Protein AF-A0A6L7RZ86-F1 (afdb_monomer_lite)

Foldseek 3Di:
DLVPCVVVPPDDPPPDDDDLVVQLVVCPVNSCVSVVVVVVVVPDDDDLLPDDFAFAQQDDPNDGLLRVLLVLLVQLQCVVQPPPNDPPVLVVQQVVLSVLCVVVVCSSVLVVLLVLVVVCVVVVKDKAKFDLLLLHSSCCSSVNHVRDCVLAQRDNCSQGNPVDLFAGAIAMAIAQVCLVVSVLVVCVVQNQQFKAFEKDFDAQALLNLLVVLCVSLPHDPLLSVLSSVLDDPPDQLPDPDCVSCVVSVHHCPPPSVVVSSVSSNVRGGPGDDIDTDQFKMFGGNDGPCVSFDWDDDPDPPHIHGHHHPVRCRVSSTHIYGSHYDLLSQLLSLLQVQCCVPVVDHADLNRADDDDQLLLVCQLCLVQCVQPQQVDPLSSVCSVLQSDRDLLSQLLSNQCPWPLNVVLVQSVVQSCLSVVVDPQDDPDPQLCVLCVSSSSGDRALSSLLSCQCVQQVDDSVLSVVLLQCLLCVVPDDPNVVVLVSQLVSNVVVPHDSVVSVSSVSSSSSCSHRGDHSSNSSSSSSSSSRLSVCCSPPVVSSLQSSQQSPPDDDDDNVVSVVSSVVVVHDDDDDDPVPDDPGRHDDD

Sequence (585 aa):
QVKDLGRAALANSEQRLRNEAEMRRLLGPHGEAVDRAARLAASLTFSLDELRYEYPSEVAEGQSAAARLRELAYEGLNERYPDDSAPGRVRSLLEHELALIAKLEYEPYFLTVYDVMGFARSQGIFCQGRGSAANSVVCYCLRITSVSPEIGSMVFERFVSEAREEAPDIDVDFEHERREEVIQHIYDRYGRDRAGLCATVVHYRGKRAIREVGRAMGLTTDAVSAISSQLWGFFDTSGMAEQRLREVGLDPDDRHLSQTLELVSQIQGFPRHLSQHVGGFVITEGRLDELVPIENATMEGRTVICWDKDDIDALGILKVDVLALGMLSCIRKAFDLLRLHHRIDHSLDKRPPNEPKVYDMLCKADSLGVFQVESRAQMSFLPRMKPRDFHDLVIQVAIIRPGPIQGDMVHPYLRRRNGEEKIEYPSGELKEILGKTNGVPLFQEQAMQIAITGAGFSPDEADRLRRSLATFKRHGNISDFRNRFLKGMRENGYEDDFAERCFSQLEGFASYGFPESHAASFAILVYISAWIKCFHPGIFACALLNSQPMGFYAPAQIIRDAREHGVEVRPLDINESAWNNIMQP

Radius of gyration: 28.07 Å; chains: 1; bounding box: 72×72×80 Å

Secondary structure (DSSP, 8-state):
-GGG-GGGSPSGGGSS---HHHHHHHHGGGTHHHHHHHHHHHH----GGG---------BTTB-HHHHHHHHHHHHHHHHSGGG---HHHHHHHHHHHHHHHHTT-HHHHHHHHHHHHHHHHTT--EEEEGGGGG-HHHHHTTS----TTSS---GGGTS-TT--SPP-EEEEEETTTHHHHHHHHHHHH-TTTEEEEEEEEE--HHHHHHHHHHHHT--HHHHHHHHHT--SS--STT--HHHHHHTT--TT-HHHHHHHHHHHHHTT-EEEEEEEEEEEEE-SS-GGGTS-EEE-SSTT-EEES--HHHHHHTT--EEEEEEEHHHHHHHHHHHHHHHHH-----SSSPPP--HHHHHHHHTT--TT-TTT-SHHHHHHHHHH---SHHHHHHHHHHSSHHHHHTT-HHHHHHHHTTSS----SSHHHHHHHGGGTT---BHHHHHHIIIIIH---HHHHHHHHHHHHTTTT---HHHHHHHHHHHHHHTT--HHHHHHHHHHHHHHHHH-B-HHHHHHHHHHHHHHHHHHHH-HHHHHHHHHTT-S-SSS-HHHHHHHHHHTT---PPP-TTT--SS-----

pLDDT: mean 87.54, std 10.04, range [37.53, 98.31]

Structure (mmCIF, N/CA/C/O backbone):
data_AF-A0A6L7RZ86-F1
#
_entry.id   AF-A0A6L7RZ86-F1
#
loop_
_atom_site.group_PDB
_atom_site.id
_atom_site.type_symbol
_atom_site.label_atom_id
_atom_site.label_alt_id
_atom_site.label_comp_id
_atom_site.label_asym_id
_atom_site.label_entity_id
_atom_site.label_seq_id
_atom_site.pdbx_PDB_ins_code
_atom_site.Cartn_x
_atom_site.Cartn_y
_atom_site.Cartn_z
_atom_site.occupancy
_atom_site.B_iso_or_equiv
_atom_site.auth_seq_id
_atom_site.auth_comp_id
_atom_site.auth_asym_id
_atom_site.auth_atom_id
_atom_site.pdbx_PDB_model_num
ATOM 1 N N . GLN A 1 1 ? 27.362 -26.978 -14.828 1.00 83.44 1 GLN A N 1
ATOM 2 C CA . GLN A 1 1 ? 28.090 -25.843 -14.212 1.00 83.44 1 GLN A CA 1
ATOM 3 C C . GLN A 1 1 ? 28.961 -25.205 -15.289 1.00 83.44 1 GLN A C 1
ATOM 5 O O . GLN A 1 1 ? 29.117 -25.814 -16.341 1.00 83.44 1 GLN A O 1
ATOM 10 N N . VAL A 1 2 ? 29.505 -24.002 -15.078 1.00 85.00 2 VAL A N 1
ATOM 11 C CA . VAL A 1 2 ? 30.320 -23.295 -16.091 1.00 85.00 2 VAL A CA 1
ATOM 12 C C . VAL A 1 2 ? 31.477 -24.171 -16.586 1.00 85.00 2 VAL A C 1
ATOM 14 O O . VAL A 1 2 ? 31.695 -24.281 -17.788 1.00 85.00 2 VAL A O 1
ATOM 17 N N . LYS A 1 3 ? 32.140 -24.896 -15.676 1.00 84.25 3 LYS A N 1
ATOM 18 C CA . LYS A 1 3 ? 33.215 -25.847 -16.011 1.00 84.25 3 LYS A CA 1
ATOM 19 C C . LYS A 1 3 ? 32.786 -27.022 -16.906 1.00 84.25 3 LYS A C 1
ATOM 21 O O . LYS A 1 3 ? 33.637 -27.623 -17.549 1.00 84.25 3 LYS A O 1
ATOM 26 N N . ASP A 1 4 ? 31.489 -27.327 -16.973 1.00 87.44 4 ASP A N 1
ATOM 27 C CA . ASP A 1 4 ? 30.952 -28.456 -17.746 1.00 87.44 4 ASP A CA 1
ATOM 28 C C . ASP A 1 4 ? 30.484 -28.037 -19.148 1.00 87.44 4 ASP A C 1
ATOM 30 O O . ASP A 1 4 ? 30.111 -28.889 -19.950 1.00 87.44 4 ASP A O 1
ATOM 34 N N . LEU A 1 5 ? 30.475 -26.733 -19.458 1.00 84.88 5 LEU A N 1
ATOM 35 C CA . LEU A 1 5 ? 29.970 -26.229 -20.738 1.00 84.88 5 LEU A CA 1
ATOM 36 C C . LEU A 1 5 ? 30.786 -26.753 -21.926 1.00 84.88 5 LEU A C 1
ATOM 38 O O . LEU A 1 5 ? 30.234 -26.952 -23.006 1.00 84.88 5 LEU A O 1
ATOM 42 N N . GLY A 1 6 ? 32.086 -27.009 -21.747 1.00 84.12 6 GLY A N 1
ATOM 43 C CA . GLY A 1 6 ? 32.950 -27.547 -22.798 1.00 84.12 6 GLY A CA 1
ATOM 44 C C . GLY A 1 6 ? 32.835 -26.742 -24.098 1.00 84.12 6 GLY A C 1
ATOM 45 O O . GLY A 1 6 ? 33.072 -25.539 -24.113 1.00 84.12 6 GLY A O 1
ATOM 46 N N . ARG A 1 7 ? 32.430 -27.402 -25.191 1.00 81.88 7 ARG A N 1
ATOM 47 C CA . ARG A 1 7 ? 32.219 -26.765 -26.508 1.00 81.88 7 ARG A CA 1
ATOM 48 C C . ARG A 1 7 ? 30.898 -25.995 -26.644 1.00 81.88 7 ARG A C 1
ATOM 50 O O . ARG A 1 7 ? 30.721 -25.312 -27.643 1.00 81.88 7 ARG A O 1
ATOM 57 N N . ALA A 1 8 ? 29.981 -26.121 -25.683 1.00 82.00 8 ALA A N 1
ATOM 58 C CA . ALA A 1 8 ? 28.772 -25.301 -25.615 1.00 82.00 8 ALA A CA 1
ATOM 59 C C . ALA A 1 8 ? 29.043 -23.913 -25.009 1.00 82.00 8 ALA A C 1
ATOM 61 O O . ALA A 1 8 ? 28.173 -23.046 -25.063 1.00 82.00 8 ALA A O 1
ATOM 62 N N . ALA A 1 9 ? 30.231 -23.688 -24.431 1.00 80.00 9 ALA A N 1
ATOM 63 C CA . ALA A 1 9 ? 30.658 -22.348 -24.057 1.00 80.00 9 ALA A CA 1
ATOM 64 C C . ALA A 1 9 ? 30.761 -21.474 -25.314 1.00 80.00 9 ALA A C 1
ATOM 66 O O . ALA A 1 9 ? 31.229 -21.934 -26.359 1.00 80.00 9 ALA A O 1
ATOM 67 N N . LEU A 1 10 ? 30.343 -20.211 -25.205 1.00 77.38 10 LEU A N 1
ATOM 68 C CA . LEU A 1 10 ? 30.550 -19.244 -26.276 1.00 77.38 10 LEU A CA 1
ATOM 69 C C . LEU A 1 10 ? 32.045 -19.188 -26.594 1.00 77.38 10 LEU A C 1
ATOM 71 O O . LEU A 1 10 ? 32.876 -18.976 -25.706 1.00 77.38 10 LEU A O 1
ATOM 75 N N . ALA A 1 11 ? 32.384 -19.416 -27.861 1.00 66.62 11 ALA A N 1
ATOM 76 C CA . ALA A 1 11 ? 33.730 -19.163 -28.326 1.00 66.62 11 ALA A CA 1
ATOM 77 C C . ALA A 1 11 ? 33.969 -17.657 -28.156 1.00 66.62 11 ALA A C 1
ATOM 79 O O . ALA A 1 11 ? 33.260 -16.851 -28.759 1.00 66.62 11 ALA A O 1
ATOM 80 N N . ASN A 1 12 ? 34.956 -17.311 -27.322 1.00 64.88 12 ASN A N 1
ATOM 81 C CA . ASN A 1 12 ? 35.468 -15.960 -27.082 1.00 64.88 12 ASN A CA 1
ATOM 82 C C . ASN A 1 12 ? 34.447 -14.882 -26.622 1.00 64.88 12 ASN A C 1
ATOM 84 O O . ASN A 1 12 ? 33.230 -15.040 -26.658 1.00 64.88 12 ASN A O 1
ATOM 88 N N . SER A 1 13 ? 34.961 -13.743 -26.142 1.00 67.25 13 SER A N 1
ATOM 89 C CA . SER A 1 13 ? 34.174 -12.577 -25.690 1.00 67.25 13 SER A CA 1
ATOM 90 C C . SER A 1 13 ? 33.615 -11.742 -26.859 1.00 67.25 13 SER A C 1
ATOM 92 O O . SER A 1 13 ? 33.616 -10.513 -26.822 1.00 67.25 13 SER A O 1
ATOM 94 N N . GLU A 1 14 ? 33.206 -12.398 -27.945 1.00 76.00 14 GLU A N 1
ATOM 95 C CA . GLU A 1 14 ? 32.901 -11.754 -29.231 1.00 76.00 14 GLU A CA 1
ATOM 96 C C . GLU A 1 14 ? 31.448 -11.303 -29.384 1.00 76.00 14 GLU A C 1
ATOM 98 O O . GLU A 1 14 ? 31.148 -10.500 -30.267 1.00 76.00 14 GLU A O 1
ATOM 103 N N . GLN A 1 15 ? 30.548 -11.787 -28.527 1.00 81.88 15 GLN A N 1
ATOM 104 C CA . GLN A 1 15 ? 29.161 -11.325 -28.452 1.00 81.88 15 GLN A CA 1
ATOM 105 C C . GLN A 1 15 ? 29.077 -10.069 -27.580 1.00 81.88 15 GLN A C 1
ATOM 107 O O . GLN A 1 15 ? 28.555 -10.081 -26.469 1.00 81.88 15 GLN A O 1
ATOM 112 N N . ARG A 1 16 ? 29.660 -8.984 -28.087 1.00 87.00 16 ARG A N 1
ATOM 113 C CA . ARG A 1 16 ? 29.690 -7.666 -27.448 1.00 87.00 16 ARG A CA 1
ATOM 114 C C . ARG A 1 16 ? 29.330 -6.583 -28.452 1.00 87.00 16 ARG A C 1
ATOM 116 O O . ARG A 1 16 ? 29.425 -6.798 -29.661 1.00 87.00 16 ARG A O 1
ATOM 123 N N . LEU A 1 17 ? 29.001 -5.394 -27.954 1.00 89.94 17 LEU A N 1
ATOM 124 C CA . LEU A 1 17 ? 28.887 -4.223 -28.812 1.00 89.94 17 LEU A CA 1
ATOM 125 C C . LEU A 1 17 ? 30.278 -3.895 -29.379 1.00 89.94 17 LEU A C 1
ATOM 127 O O . LEU A 1 17 ? 31.223 -3.607 -28.640 1.00 89.94 17 LEU A O 1
ATOM 131 N N . ARG A 1 18 ? 30.423 -4.024 -30.698 1.00 90.69 18 ARG A N 1
ATOM 132 C CA . ARG A 1 18 ? 31.658 -3.712 -31.422 1.00 90.69 18 ARG A CA 1
ATOM 133 C C . ARG A 1 18 ? 31.542 -2.344 -32.067 1.00 90.69 18 ARG A C 1
ATOM 135 O O . ARG A 1 18 ? 30.458 -1.943 -32.482 1.00 90.69 18 ARG A O 1
ATOM 142 N N . ASN A 1 19 ? 32.668 -1.648 -32.174 1.00 92.94 19 ASN A N 1
ATOM 143 C CA . ASN A 1 19 ? 32.693 -0.378 -32.891 1.00 92.94 19 ASN A CA 1
ATOM 144 C C . ASN A 1 19 ? 32.714 -0.596 -34.414 1.00 92.94 19 ASN A C 1
ATOM 146 O O . ASN A 1 19 ? 32.935 -1.704 -34.914 1.00 92.94 19 ASN A O 1
ATOM 150 N N . GLU A 1 20 ? 32.500 0.487 -35.156 1.00 94.56 20 GLU A N 1
ATOM 151 C CA . GLU A 1 20 ? 32.452 0.472 -36.617 1.00 94.56 20 GLU A CA 1
ATOM 152 C C . GLU A 1 20 ? 33.716 -0.131 -37.255 1.00 94.56 20 GLU A C 1
ATOM 154 O O . GLU A 1 20 ? 33.621 -1.010 -38.113 1.00 94.56 20 GLU A O 1
ATOM 159 N N . ALA A 1 21 ? 34.904 0.310 -36.829 1.00 95.00 21 ALA A N 1
ATOM 160 C CA . ALA A 1 21 ? 36.174 -0.124 -37.409 1.00 95.00 21 ALA A CA 1
ATOM 161 C C . ALA A 1 21 ? 36.406 -1.633 -37.223 1.00 95.00 21 ALA A C 1
ATOM 163 O O . ALA A 1 21 ? 36.848 -2.322 -38.147 1.00 95.00 21 ALA A O 1
ATOM 164 N N . GLU A 1 22 ? 36.061 -2.164 -36.047 1.00 93.19 22 GLU A N 1
ATOM 165 C CA . GLU A 1 22 ? 36.097 -3.598 -35.764 1.00 93.19 22 GLU A CA 1
ATOM 166 C C . GLU A 1 22 ? 35.152 -4.375 -36.685 1.00 93.19 22 GLU A C 1
ATOM 168 O O . GLU A 1 22 ? 35.564 -5.378 -37.272 1.00 93.19 22 GLU A O 1
ATOM 173 N N . MET A 1 23 ? 33.912 -3.903 -36.848 1.00 94.19 23 MET A N 1
ATOM 174 C CA . MET A 1 23 ? 32.915 -4.550 -37.705 1.00 94.19 23 MET A CA 1
ATOM 175 C C . MET A 1 23 ? 33.331 -4.548 -39.177 1.00 94.19 23 MET A C 1
ATOM 177 O O . MET A 1 23 ? 33.231 -5.582 -39.836 1.00 94.19 23 MET A O 1
ATOM 181 N N . ARG A 1 24 ? 33.866 -3.433 -39.691 1.00 95.12 24 ARG A N 1
ATOM 182 C CA . ARG A 1 24 ? 34.365 -3.351 -41.075 1.00 95.12 24 ARG A CA 1
ATOM 183 C C . ARG A 1 24 ? 35.537 -4.296 -41.316 1.00 95.12 24 ARG A C 1
ATOM 185 O O . ARG A 1 24 ? 35.560 -4.989 -42.329 1.00 95.12 24 ARG A O 1
ATOM 192 N N . ARG A 1 25 ? 36.473 -4.386 -40.365 1.00 94.50 25 ARG A N 1
ATOM 193 C CA . ARG A 1 25 ? 37.588 -5.340 -40.443 1.00 94.50 25 ARG A CA 1
ATOM 194 C C . ARG A 1 25 ? 37.097 -6.790 -40.471 1.00 94.50 25 ARG A C 1
ATOM 196 O O . ARG A 1 25 ? 37.632 -7.584 -41.235 1.00 94.50 25 ARG A O 1
ATOM 203 N N . LEU A 1 26 ? 36.096 -7.131 -39.655 1.00 92.12 26 LEU A N 1
ATOM 204 C CA . LEU A 1 26 ? 35.528 -8.483 -39.587 1.00 92.12 26 LEU A CA 1
ATOM 205 C C . LEU A 1 26 ? 34.743 -8.867 -40.844 1.00 92.12 26 LEU A C 1
ATOM 207 O O . LEU A 1 26 ? 34.822 -10.007 -41.289 1.00 92.12 26 LEU A O 1
ATOM 211 N N . LEU A 1 27 ? 33.990 -7.923 -41.409 1.00 94.44 27 LEU A N 1
ATOM 212 C CA . LEU A 1 27 ? 33.187 -8.147 -42.611 1.00 94.44 27 LEU A CA 1
ATOM 213 C C . LEU A 1 27 ? 34.021 -8.094 -43.900 1.00 94.44 27 LEU A C 1
ATOM 215 O O . LEU A 1 27 ? 33.574 -8.600 -44.930 1.00 94.44 27 LEU A O 1
ATOM 219 N N . GLY A 1 28 ? 35.224 -7.510 -43.855 1.00 95.12 28 GLY A N 1
ATOM 220 C CA . GLY A 1 28 ? 36.196 -7.514 -44.946 1.00 95.12 28 GLY A CA 1
ATOM 221 C C . GLY A 1 28 ? 35.593 -6.991 -46.260 1.00 95.12 28 GLY A C 1
ATOM 222 O O . GLY A 1 28 ? 35.132 -5.847 -46.291 1.00 95.12 28 GLY A O 1
ATOM 223 N N . PRO A 1 29 ? 35.534 -7.805 -47.335 1.00 96.00 29 PRO A N 1
ATOM 224 C CA . PRO A 1 29 ? 34.900 -7.420 -48.602 1.00 96.00 29 PRO A CA 1
ATOM 225 C C . PRO A 1 29 ? 33.432 -6.978 -48.481 1.00 96.00 29 PRO A C 1
ATOM 227 O O . PRO A 1 29 ? 32.922 -6.295 -49.363 1.00 96.00 29 PRO A O 1
ATOM 230 N N . HIS A 1 30 ? 32.743 -7.343 -47.396 1.00 96.50 30 HIS A N 1
ATOM 231 C CA . HIS A 1 30 ? 31.345 -6.994 -47.139 1.00 96.50 30 HIS A CA 1
ATOM 232 C C . HIS A 1 30 ? 31.178 -5.781 -46.207 1.00 96.50 30 HIS A C 1
ATOM 234 O O . HIS A 1 30 ? 30.101 -5.591 -45.640 1.00 96.50 30 HIS A O 1
ATOM 240 N N . GLY A 1 31 ? 32.214 -4.947 -46.046 1.00 92.88 31 GLY A N 1
ATOM 241 C CA . GLY A 1 31 ? 32.201 -3.774 -45.161 1.00 92.88 31 GLY A CA 1
ATOM 242 C C . GLY A 1 31 ? 31.045 -2.790 -45.400 1.00 92.88 31 GLY A C 1
ATOM 243 O O . GLY A 1 31 ? 30.575 -2.176 -44.446 1.00 92.88 31 GLY A O 1
ATOM 244 N N . GLU A 1 32 ? 30.512 -2.707 -46.625 1.00 95.06 32 GLU A N 1
ATOM 245 C CA . GLU A 1 32 ? 29.326 -1.896 -46.966 1.00 95.06 32 GLU A CA 1
ATOM 246 C C . GLU A 1 32 ? 28.047 -2.297 -46.205 1.00 95.06 32 GLU A C 1
ATOM 248 O O . GLU A 1 32 ? 27.070 -1.545 -46.170 1.00 95.06 32 GLU A O 1
ATOM 253 N N . ALA A 1 33 ? 28.002 -3.493 -45.604 1.00 96.62 33 ALA A N 1
ATOM 254 C CA . ALA A 1 33 ? 26.878 -3.902 -44.764 1.00 96.62 33 ALA A CA 1
ATOM 255 C C . ALA A 1 33 ? 26.711 -2.985 -43.541 1.00 96.62 33 ALA A C 1
ATOM 257 O O . ALA A 1 33 ? 25.582 -2.770 -43.102 1.00 96.62 33 ALA A O 1
ATOM 258 N N . VAL A 1 34 ? 27.804 -2.390 -43.047 1.00 96.00 34 VAL A N 1
ATOM 259 C CA . VAL A 1 34 ? 27.763 -1.398 -41.965 1.00 96.00 34 VAL A CA 1
ATOM 260 C C . VAL A 1 34 ? 27.028 -0.131 -42.416 1.00 96.00 34 VAL A C 1
ATOM 262 O O . VAL A 1 34 ? 26.141 0.348 -41.715 1.00 96.00 34 VAL A O 1
ATOM 265 N N . ASP A 1 35 ? 27.294 0.347 -43.636 1.00 95.38 35 ASP A N 1
ATOM 266 C CA . ASP A 1 35 ? 26.613 1.515 -44.216 1.00 95.38 35 ASP A CA 1
ATOM 267 C C . ASP A 1 35 ? 25.127 1.243 -44.498 1.00 95.38 35 ASP A C 1
ATOM 269 O O . ASP A 1 35 ? 24.282 2.135 -44.412 1.00 95.38 35 ASP A O 1
ATOM 273 N N . ARG A 1 36 ? 24.774 -0.001 -44.850 1.00 96.31 36 ARG A N 1
ATOM 274 C CA . ARG A 1 36 ? 23.368 -0.423 -44.982 1.00 96.31 36 ARG A CA 1
ATOM 275 C C . ARG A 1 36 ? 22.648 -0.424 -43.632 1.00 96.31 36 ARG A C 1
ATOM 277 O O . ARG A 1 36 ? 21.529 0.073 -43.569 1.00 96.31 36 ARG A O 1
ATOM 284 N N . ALA A 1 37 ? 23.287 -0.921 -42.572 1.00 95.44 37 ALA A N 1
ATOM 285 C CA . ALA A 1 37 ? 22.723 -0.900 -41.223 1.00 95.44 37 ALA A CA 1
ATOM 286 C C . ALA A 1 37 ? 22.501 0.537 -40.719 1.00 95.44 37 ALA A C 1
ATOM 288 O O . ALA A 1 37 ? 21.424 0.840 -40.211 1.00 95.44 37 ALA A O 1
ATOM 289 N N . ALA A 1 38 ? 23.466 1.438 -40.935 1.00 94.62 38 ALA A N 1
ATOM 290 C CA . ALA A 1 38 ? 23.330 2.851 -40.576 1.00 94.62 38 ALA A CA 1
ATOM 291 C C . ALA A 1 38 ? 22.183 3.543 -41.336 1.00 94.62 38 ALA A C 1
ATOM 293 O O . ALA A 1 38 ? 21.395 4.268 -40.735 1.00 94.62 38 ALA A O 1
ATOM 294 N N . ARG A 1 39 ? 22.038 3.277 -42.645 1.00 96.94 39 ARG A N 1
ATOM 295 C CA . ARG A 1 39 ? 20.911 3.795 -43.444 1.00 96.94 39 ARG A CA 1
ATOM 296 C C . ARG A 1 39 ? 19.559 3.271 -42.972 1.00 96.94 39 ARG A C 1
ATOM 298 O O . ARG A 1 39 ? 18.608 4.042 -42.934 1.00 96.94 39 ARG A O 1
ATOM 305 N N . LEU A 1 40 ? 19.477 1.989 -42.609 1.00 96.62 40 LEU A N 1
ATOM 306 C CA . LEU A 1 40 ? 18.260 1.419 -42.035 1.00 96.62 40 LEU A CA 1
ATOM 307 C C . LEU A 1 40 ? 17.921 2.111 -40.712 1.00 96.62 40 LEU A C 1
ATOM 309 O O . LEU A 1 40 ? 16.809 2.600 -40.571 1.00 96.62 40 LEU A O 1
ATOM 313 N N . ALA A 1 41 ? 18.879 2.224 -39.790 1.00 95.19 41 ALA A N 1
ATOM 314 C CA . ALA A 1 41 ? 18.670 2.903 -38.512 1.00 95.19 41 ALA A CA 1
ATOM 315 C C . ALA A 1 41 ? 18.191 4.354 -38.693 1.00 95.19 41 ALA A C 1
ATOM 317 O O . ALA A 1 41 ? 17.243 4.763 -38.038 1.00 95.19 41 ALA A O 1
ATOM 318 N N . ALA A 1 42 ? 18.772 5.100 -39.639 1.00 95.75 42 ALA A N 1
ATOM 319 C CA . ALA A 1 42 ? 18.355 6.468 -39.954 1.00 95.75 42 ALA A CA 1
ATOM 320 C C . ALA A 1 42 ? 16.939 6.573 -40.558 1.00 95.75 42 ALA A C 1
ATOM 322 O O . ALA A 1 42 ? 16.359 7.654 -40.557 1.00 95.75 42 ALA A O 1
ATOM 323 N N . SER A 1 43 ? 16.391 5.476 -41.095 1.00 96.75 43 SER A N 1
ATOM 324 C CA . SER A 1 43 ? 15.020 5.423 -41.626 1.00 96.75 43 SER A CA 1
ATOM 325 C C . SER A 1 43 ? 13.961 5.060 -40.580 1.00 96.75 43 SER A C 1
ATOM 327 O O . SER A 1 43 ? 12.772 5.183 -40.862 1.00 96.75 43 SER A O 1
ATOM 329 N N . LEU A 1 44 ? 14.369 4.607 -39.391 1.00 96.12 44 LEU A N 1
ATOM 330 C CA . LEU A 1 44 ? 13.462 4.267 -38.297 1.00 96.12 44 LEU A CA 1
ATOM 331 C C . LEU A 1 44 ? 13.169 5.536 -37.486 1.00 96.12 44 LEU A C 1
ATOM 333 O O . LEU A 1 44 ? 14.039 6.021 -36.770 1.00 96.12 44 LEU A O 1
ATOM 337 N N . THR A 1 45 ? 11.961 6.084 -37.625 1.00 94.19 45 THR A N 1
ATOM 338 C CA . THR A 1 45 ? 11.585 7.388 -37.042 1.00 94.19 45 THR A CA 1
ATOM 339 C C . THR A 1 45 ? 10.690 7.309 -35.810 1.00 94.19 45 THR A C 1
ATOM 341 O O . THR A 1 45 ? 10.461 8.340 -35.195 1.00 94.19 45 THR A O 1
ATOM 344 N N . PHE A 1 46 ? 10.176 6.125 -35.472 1.00 90.56 46 PHE A N 1
ATOM 345 C CA . PHE A 1 46 ? 9.243 5.930 -34.360 1.00 90.56 46 PHE A CA 1
ATOM 346 C C . PHE A 1 46 ? 9.845 6.370 -33.016 1.00 90.56 46 PHE A C 1
ATOM 348 O O . PHE A 1 46 ? 10.926 5.899 -32.646 1.00 90.56 46 PHE A O 1
ATOM 355 N N . SER A 1 47 ? 9.116 7.210 -32.278 1.00 88.19 47 SER A N 1
ATOM 356 C CA . SER A 1 47 ? 9.359 7.524 -30.865 1.00 88.19 47 SER A CA 1
ATOM 357 C C . SER A 1 47 ? 8.240 6.986 -29.971 1.00 88.19 47 SER A C 1
ATOM 359 O O . SER A 1 47 ? 7.073 6.972 -30.356 1.00 88.19 47 SER A O 1
ATOM 361 N N . LEU A 1 48 ? 8.582 6.620 -28.733 1.00 85.38 48 LEU A N 1
ATOM 362 C CA . LEU A 1 48 ? 7.589 6.299 -27.702 1.00 85.38 48 LEU A CA 1
ATOM 363 C C . LEU A 1 48 ? 6.719 7.512 -27.333 1.00 85.38 48 LEU A C 1
ATOM 365 O O . LEU A 1 48 ? 5.581 7.323 -26.920 1.00 85.38 48 LEU A O 1
ATOM 369 N N . ASP A 1 49 ? 7.202 8.737 -27.566 1.00 83.56 49 ASP A N 1
ATOM 370 C CA . ASP A 1 49 ? 6.429 9.973 -27.356 1.00 83.56 49 ASP A CA 1
ATOM 371 C C . ASP A 1 49 ? 5.227 10.097 -28.314 1.00 83.56 49 ASP A C 1
ATOM 373 O O . ASP A 1 49 ? 4.345 10.932 -28.116 1.00 83.56 49 ASP A O 1
ATOM 377 N N . GLU A 1 50 ? 5.195 9.301 -29.391 1.00 86.19 50 GLU A N 1
ATOM 378 C CA . GLU A 1 50 ? 4.070 9.261 -30.331 1.00 86.19 50 GLU A CA 1
ATOM 379 C C . GLU A 1 50 ? 2.881 8.451 -29.790 1.00 86.19 50 GLU A C 1
ATOM 381 O O . GLU A 1 50 ? 1.779 8.551 -30.338 1.00 86.19 50 GLU A O 1
ATOM 386 N N . LEU A 1 51 ? 3.081 7.659 -28.728 1.00 84.81 51 LEU A N 1
ATOM 387 C CA . LEU A 1 51 ? 2.021 6.876 -28.102 1.00 84.81 51 LEU A CA 1
ATOM 388 C C . LEU A 1 51 ? 1.026 7.803 -27.402 1.00 84.81 51 LEU A C 1
ATOM 390 O O . LEU A 1 51 ? 1.388 8.615 -26.554 1.00 84.81 51 LEU A O 1
ATOM 394 N N . ARG A 1 52 ? -0.255 7.664 -27.750 1.00 78.12 52 ARG A N 1
ATOM 395 C CA . ARG A 1 52 ? -1.347 8.432 -27.145 1.00 78.12 52 ARG A CA 1
ATOM 396 C C . ARG A 1 52 ? -2.201 7.510 -26.302 1.00 78.12 52 ARG A C 1
ATOM 398 O O . ARG A 1 52 ? -2.913 6.660 -26.829 1.00 78.12 52 ARG A O 1
ATOM 405 N N . TYR A 1 53 ? -2.102 7.679 -24.993 1.00 84.00 53 TYR A N 1
ATOM 406 C CA . TYR A 1 53 ? -2.958 6.986 -24.050 1.00 84.00 53 TYR A CA 1
ATOM 407 C C . TYR A 1 53 ? -4.309 7.698 -23.939 1.00 84.00 53 TYR A C 1
ATOM 409 O O . TYR A 1 53 ? -4.362 8.895 -23.668 1.00 84.00 53 TYR A O 1
ATOM 417 N N . GLU A 1 54 ? -5.393 6.948 -24.123 1.00 85.50 54 GLU A N 1
ATOM 418 C CA . GLU A 1 54 ? -6.759 7.423 -23.906 1.00 85.50 54 GLU A CA 1
ATOM 419 C C . GLU A 1 54 ? -7.408 6.577 -22.809 1.00 85.50 54 GLU A C 1
ATOM 421 O O . GLU A 1 54 ? -7.553 5.356 -22.946 1.00 85.50 54 GLU A O 1
ATOM 426 N N . TYR A 1 55 ? -7.778 7.227 -21.704 1.00 87.88 55 TYR A N 1
ATOM 427 C CA . TYR A 1 55 ? -8.518 6.591 -20.617 1.00 87.88 55 TYR A CA 1
ATOM 428 C C . TYR A 1 55 ? -9.971 6.332 -21.051 1.00 87.88 55 TYR A C 1
ATOM 430 O O . TYR A 1 55 ? -10.519 7.144 -21.802 1.00 87.88 55 TYR A O 1
ATOM 438 N N . PRO A 1 56 ? -10.623 5.247 -20.585 1.00 87.81 56 PRO A N 1
ATOM 439 C CA . PRO A 1 56 ? -12.039 5.017 -20.848 1.00 87.81 56 PRO A CA 1
ATOM 440 C C . PRO A 1 56 ? -12.912 6.239 -20.569 1.00 87.81 56 PRO A C 1
ATOM 442 O O . PRO A 1 56 ? -12.779 6.870 -19.526 1.00 87.81 56 PRO A O 1
ATOM 445 N N . SER A 1 57 ? -13.828 6.566 -21.480 1.00 81.50 57 SER A N 1
ATOM 446 C CA . SER A 1 57 ? -14.590 7.823 -21.408 1.00 81.50 57 SER A CA 1
ATOM 447 C C . SER A 1 57 ? -15.577 7.898 -20.231 1.00 81.50 57 SER A C 1
ATOM 449 O O . SER A 1 57 ? -15.947 8.995 -19.810 1.00 81.50 57 SER A O 1
ATOM 451 N N . GLU A 1 58 ? -16.011 6.746 -19.699 1.00 84.06 58 GLU A N 1
ATOM 452 C CA . GLU A 1 58 ? -16.967 6.614 -18.580 1.00 84.06 58 GLU A CA 1
ATOM 453 C C . GLU A 1 58 ? -18.282 7.405 -18.761 1.00 84.06 58 GLU A C 1
ATOM 455 O O . GLU A 1 58 ? -18.990 7.714 -17.797 1.00 84.06 58 GLU A O 1
ATOM 460 N N . VAL A 1 59 ? -18.639 7.714 -20.012 1.00 78.56 59 VAL A N 1
ATOM 461 C CA . VAL A 1 59 ? -19.905 8.360 -20.370 1.00 78.56 59 VAL A CA 1
ATOM 462 C C . VAL A 1 59 ? -21.039 7.357 -20.175 1.00 78.56 59 VAL A C 1
ATOM 464 O O . VAL A 1 59 ? -21.106 6.334 -20.856 1.00 78.56 59 VAL A O 1
ATOM 467 N N . ALA A 1 60 ? -21.960 7.670 -19.266 1.00 72.81 60 ALA A N 1
ATOM 468 C CA . ALA A 1 60 ? -23.105 6.827 -18.941 1.00 72.81 60 ALA A CA 1
ATOM 469 C C . ALA A 1 60 ? -24.410 7.588 -19.197 1.00 72.81 60 ALA A C 1
ATOM 471 O O . ALA A 1 60 ? -24.538 8.748 -18.821 1.00 72.81 60 ALA A O 1
ATOM 472 N N . GLU A 1 61 ? -25.376 6.942 -19.858 1.00 73.06 61 GLU A N 1
ATOM 473 C CA . GLU A 1 61 ? -26.760 7.437 -20.014 1.00 73.06 61 GLU A CA 1
ATOM 474 C C . GLU A 1 61 ? -26.898 8.870 -20.588 1.00 73.06 61 GLU A C 1
ATOM 476 O O . GLU A 1 61 ? -27.897 9.552 -20.374 1.00 73.06 61 GLU A O 1
ATOM 481 N N . GLY A 1 62 ? -25.907 9.339 -21.359 1.00 76.88 62 GLY A N 1
ATOM 482 C CA . GLY A 1 62 ? -25.883 10.695 -21.928 1.00 76.88 62 GLY A CA 1
ATOM 483 C C . GLY A 1 62 ? -25.393 11.789 -20.968 1.00 76.88 62 GLY A C 1
ATOM 484 O O . GLY A 1 62 ? -25.403 12.964 -21.336 1.00 76.88 62 GLY A O 1
ATOM 485 N N . GLN A 1 63 ? -24.940 11.422 -19.768 1.00 87.00 63 GLN A N 1
ATOM 486 C CA . GLN A 1 63 ? -24.304 12.304 -18.795 1.00 87.00 63 GLN A CA 1
ATOM 487 C C . GLN A 1 63 ? -22.778 12.299 -18.982 1.00 87.00 63 GLN A C 1
ATOM 489 O O . GLN A 1 63 ? -22.166 11.251 -19.197 1.00 87.00 63 GLN A O 1
ATOM 494 N N . SER A 1 64 ? -22.143 13.473 -18.897 1.00 91.31 64 SER A N 1
ATOM 495 C CA . SER A 1 64 ? -20.679 13.566 -18.921 1.00 91.31 64 SER A CA 1
ATOM 496 C C . SER A 1 64 ? -20.065 13.038 -17.620 1.00 91.31 64 SER A C 1
ATOM 498 O O . SER A 1 64 ? -20.679 13.141 -16.554 1.00 91.31 64 SER A O 1
ATOM 500 N N . ALA A 1 65 ? -18.822 12.548 -17.688 1.00 91.81 65 ALA A N 1
ATOM 501 C CA . ALA A 1 65 ? -18.074 12.102 -16.511 1.00 91.81 65 ALA A CA 1
ATOM 502 C C . ALA A 1 65 ? -18.015 13.186 -15.415 1.00 91.81 65 ALA A C 1
ATOM 504 O O . ALA A 1 65 ? -18.246 12.896 -14.243 1.00 91.81 65 ALA A O 1
ATOM 505 N N . ALA A 1 66 ? -17.824 14.453 -15.802 1.00 92.44 66 ALA A N 1
ATOM 506 C CA . ALA A 1 66 ? -17.830 15.597 -14.890 1.00 92.44 66 ALA A CA 1
ATOM 507 C C . ALA A 1 66 ? -19.156 15.781 -14.137 1.00 92.44 66 ALA A C 1
ATOM 509 O O . ALA A 1 66 ? -19.166 15.985 -12.921 1.00 92.44 66 ALA A O 1
ATOM 510 N N . ALA A 1 67 ? -20.285 15.694 -14.847 1.00 93.00 67 ALA A N 1
ATOM 511 C CA . ALA A 1 67 ? -21.601 15.840 -14.235 1.00 93.00 67 ALA A CA 1
ATOM 512 C C . ALA A 1 67 ? -21.906 14.668 -13.289 1.00 93.00 67 ALA A C 1
ATOM 514 O O . ALA A 1 67 ? -22.336 14.903 -12.160 1.00 93.00 67 ALA A O 1
ATOM 515 N N . ARG A 1 68 ? -21.597 13.436 -13.718 1.00 94.75 68 ARG A N 1
ATOM 516 C CA . ARG A 1 68 ? -21.785 12.214 -12.924 1.00 94.75 68 ARG A CA 1
ATOM 517 C C . ARG A 1 68 ? -20.937 12.227 -11.652 1.00 94.75 68 ARG A C 1
ATOM 519 O O . ARG A 1 68 ? -21.446 11.962 -10.567 1.00 94.75 68 ARG A O 1
ATOM 526 N N . LEU A 1 69 ? -19.653 12.576 -11.761 1.00 96.06 69 LEU A N 1
ATOM 527 C CA . LEU A 1 69 ? -18.750 12.651 -10.612 1.00 96.06 69 LEU A CA 1
ATOM 528 C C . LEU A 1 69 ? -19.244 13.670 -9.582 1.00 96.06 69 LEU A C 1
ATOM 530 O O . LEU A 1 69 ? -19.251 13.386 -8.384 1.00 96.06 69 LEU A O 1
ATOM 534 N N . ARG A 1 70 ? -19.669 14.851 -10.046 1.00 96.25 70 ARG A N 1
ATOM 535 C CA . ARG A 1 70 ? -20.189 15.903 -9.171 1.00 96.25 70 ARG A CA 1
ATOM 536 C C . ARG A 1 70 ? -21.450 15.450 -8.441 1.00 96.25 70 ARG A C 1
ATOM 538 O O . ARG A 1 70 ? -21.527 15.632 -7.232 1.00 96.25 70 ARG A O 1
ATOM 545 N N . GLU A 1 71 ? -22.408 14.858 -9.147 1.00 95.44 71 GLU A N 1
ATOM 546 C CA . GLU A 1 71 ? -23.637 14.321 -8.551 1.00 95.44 71 GLU A CA 1
ATOM 547 C C . GLU A 1 71 ? -23.327 13.304 -7.446 1.00 95.44 71 GLU A C 1
ATOM 549 O O . GLU A 1 71 ? -23.684 13.533 -6.289 1.00 95.44 71 GLU A O 1
ATOM 554 N N . LEU A 1 72 ? -22.541 12.270 -7.761 1.00 96.06 72 LEU A N 1
ATOM 555 C CA . LEU A 1 72 ? -22.154 11.224 -6.809 1.00 96.06 72 LEU A CA 1
ATOM 556 C C . LEU A 1 72 ? -21.383 11.772 -5.599 1.00 96.06 72 LEU A C 1
ATOM 558 O O . LEU A 1 72 ? -21.566 11.309 -4.471 1.00 96.06 72 LEU A O 1
ATOM 562 N N . ALA A 1 73 ? -20.515 12.765 -5.803 1.00 96.69 73 ALA A N 1
ATOM 563 C CA . ALA A 1 73 ? -19.771 13.382 -4.711 1.00 96.69 73 ALA A CA 1
ATOM 564 C C . ALA A 1 73 ? -20.694 14.163 -3.758 1.00 96.69 73 ALA A C 1
ATOM 566 O O . ALA A 1 73 ? -20.507 14.111 -2.542 1.00 96.69 73 ALA A O 1
ATOM 567 N N . TYR A 1 74 ? -21.714 14.846 -4.283 1.00 95.75 74 TYR A N 1
ATOM 568 C CA . TYR A 1 74 ? -22.706 15.547 -3.467 1.00 95.75 74 TYR A CA 1
ATOM 569 C C . TYR A 1 74 ? -23.673 14.596 -2.757 1.00 95.75 74 TYR A C 1
ATOM 571 O O . TYR A 1 74 ? -24.004 14.826 -1.592 1.00 95.75 74 TYR A O 1
ATOM 579 N N . GLU A 1 75 ? -24.093 13.515 -3.412 1.00 95.31 75 GLU A N 1
ATOM 580 C CA . GLU A 1 75 ? -24.865 12.447 -2.771 1.00 95.31 75 GLU A CA 1
ATOM 581 C C . GLU A 1 75 ? -24.088 11.848 -1.597 1.00 95.31 75 GLU A C 1
ATOM 583 O O . GLU A 1 75 ? -24.576 11.829 -0.467 1.00 95.31 75 GLU A O 1
ATOM 588 N N . GLY A 1 76 ? -22.831 11.468 -1.835 1.00 94.44 76 GLY A N 1
ATOM 589 C CA . GLY A 1 76 ? -21.937 10.951 -0.805 1.00 94.44 76 GLY A CA 1
ATOM 590 C C . GLY A 1 76 ? -21.693 11.934 0.343 1.00 94.44 76 GLY A C 1
ATOM 591 O O . GLY A 1 76 ? -21.651 11.526 1.506 1.00 94.44 76 GLY A O 1
ATOM 592 N N . LEU A 1 77 ? -21.585 13.236 0.051 1.00 94.62 77 LEU A N 1
ATOM 593 C CA . LEU A 1 77 ? -21.490 14.276 1.077 1.00 94.62 77 LEU A CA 1
ATOM 594 C C . LEU A 1 77 ? -22.741 14.285 1.965 1.00 94.62 77 LEU A C 1
ATOM 596 O O . LEU A 1 77 ? -22.614 14.286 3.187 1.00 94.62 77 LEU A O 1
ATOM 600 N N . ASN A 1 78 ? -23.934 14.252 1.370 1.00 93.75 78 ASN A N 1
ATOM 601 C CA . ASN A 1 78 ? -25.200 14.266 2.108 1.00 93.75 78 ASN A CA 1
ATOM 602 C C . ASN A 1 78 ? -25.402 12.990 2.942 1.00 93.75 78 ASN A C 1
ATOM 604 O O . ASN A 1 78 ? -25.959 13.048 4.035 1.00 93.75 78 ASN A O 1
ATOM 608 N N . GLU A 1 79 ? -24.920 11.842 2.464 1.00 91.62 79 GLU A N 1
ATOM 609 C CA . GLU A 1 79 ? -24.946 10.592 3.229 1.00 91.62 79 GLU A CA 1
ATOM 610 C C . GLU A 1 79 ? -23.980 10.606 4.423 1.00 91.62 79 GLU A C 1
ATOM 612 O O . GLU A 1 79 ? -24.311 10.105 5.500 1.00 91.62 79 GLU A O 1
ATOM 617 N N . ARG A 1 80 ? -22.768 11.150 4.242 1.00 90.06 80 ARG A N 1
ATOM 618 C CA . ARG A 1 80 ? -21.744 11.249 5.300 1.00 90.06 80 ARG A CA 1
ATOM 619 C C . ARG A 1 80 ? -22.077 12.334 6.325 1.00 90.06 80 ARG A C 1
ATOM 621 O O . ARG A 1 80 ? -21.727 12.176 7.493 1.00 90.06 80 ARG A O 1
ATOM 628 N N . TYR A 1 81 ? -22.755 13.395 5.891 1.00 90.69 81 TYR A N 1
ATOM 629 C CA . TYR A 1 81 ? -23.181 14.529 6.709 1.00 90.69 81 TYR A CA 1
ATOM 630 C C . TYR A 1 81 ? -24.693 14.776 6.564 1.00 90.69 81 TYR A C 1
ATOM 632 O O . TYR A 1 81 ? -25.105 15.733 5.896 1.00 90.69 81 TYR A O 1
ATOM 640 N N . PRO A 1 82 ? -25.536 13.943 7.205 1.00 89.19 82 PRO A N 1
ATOM 641 C CA . PRO A 1 82 ? -26.981 14.141 7.216 1.00 89.19 82 PRO A CA 1
ATOM 642 C C . PRO A 1 82 ? -27.367 15.512 7.781 1.00 89.19 82 PRO A C 1
ATOM 644 O O . PRO A 1 82 ? -26.609 16.111 8.550 1.00 89.19 82 PRO A O 1
ATOM 647 N N . ASP A 1 83 ? -28.554 15.996 7.414 1.00 86.50 83 ASP A N 1
ATOM 648 C CA . ASP A 1 83 ? -29.137 17.251 7.913 1.00 86.50 83 ASP A CA 1
ATOM 649 C C . ASP A 1 83 ? -28.251 18.493 7.699 1.00 86.50 83 ASP A C 1
ATOM 651 O O . ASP A 1 83 ? -28.248 19.415 8.512 1.00 86.50 83 ASP A O 1
ATOM 655 N N . ASP A 1 84 ? -27.484 18.512 6.602 1.00 82.56 84 ASP A N 1
ATOM 656 C CA . ASP A 1 84 ? -26.575 19.612 6.252 1.00 82.56 84 ASP A CA 1
ATOM 657 C C . ASP A 1 84 ? -25.502 19.884 7.332 1.00 82.56 84 ASP A C 1
ATOM 659 O O . ASP A 1 84 ? -25.040 21.004 7.540 1.00 82.56 84 ASP A O 1
ATOM 663 N N . SER A 1 85 ? -25.065 18.831 8.031 1.00 89.19 85 SER A N 1
ATOM 664 C CA . SER A 1 85 ? -24.061 18.924 9.103 1.00 89.19 85 SER A CA 1
ATOM 665 C C . SER A 1 85 ? -22.614 19.083 8.609 1.00 89.19 85 SER A C 1
ATOM 667 O O . SER A 1 85 ? -21.687 19.150 9.420 1.00 89.19 85 SER A O 1
ATOM 669 N N . ALA A 1 86 ? -22.397 19.153 7.291 1.00 88.50 86 ALA A N 1
ATOM 670 C CA . ALA A 1 86 ? -21.070 19.254 6.695 1.00 88.50 86 ALA A CA 1
ATOM 671 C C . ALA A 1 86 ? -20.410 20.597 7.062 1.00 88.50 86 ALA A C 1
ATOM 673 O O . ALA A 1 86 ? -20.948 21.656 6.720 1.00 88.50 86 ALA A O 1
ATOM 674 N N . PRO A 1 87 ? -19.218 20.602 7.694 1.00 89.69 87 PRO A N 1
ATOM 675 C CA . PRO A 1 87 ? -18.514 21.843 7.991 1.00 89.69 87 PRO A CA 1
ATOM 676 C C . PRO A 1 87 ? -18.240 22.650 6.715 1.00 89.69 87 PRO A C 1
ATOM 678 O O . PRO A 1 87 ? -17.864 22.086 5.687 1.00 89.69 87 PRO A O 1
ATOM 681 N N . GLY A 1 88 ? -18.327 23.984 6.788 1.00 89.00 88 GLY A N 1
ATOM 682 C CA . GLY A 1 88 ? -18.083 24.859 5.629 1.00 89.00 88 GLY A CA 1
ATOM 683 C C . GLY A 1 88 ? -16.732 24.604 4.948 1.00 89.00 88 GLY A C 1
ATOM 684 O O . GLY A 1 88 ? -16.648 24.592 3.724 1.00 89.00 88 GLY A O 1
ATOM 685 N N . ARG A 1 89 ? -15.697 24.270 5.735 1.00 88.62 89 ARG A N 1
ATOM 686 C CA . ARG A 1 89 ? -14.378 23.864 5.223 1.00 88.62 89 ARG A CA 1
ATOM 687 C C . ARG A 1 89 ? -14.444 22.625 4.322 1.00 88.62 89 ARG A C 1
ATOM 689 O O . ARG A 1 89 ? -13.767 22.606 3.303 1.00 88.62 89 ARG A O 1
ATOM 696 N N . VAL A 1 90 ? -15.238 21.611 4.674 1.00 91.38 90 VAL A N 1
ATOM 697 C CA . VAL A 1 90 ? -15.377 20.372 3.883 1.00 91.38 90 VAL A CA 1
ATOM 698 C C . VAL A 1 90 ? -16.037 20.671 2.539 1.00 91.38 90 VAL A C 1
ATOM 700 O O . VAL A 1 90 ? -15.558 20.201 1.513 1.00 91.38 90 VAL A O 1
ATOM 703 N N . ARG A 1 91 ? -17.072 21.522 2.523 1.00 92.12 91 ARG A N 1
ATOM 704 C CA . ARG A 1 91 ? -17.734 21.967 1.284 1.00 92.12 91 ARG A CA 1
ATOM 705 C C . ARG A 1 91 ? -16.784 22.748 0.374 1.00 92.12 91 ARG A C 1
ATOM 707 O O . ARG A 1 91 ? -16.736 22.489 -0.823 1.00 92.12 91 ARG A O 1
ATOM 714 N N . SER A 1 92 ? -16.005 23.673 0.937 1.00 92.00 92 SER A N 1
ATOM 715 C CA . SER A 1 92 ? -15.011 24.434 0.169 1.00 92.00 92 SER A CA 1
ATOM 716 C C . SER A 1 92 ? -13.913 23.541 -0.411 1.00 92.00 92 SER A C 1
ATOM 718 O O . SER A 1 92 ? -13.524 23.739 -1.558 1.00 92.00 92 SER A O 1
ATOM 720 N N . LEU A 1 93 ? -13.438 22.552 0.355 1.00 91.12 93 LEU A N 1
ATOM 721 C CA . LEU A 1 93 ? -12.472 21.569 -0.137 1.00 91.12 93 LEU A CA 1
ATOM 722 C C . LEU A 1 93 ? -13.070 20.713 -1.256 1.00 91.12 93 LEU A C 1
ATOM 724 O O . LEU A 1 93 ? -12.430 20.562 -2.286 1.00 91.12 93 LEU A O 1
ATOM 728 N N . LEU A 1 94 ? -14.305 20.224 -1.102 1.00 94.50 94 LEU A N 1
ATOM 729 C CA . LEU A 1 94 ? -14.978 19.438 -2.138 1.00 94.50 94 LEU A CA 1
ATOM 730 C C . LEU A 1 94 ? -15.053 20.190 -3.477 1.00 94.50 94 LEU A C 1
ATOM 732 O O . LEU A 1 94 ? -14.727 19.624 -4.515 1.00 94.50 94 LEU A O 1
ATOM 736 N N . GLU A 1 95 ? -15.441 21.467 -3.457 1.00 95.19 95 GLU A N 1
ATOM 737 C CA . GLU A 1 95 ? -15.501 22.285 -4.675 1.00 95.19 95 GLU A CA 1
ATOM 738 C C . GLU A 1 95 ? -14.129 22.523 -5.305 1.00 95.19 95 GLU A C 1
ATOM 740 O O . GLU A 1 95 ? -13.999 22.443 -6.526 1.00 95.19 95 GLU A O 1
ATOM 745 N N . HIS A 1 96 ? -13.109 22.791 -4.486 1.00 92.50 96 HIS A N 1
ATOM 746 C CA . HIS A 1 96 ? -11.731 22.947 -4.957 1.00 92.50 96 HIS A CA 1
ATOM 747 C C . HIS A 1 96 ? -11.220 21.670 -5.630 1.00 92.50 96 HIS A C 1
ATOM 749 O O . HIS A 1 96 ? -10.682 21.726 -6.734 1.00 92.50 96 HIS A O 1
ATOM 755 N N . GLU A 1 97 ? -11.448 20.514 -5.002 1.00 93.75 97 GLU A N 1
ATOM 756 C CA . GLU A 1 97 ? -11.057 19.213 -5.547 1.00 93.75 97 GLU A CA 1
ATOM 757 C C . GLU A 1 97 ? -11.767 18.918 -6.870 1.00 93.75 97 GLU A C 1
ATOM 759 O O . GLU A 1 97 ? -11.105 18.595 -7.853 1.00 93.75 97 GLU A O 1
ATOM 764 N N . LEU A 1 98 ? -13.094 19.085 -6.935 1.00 95.69 98 LEU A N 1
ATOM 765 C CA . LEU A 1 98 ? -13.866 18.868 -8.164 1.00 95.69 98 LEU A CA 1
ATOM 766 C C . LEU A 1 98 ? -13.398 19.778 -9.309 1.00 95.69 98 LEU A C 1
ATOM 768 O O . LEU A 1 98 ? -13.298 19.323 -10.446 1.00 95.69 98 LEU A O 1
ATOM 772 N N . ALA A 1 99 ? -13.083 21.044 -9.020 1.00 94.12 99 ALA A N 1
ATOM 773 C CA . ALA A 1 99 ? -12.570 21.975 -10.021 1.00 94.12 99 ALA A CA 1
ATOM 774 C C . ALA A 1 99 ? -11.187 21.559 -10.548 1.00 94.12 99 ALA A C 1
ATOM 776 O O . ALA A 1 99 ? -10.939 21.651 -11.751 1.00 94.12 99 ALA A O 1
ATOM 777 N N . LEU A 1 100 ? -10.293 21.086 -9.672 1.00 91.00 100 LEU A N 1
ATOM 778 C CA . LEU A 1 100 ? -8.964 20.628 -10.080 1.00 91.00 100 LEU A CA 1
ATOM 779 C C . LEU A 1 100 ? -9.027 19.315 -10.871 1.00 91.00 100 LEU A C 1
ATOM 781 O O . LEU A 1 100 ? -8.329 19.189 -11.874 1.00 91.00 100 LEU A O 1
ATOM 785 N N . ILE A 1 101 ? -9.880 18.370 -10.463 1.00 92.94 101 ILE A N 1
ATOM 786 C CA . ILE A 1 101 ? -10.098 17.116 -11.199 1.00 92.94 101 ILE A CA 1
ATOM 787 C C . ILE A 1 101 ? -10.610 17.425 -12.610 1.00 92.94 101 ILE A C 1
ATOM 789 O O . ILE A 1 101 ? -10.059 16.892 -13.566 1.00 92.94 101 ILE A O 1
ATOM 793 N N . ALA A 1 102 ? -11.586 18.330 -12.744 1.00 92.44 102 ALA A N 1
ATOM 794 C CA . ALA A 1 102 ? -12.133 18.712 -14.045 1.00 92.44 102 ALA A CA 1
ATOM 795 C C . ALA A 1 102 ? -11.130 19.445 -14.940 1.00 92.44 102 ALA A C 1
ATOM 797 O O . ALA A 1 102 ? -11.135 19.286 -16.156 1.00 92.44 102 ALA A O 1
ATOM 798 N N . LYS A 1 103 ? -10.236 20.241 -14.347 1.00 91.19 103 LYS A N 1
ATOM 799 C CA . LYS A 1 103 ? -9.165 20.912 -15.091 1.00 91.19 103 LYS A CA 1
ATOM 800 C C . LYS A 1 103 ? -8.141 19.928 -15.669 1.00 91.19 103 LYS A C 1
ATOM 802 O O . LYS A 1 103 ? -7.542 20.230 -16.696 1.00 91.19 103 LYS A O 1
ATOM 807 N N . LEU A 1 104 ? -7.916 18.805 -14.989 1.00 88.94 104 LEU A N 1
ATOM 808 C CA . LEU A 1 104 ? -6.947 17.773 -15.372 1.00 88.94 104 LEU A CA 1
ATOM 809 C C . LEU A 1 104 ? -7.592 16.575 -16.086 1.00 88.94 104 LEU A C 1
ATOM 811 O O . LEU A 1 104 ? -6.885 15.629 -16.414 1.00 88.94 104 LEU A O 1
ATOM 815 N N . GLU A 1 105 ? -8.907 16.616 -16.315 1.00 89.88 105 GLU A N 1
ATOM 816 C CA . GLU A 1 105 ? -9.682 15.583 -17.017 1.00 89.88 105 GLU A CA 1
ATOM 817 C C . GLU A 1 105 ? -9.599 14.185 -16.360 1.00 89.88 105 GLU A C 1
ATOM 819 O O . GLU A 1 105 ? -9.632 13.148 -17.024 1.00 89.88 105 GLU A O 1
ATOM 824 N N . TYR A 1 106 ? -9.495 14.136 -15.024 1.00 91.75 106 TYR A N 1
ATOM 825 C CA . TYR A 1 106 ? -9.388 12.883 -14.262 1.00 91.75 106 TYR A CA 1
ATOM 826 C C . TYR A 1 106 ? -10.733 12.293 -13.815 1.00 91.75 106 TYR A C 1
ATOM 828 O O . TYR A 1 106 ? -10.759 11.286 -13.106 1.00 91.75 106 TYR A O 1
ATOM 836 N N . GLU A 1 107 ? -11.873 12.858 -14.206 1.00 93.81 107 GLU A N 1
ATOM 837 C CA . GLU A 1 107 ? -13.186 12.373 -13.766 1.00 93.81 107 GLU A CA 1
ATOM 838 C C . GLU A 1 107 ? -13.453 10.901 -14.108 1.00 93.81 107 GLU A C 1
ATOM 840 O O . GLU A 1 107 ? -13.894 10.170 -13.213 1.00 93.81 107 GLU A O 1
ATOM 845 N N . PRO A 1 108 ? -13.143 10.412 -15.328 1.00 93.06 108 PRO A N 1
ATOM 846 C CA . PRO A 1 108 ? -13.327 9.002 -15.661 1.00 93.06 108 PRO A CA 1
ATOM 847 C C . PRO A 1 108 ? -12.515 8.051 -14.773 1.00 93.06 108 PRO A C 1
ATOM 849 O O . PRO A 1 108 ? -12.977 6.963 -14.422 1.00 93.06 108 PRO A O 1
ATOM 852 N N . TYR A 1 109 ? -11.328 8.478 -14.334 1.00 92.25 109 TYR A N 1
ATOM 853 C CA . TYR A 1 109 ? -10.486 7.698 -13.431 1.00 92.25 109 TYR A CA 1
ATOM 854 C C . TYR A 1 109 ? -11.153 7.500 -12.061 1.00 92.25 109 TYR A C 1
ATOM 856 O O . TYR A 1 109 ? -11.249 6.375 -11.564 1.00 92.25 109 TYR A O 1
ATOM 864 N N . PHE A 1 110 ? -11.705 8.569 -11.476 1.00 93.81 110 PHE A N 1
ATOM 865 C CA . PHE A 1 110 ? -12.439 8.486 -10.207 1.00 93.81 110 PHE A CA 1
ATOM 866 C C . PHE A 1 110 ? -13.710 7.636 -10.331 1.00 93.81 110 PHE A C 1
ATOM 868 O O . PHE A 1 110 ? -14.012 6.854 -9.426 1.00 93.81 110 PHE A O 1
ATOM 875 N N . LEU A 1 111 ? -14.437 7.759 -11.447 1.00 94.00 111 LEU A N 1
ATOM 876 C CA . LEU A 1 111 ? -15.641 6.967 -11.719 1.00 94.00 111 LEU A CA 1
ATOM 877 C C . LEU A 1 111 ? -15.329 5.478 -11.876 1.00 94.00 111 LEU A C 1
ATOM 879 O O . LEU A 1 111 ? -16.030 4.646 -11.302 1.00 94.00 111 LEU A O 1
ATOM 883 N N . THR A 1 112 ? -14.237 5.143 -12.562 1.00 93.69 112 THR A N 1
ATOM 884 C CA . THR A 1 112 ? -13.782 3.756 -12.704 1.00 93.69 112 THR A CA 1
ATOM 885 C C . THR A 1 112 ? -13.526 3.122 -11.342 1.00 93.69 112 THR A C 1
ATOM 887 O O . THR A 1 112 ? -14.025 2.032 -11.057 1.00 93.69 112 THR A O 1
ATOM 890 N N . VAL A 1 113 ? -12.796 3.811 -10.458 1.00 94.00 113 VAL A N 1
ATOM 891 C CA . VAL A 1 113 ? -12.537 3.301 -9.105 1.00 94.00 113 VAL A CA 1
ATOM 892 C C . VAL A 1 113 ? -13.825 3.206 -8.287 1.00 94.00 113 VAL A C 1
ATOM 894 O O . VAL A 1 113 ? -14.050 2.193 -7.617 1.00 94.00 113 VAL A O 1
ATOM 897 N N . TYR A 1 114 ? -14.688 4.225 -8.354 1.00 94.38 114 TYR A N 1
ATOM 898 C CA . TYR A 1 114 ? -15.990 4.217 -7.685 1.00 94.38 114 TYR A CA 1
ATOM 899 C C . TYR A 1 114 ? -16.825 2.998 -8.091 1.00 94.38 114 TYR A C 1
ATOM 901 O O . TYR A 1 114 ? -17.367 2.316 -7.218 1.00 94.38 114 TYR A O 1
ATOM 909 N N . ASP A 1 115 ? -16.871 2.683 -9.383 1.00 93.88 115 ASP A N 1
ATOM 910 C CA . ASP A 1 115 ? -17.659 1.581 -9.921 1.00 93.88 115 ASP A CA 1
ATOM 911 C C . ASP A 1 115 ? -17.085 0.211 -9.557 1.00 93.88 115 ASP A C 1
ATOM 913 O O . ASP A 1 115 ? -17.832 -0.673 -9.134 1.00 93.88 115 ASP A O 1
ATOM 917 N N . VAL A 1 116 ? -15.763 0.035 -9.638 1.00 94.69 116 VAL A N 1
ATOM 918 C CA . VAL A 1 116 ? -15.091 -1.204 -9.206 1.00 94.69 116 VAL A CA 1
ATOM 919 C C . VAL A 1 116 ? -15.350 -1.461 -7.717 1.00 94.69 116 VAL A C 1
ATOM 921 O O . VAL A 1 116 ? -15.664 -2.583 -7.308 1.00 94.69 116 VAL A O 1
ATOM 924 N N . MET A 1 117 ? -15.285 -0.416 -6.889 1.00 94.62 117 MET A N 1
ATOM 925 C CA . MET A 1 117 ? -15.640 -0.517 -5.473 1.00 94.62 117 MET A CA 1
ATOM 926 C C . MET A 1 117 ? -17.145 -0.723 -5.256 1.00 94.62 117 MET A C 1
ATOM 928 O O . MET A 1 117 ? -17.541 -1.422 -4.322 1.00 94.62 117 MET A O 1
ATOM 932 N N . GLY A 1 118 ? -17.994 -0.151 -6.110 1.00 94.75 118 GLY A N 1
ATOM 933 C CA . GLY A 1 118 ? -19.437 -0.386 -6.138 1.00 94.75 118 GLY A CA 1
ATOM 934 C C . GLY A 1 118 ? -19.770 -1.855 -6.387 1.00 94.75 118 GLY A C 1
ATOM 935 O O . GLY A 1 118 ? -20.535 -2.447 -5.621 1.00 94.75 118 GLY A O 1
ATOM 936 N N . PHE A 1 119 ? -19.120 -2.474 -7.375 1.00 96.19 119 PHE A N 1
ATOM 937 C CA . PHE A 1 119 ? -19.209 -3.909 -7.630 1.00 96.19 119 PHE A CA 1
ATOM 938 C C . PHE A 1 119 ? -18.776 -4.719 -6.406 1.00 96.19 119 PHE A C 1
ATOM 940 O O . PHE A 1 119 ? -19.549 -5.555 -5.933 1.00 96.19 119 PHE A O 1
ATOM 947 N N . ALA A 1 120 ? -17.600 -4.431 -5.837 1.00 95.75 120 ALA A N 1
ATOM 948 C CA . ALA A 1 120 ? -17.108 -5.134 -4.653 1.00 95.75 120 ALA A CA 1
ATOM 949 C C . ALA A 1 120 ? -18.125 -5.083 -3.499 1.00 95.75 120 ALA A C 1
ATOM 951 O O . ALA A 1 120 ? -18.492 -6.122 -2.948 1.00 95.75 120 ALA A O 1
ATOM 952 N N . ARG A 1 121 ? -18.680 -3.899 -3.204 1.00 93.25 121 ARG A N 1
ATOM 953 C CA . ARG A 1 121 ? -19.735 -3.735 -2.192 1.00 93.25 121 ARG A CA 1
ATOM 954 C C . ARG A 1 121 ? -21.000 -4.530 -2.522 1.00 93.25 121 ARG A C 1
ATOM 956 O O . ARG A 1 121 ? -21.552 -5.157 -1.621 1.00 93.25 121 ARG A O 1
ATOM 963 N N . SER A 1 122 ? -21.432 -4.555 -3.786 1.00 95.12 122 SER A N 1
ATOM 964 C CA . SER A 1 122 ? -22.609 -5.331 -4.222 1.00 95.12 122 SER A CA 1
ATOM 965 C C . SER A 1 122 ? -22.449 -6.839 -3.993 1.00 95.12 122 SER A C 1
ATOM 967 O O . SER A 1 122 ? -23.426 -7.529 -3.714 1.00 95.12 122 SER A O 1
ATOM 969 N N . GLN A 1 123 ? -21.210 -7.338 -4.047 1.00 95.62 123 GLN A N 1
ATOM 970 C CA . GLN A 1 123 ? -20.858 -8.738 -3.800 1.00 95.62 123 GLN A CA 1
ATOM 971 C C . GLN A 1 123 ? -20.480 -9.015 -2.335 1.00 95.62 123 GLN A C 1
ATOM 973 O O . GLN A 1 123 ? -20.033 -10.118 -2.001 1.00 95.62 123 GLN A O 1
ATOM 978 N N . GLY A 1 124 ? -20.609 -8.022 -1.448 1.00 92.94 124 GLY A N 1
ATOM 979 C CA . GLY A 1 124 ? -20.193 -8.124 -0.049 1.00 92.94 124 GLY A CA 1
ATOM 980 C C . GLY A 1 124 ? -18.682 -8.303 0.137 1.00 92.94 124 GLY A C 1
ATOM 981 O O . GLY A 1 124 ? -18.266 -8.872 1.141 1.00 92.94 124 GLY A O 1
ATOM 982 N N . ILE A 1 125 ? -17.865 -7.873 -0.830 1.00 95.38 125 ILE A N 1
ATOM 983 C CA . ILE A 1 125 ? -16.400 -7.882 -0.747 1.00 95.38 125 ILE A CA 1
ATOM 984 C C . ILE A 1 125 ? -15.956 -6.623 -0.011 1.00 95.38 125 ILE A C 1
ATOM 986 O O . ILE A 1 125 ? -16.271 -5.502 -0.415 1.00 95.38 125 ILE A O 1
ATOM 990 N N . PHE A 1 126 ? -15.197 -6.796 1.067 1.00 94.81 126 PHE A N 1
ATOM 991 C CA . PHE A 1 126 ? -14.644 -5.662 1.797 1.00 94.81 126 PHE A CA 1
ATOM 992 C C . PHE A 1 126 ? -13.516 -5.004 1.003 1.00 94.81 126 PHE A C 1
ATOM 994 O O . PHE A 1 126 ? -12.581 -5.669 0.552 1.00 94.81 126 PHE A O 1
ATOM 1001 N N . CYS A 1 127 ? -13.606 -3.682 0.866 1.00 93.69 127 CYS A N 1
ATOM 1002 C CA . CYS A 1 127 ? -12.623 -2.869 0.169 1.00 93.69 127 CYS A CA 1
ATOM 1003 C C . CYS A 1 127 ? -12.346 -1.550 0.900 1.00 93.69 127 CYS A C 1
ATOM 1005 O O . CYS A 1 127 ? -13.243 -0.989 1.535 1.00 93.69 127 CYS A O 1
ATOM 1007 N N . GLN A 1 128 ? -11.119 -1.044 0.798 1.00 91.06 128 GLN A N 1
ATOM 1008 C CA . GLN A 1 128 ? -10.706 0.223 1.399 1.00 91.06 128 GLN A CA 1
ATOM 1009 C C . GLN A 1 128 ? -9.638 0.912 0.544 1.00 91.06 128 GLN A C 1
ATOM 1011 O O . GLN A 1 128 ? -8.572 0.352 0.302 1.00 91.06 128 GLN A O 1
ATOM 1016 N N . GLY A 1 129 ? -9.899 2.154 0.140 1.00 88.81 129 GLY A N 1
ATOM 1017 C CA . GLY A 1 129 ? -8.895 3.023 -0.462 1.00 88.81 129 GLY A CA 1
ATOM 1018 C C . GLY A 1 129 ? -7.894 3.547 0.568 1.00 88.81 129 GLY A C 1
ATOM 1019 O O . GLY A 1 129 ? -8.249 3.837 1.718 1.00 88.81 129 GLY A O 1
ATOM 1020 N N . ARG A 1 130 ? -6.637 3.697 0.151 1.00 84.94 130 ARG A N 1
ATOM 1021 C CA . ARG A 1 130 ? -5.527 4.151 1.000 1.00 84.94 130 ARG A CA 1
ATOM 1022 C C . ARG A 1 130 ? -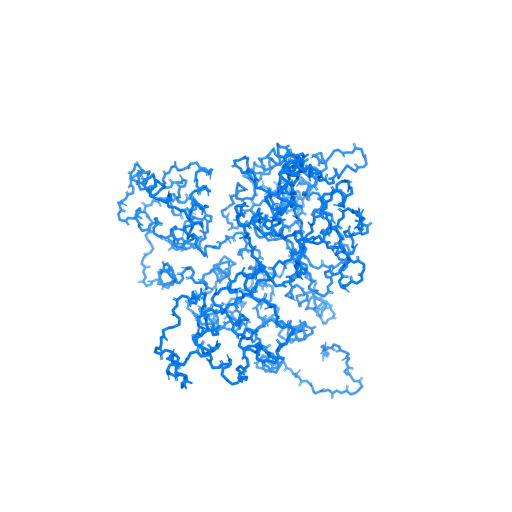4.573 5.069 0.233 1.00 84.94 130 ARG A C 1
ATOM 1024 O O . ARG A 1 130 ? -4.770 5.371 -0.937 1.00 84.94 130 ARG A O 1
ATOM 1031 N N . GLY A 1 131 ? -3.494 5.479 0.898 1.00 82.12 131 GLY A N 1
ATOM 1032 C CA . GLY A 1 131 ? -2.411 6.207 0.240 1.00 82.12 131 GLY A CA 1
ATOM 1033 C C . GLY A 1 131 ? -2.785 7.673 0.076 1.00 82.12 131 GLY A C 1
ATOM 1034 O O . GLY A 1 131 ? -3.425 8.249 0.954 1.00 82.12 131 GLY A O 1
ATOM 1035 N N . SER A 1 132 ? -2.400 8.275 -1.045 1.00 78.25 132 SER A N 1
ATOM 1036 C CA . SER A 1 132 ? -2.745 9.661 -1.380 1.00 78.25 132 SER A CA 1
ATOM 1037 C C . SER A 1 132 ? -4.247 9.890 -1.524 1.00 78.25 132 SER A C 1
ATOM 1039 O O . SER A 1 132 ? -4.710 10.964 -1.156 1.00 78.25 132 SER A O 1
ATOM 1041 N N . ALA A 1 133 ? -5.020 8.885 -1.949 1.00 84.62 133 ALA A N 1
ATOM 1042 C CA . ALA A 1 133 ? -6.474 8.995 -2.079 1.00 84.62 133 ALA A CA 1
ATOM 1043 C C . ALA A 1 133 ? -7.177 9.329 -0.748 1.00 84.62 133 ALA A C 1
ATOM 1045 O O . ALA A 1 133 ? -8.264 9.902 -0.741 1.00 84.62 133 ALA A O 1
ATOM 1046 N N . ALA A 1 134 ? -6.555 9.018 0.397 1.00 84.50 134 ALA A N 1
ATOM 1047 C CA . ALA A 1 134 ? -7.083 9.380 1.713 1.00 84.50 134 ALA A CA 1
ATOM 1048 C C . ALA A 1 134 ? -6.953 10.884 2.032 1.00 84.50 134 ALA A C 1
ATOM 1050 O O . ALA A 1 134 ? -7.535 11.331 3.013 1.00 84.50 134 ALA A O 1
ATOM 1051 N N . ASN A 1 135 ? -6.242 11.660 1.203 1.00 84.50 135 ASN A N 1
ATOM 1052 C CA . ASN A 1 135 ? -6.173 13.126 1.261 1.00 84.50 135 ASN A CA 1
ATOM 1053 C C . ASN A 1 135 ? -7.217 13.820 0.359 1.00 84.50 135 ASN A C 1
ATOM 1055 O O . ASN A 1 135 ? -7.057 15.001 0.067 1.00 84.50 135 ASN A O 1
ATOM 1059 N N . SER A 1 136 ? -8.272 13.118 -0.074 1.00 90.50 136 SER A N 1
ATOM 1060 C CA . SER A 1 136 ? -9.345 13.680 -0.906 1.00 90.50 136 SER A CA 1
ATOM 1061 C C . SER A 1 136 ? -10.720 13.569 -0.247 1.00 90.50 136 SER A C 1
ATOM 1063 O O . SER A 1 136 ? -11.163 12.481 0.138 1.00 90.50 136 SER A O 1
ATOM 1065 N N . VAL A 1 137 ? -11.419 14.702 -0.169 1.00 92.75 137 VAL A N 1
ATOM 1066 C CA . VAL A 1 137 ? -12.834 14.798 0.199 1.00 92.75 137 VAL A CA 1
ATOM 1067 C C . VAL A 1 137 ? -13.716 14.145 -0.864 1.00 92.75 137 VAL A C 1
ATOM 1069 O O . VAL A 1 137 ? -14.666 13.455 -0.496 1.00 92.75 137 VAL A O 1
ATOM 1072 N N . VAL A 1 138 ? -13.389 14.278 -2.156 1.00 95.12 138 VAL A N 1
ATOM 1073 C CA . VAL A 1 138 ? -14.092 13.570 -3.243 1.00 95.12 138 VAL A CA 1
ATOM 1074 C C . VAL A 1 138 ? -14.025 12.058 -3.012 1.00 95.12 138 VAL A C 1
ATOM 1076 O O . VAL A 1 138 ? -15.065 11.405 -2.944 1.00 95.12 138 VAL A O 1
ATOM 1079 N N . CYS A 1 139 ? -12.836 11.496 -2.771 1.00 93.88 139 CYS A N 1
ATOM 1080 C CA . CYS A 1 139 ? -12.686 10.069 -2.460 1.00 93.88 139 CYS A CA 1
ATOM 1081 C C . CYS A 1 139 ? -13.443 9.646 -1.189 1.00 93.88 139 CYS A C 1
ATOM 1083 O O . CYS A 1 139 ? -13.995 8.543 -1.138 1.00 93.88 139 CYS A O 1
ATOM 1085 N N . TYR A 1 140 ? -13.486 10.496 -0.160 1.00 92.06 140 TYR A N 1
ATOM 1086 C CA . TYR A 1 140 ? -14.243 10.222 1.064 1.00 92.06 140 TYR A CA 1
ATOM 1087 C C . TYR A 1 140 ? -15.762 10.174 0.817 1.00 92.06 140 TYR A C 1
ATOM 1089 O O . TYR A 1 140 ? -16.442 9.260 1.307 1.00 92.06 140 TYR A O 1
ATOM 1097 N N . CYS A 1 141 ? -16.283 11.119 0.024 1.00 94.19 141 CYS A N 1
ATOM 1098 C CA . CYS A 1 141 ? -17.697 11.200 -0.350 1.00 94.19 141 CYS A CA 1
ATOM 1099 C C . CYS A 1 141 ? -18.106 10.017 -1.236 1.00 94.19 141 CYS A C 1
ATOM 1101 O O . CYS A 1 141 ? -19.091 9.348 -0.947 1.00 94.19 141 CYS A O 1
ATOM 1103 N N . LEU A 1 142 ? -17.280 9.655 -2.220 1.00 93.88 142 LEU A N 1
ATOM 1104 C CA . LEU A 1 142 ? -17.478 8.480 -3.081 1.00 93.88 142 LEU A CA 1
ATOM 1105 C C . LEU A 1 142 ? -17.323 7.134 -2.344 1.00 93.88 142 LEU A C 1
ATOM 1107 O O . LEU A 1 142 ? -17.456 6.065 -2.944 1.00 93.88 142 LEU A O 1
ATOM 1111 N N . ARG A 1 143 ? -17.007 7.161 -1.042 1.00 90.81 143 ARG A N 1
ATOM 1112 C CA . ARG A 1 143 ? -16.695 5.979 -0.223 1.00 90.81 143 ARG A CA 1
ATOM 1113 C C . ARG A 1 143 ? -15.557 5.137 -0.804 1.00 90.81 143 ARG A C 1
ATOM 1115 O O . ARG A 1 143 ? -15.517 3.920 -0.610 1.00 90.81 143 ARG A O 1
ATOM 1122 N N . ILE A 1 144 ? -14.635 5.792 -1.504 1.00 92.06 144 ILE A N 1
ATOM 1123 C CA . ILE A 1 144 ? -13.356 5.205 -1.898 1.00 92.06 144 ILE A CA 1
ATOM 1124 C C . ILE A 1 144 ? -12.479 5.094 -0.655 1.00 92.06 144 ILE A C 1
ATOM 1126 O O . ILE A 1 144 ? -11.909 4.044 -0.374 1.00 92.06 144 ILE A O 1
ATOM 1130 N N . THR A 1 145 ? -12.448 6.142 0.168 1.00 89.50 145 THR A N 1
ATOM 1131 C CA . THR A 1 145 ? -11.768 6.116 1.465 1.00 89.50 145 THR A CA 1
ATOM 1132 C C . THR A 1 145 ? -12.757 6.251 2.615 1.00 89.50 145 THR A C 1
ATOM 1134 O O . THR A 1 145 ? -13.878 6.744 2.476 1.00 89.50 145 THR A O 1
ATOM 1137 N N . SER A 1 146 ? -12.342 5.765 3.783 1.00 85.44 146 SER A N 1
ATOM 1138 C CA . SER A 1 146 ? -13.129 5.842 5.021 1.00 85.44 146 SER A CA 1
ATOM 1139 C C . SER A 1 146 ? -12.517 6.808 6.046 1.00 85.44 146 SER A C 1
ATOM 1141 O O . SER A 1 146 ? -12.965 6.856 7.194 1.00 85.44 146 SER A O 1
ATOM 1143 N N . VAL A 1 147 ? -11.465 7.533 5.657 1.00 84.50 147 VAL A N 1
ATOM 1144 C CA . VAL A 1 147 ? -10.774 8.525 6.489 1.00 84.50 147 VAL A CA 1
ATOM 1145 C C . VAL A 1 147 ? -11.486 9.855 6.308 1.00 84.50 147 VAL A C 1
ATOM 1147 O O . VAL A 1 147 ? -11.567 10.345 5.186 1.00 84.50 147 VAL A O 1
ATOM 1150 N N . SER A 1 148 ? -12.022 10.416 7.391 1.00 85.00 148 SER A N 1
ATOM 1151 C CA . SER A 1 148 ? -12.713 11.700 7.304 1.00 85.00 148 SER A CA 1
ATOM 1152 C C . SER A 1 148 ? -11.701 12.858 7.268 1.00 85.00 148 SER A C 1
ATOM 1154 O O . SER A 1 148 ? -10.639 12.763 7.902 1.00 85.00 148 SER A O 1
ATOM 1156 N N . PRO A 1 149 ? -12.008 13.951 6.545 1.00 83.50 149 PRO A N 1
ATOM 1157 C CA . PRO A 1 149 ? -11.108 15.097 6.391 1.00 83.50 149 PRO A CA 1
ATOM 1158 C C . PRO A 1 149 ? -10.780 15.820 7.707 1.00 83.50 149 PRO A C 1
ATOM 1160 O O . PRO A 1 149 ? -9.857 16.627 7.759 1.00 83.50 149 PRO A O 1
ATOM 1163 N N . GLU A 1 150 ? -11.521 15.550 8.781 1.00 81.81 150 GLU A N 1
ATOM 1164 C CA . GLU A 1 150 ? -11.328 16.131 10.110 1.00 81.81 150 GLU A CA 1
ATOM 1165 C C . GLU A 1 150 ? -10.246 15.420 10.943 1.00 81.81 150 GLU A C 1
ATOM 1167 O O . GLU A 1 150 ? -9.739 15.985 11.918 1.00 81.81 150 GLU A O 1
ATOM 1172 N N . ILE A 1 151 ? -9.879 14.181 10.590 1.00 74.19 151 ILE A N 1
ATOM 1173 C CA . ILE A 1 151 ? -8.928 13.374 11.373 1.00 74.19 151 ILE A CA 1
ATOM 1174 C C . ILE A 1 151 ? -7.514 13.964 11.310 1.00 74.19 151 ILE A C 1
ATOM 1176 O O . ILE A 1 151 ? -6.813 13.973 12.329 1.00 74.19 151 ILE A O 1
ATOM 1180 N N . GLY A 1 152 ? -7.107 14.493 10.156 1.00 69.56 152 GLY A N 1
ATOM 1181 C CA . GLY A 1 152 ? -5.733 14.910 9.886 1.00 69.56 152 GLY A CA 1
ATOM 1182 C C . GLY A 1 152 ? -5.626 16.166 9.029 1.00 69.56 152 GLY A C 1
ATOM 1183 O O . GLY A 1 152 ? -6.614 16.817 8.687 1.00 69.56 152 GLY A O 1
ATOM 1184 N N . SER A 1 153 ? -4.389 16.514 8.704 1.00 69.06 153 SER A N 1
ATOM 1185 C CA . SER A 1 153 ? -4.070 17.639 7.834 1.00 69.06 153 SER A CA 1
ATOM 1186 C C . SER A 1 153 ? -4.206 17.237 6.365 1.00 69.06 153 SER A C 1
ATOM 1188 O O . SER A 1 153 ? -3.284 16.668 5.789 1.00 69.06 153 SER A O 1
ATOM 1190 N N . MET A 1 154 ? -5.350 17.539 5.748 1.00 70.44 154 MET A N 1
ATOM 1191 C CA . MET A 1 154 ? -5.589 17.241 4.330 1.00 70.44 154 MET A CA 1
ATOM 1192 C C . MET A 1 154 ? -4.724 18.132 3.429 1.00 70.44 154 MET A C 1
ATOM 1194 O O . MET A 1 154 ? -4.830 19.358 3.485 1.00 70.44 154 MET A O 1
ATOM 1198 N N . VAL A 1 155 ? -3.893 17.509 2.589 1.00 74.00 155 VAL A N 1
ATOM 1199 C CA . VAL A 1 155 ? -3.125 18.174 1.523 1.00 74.00 155 VAL A CA 1
ATOM 1200 C C . VAL A 1 155 ? -3.485 17.500 0.200 1.00 74.00 155 VAL A C 1
ATOM 1202 O O . VAL A 1 155 ? -2.872 16.497 -0.173 1.00 74.00 155 VAL A O 1
ATOM 1205 N N . PHE A 1 156 ? -4.515 18.005 -0.485 1.00 79.31 156 PHE A N 1
ATOM 1206 C CA . PHE A 1 156 ? -5.034 17.391 -1.714 1.00 79.31 156 PHE A CA 1
ATOM 1207 C C . PHE A 1 156 ? -4.019 17.436 -2.861 1.00 79.31 156 PHE A C 1
ATOM 1209 O O . PHE A 1 156 ? -3.905 16.480 -3.621 1.00 79.31 156 PHE A O 1
ATOM 1216 N N . GLU A 1 157 ? -3.182 18.472 -2.911 1.00 76.19 157 GLU A N 1
ATOM 1217 C CA . GLU A 1 157 ? -2.107 18.660 -3.896 1.00 76.19 157 GLU A CA 1
ATOM 1218 C C . GLU A 1 157 ? -1.030 17.559 -3.818 1.00 76.19 157 GLU A C 1
ATOM 1220 O O . GLU A 1 157 ? -0.204 17.359 -4.713 1.00 76.19 157 GLU A O 1
ATOM 1225 N N . ARG A 1 158 ? -1.035 16.780 -2.732 1.00 73.50 158 ARG A N 1
ATOM 1226 C CA . ARG A 1 158 ? -0.248 15.554 -2.632 1.00 73.50 158 ARG A CA 1
ATOM 1227 C C . ARG A 1 158 ? -0.775 14.459 -3.564 1.00 73.50 158 ARG A C 1
ATOM 1229 O O . ARG A 1 158 ? 0.015 13.651 -4.048 1.00 73.50 158 ARG A O 1
ATOM 1236 N N . PHE A 1 159 ? -2.082 14.410 -3.763 1.00 79.06 159 PHE A N 1
ATOM 1237 C CA . PHE A 1 159 ? -2.767 13.410 -4.564 1.00 79.06 159 PHE A CA 1
ATOM 1238 C C . PHE A 1 159 ? -2.923 13.854 -6.019 1.00 79.06 159 PHE A C 1
ATOM 1240 O O . PHE A 1 159 ? -2.503 13.118 -6.905 1.00 79.06 159 PHE A O 1
ATOM 1247 N N . VAL A 1 160 ? -3.441 15.061 -6.255 1.00 79.56 160 VAL A N 1
ATOM 1248 C CA . VAL A 1 160 ? -3.658 15.623 -7.597 1.00 79.56 160 VAL A CA 1
ATOM 1249 C C . VAL A 1 160 ? -3.074 17.033 -7.640 1.00 79.56 160 VAL A C 1
ATOM 1251 O O . VAL A 1 160 ? -3.433 17.864 -6.815 1.00 79.56 160 VAL A O 1
ATOM 1254 N N . SER A 1 161 ? -2.174 17.325 -8.582 1.00 77.38 161 SER A N 1
ATOM 1255 C CA . SER A 1 161 ? -1.538 18.645 -8.708 1.00 77.38 161 SER A CA 1
ATOM 1256 C C . SER A 1 161 ? -1.323 19.010 -10.171 1.00 77.38 161 SER A C 1
ATOM 1258 O O . SER A 1 161 ? -0.841 18.192 -10.943 1.00 77.38 161 SER A O 1
ATOM 1260 N N . GLU A 1 162 ? -1.621 20.261 -10.527 1.00 73.25 162 GLU A N 1
ATOM 1261 C CA . GLU A 1 162 ? -1.354 20.822 -11.860 1.00 73.25 162 GLU A CA 1
ATOM 1262 C C . GLU A 1 162 ? 0.147 20.978 -12.140 1.00 73.25 162 GLU A C 1
ATOM 1264 O O . GLU A 1 162 ? 0.592 20.871 -13.276 1.00 73.25 162 GLU A O 1
ATOM 1269 N N . ALA A 1 163 ? 0.955 21.199 -11.102 1.00 64.69 163 ALA A N 1
ATOM 1270 C CA . ALA A 1 163 ? 2.402 21.339 -11.239 1.00 64.69 163 ALA A CA 1
ATOM 1271 C C . ALA A 1 163 ? 3.118 19.993 -11.473 1.00 64.69 163 ALA A C 1
ATOM 1273 O O . ALA A 1 163 ? 4.354 19.956 -11.504 1.00 64.69 163 ALA A O 1
ATOM 1274 N N . ARG A 1 164 ? 2.368 18.886 -11.566 1.00 66.88 164 ARG A N 1
ATOM 1275 C CA . ARG A 1 164 ? 2.879 17.541 -11.820 1.00 66.88 164 ARG A CA 1
ATOM 1276 C C . ARG A 1 164 ? 2.363 17.025 -13.158 1.00 66.88 164 ARG A C 1
ATOM 1278 O O . ARG A 1 164 ? 1.166 17.008 -13.398 1.00 66.88 164 ARG A O 1
ATOM 1285 N N . GLU A 1 165 ? 3.279 16.487 -13.950 1.00 60.88 165 GLU A N 1
ATOM 1286 C CA . GLU A 1 165 ? 2.979 15.589 -15.073 1.00 60.88 165 GLU A CA 1
ATOM 1287 C C . GLU A 1 165 ? 2.953 14.119 -14.590 1.00 60.88 165 GLU A C 1
ATOM 1289 O O . GLU A 1 165 ? 3.304 13.206 -15.324 1.00 60.88 165 GLU A O 1
ATOM 1294 N N . GLU A 1 166 ? 2.610 13.881 -13.316 1.00 65.81 166 GLU A N 1
ATOM 1295 C CA . GLU A 1 166 ? 2.518 12.539 -12.725 1.00 65.81 166 GLU A CA 1
ATOM 1296 C C . GLU A 1 166 ? 1.041 12.146 -12.595 1.00 65.81 166 GLU A C 1
ATOM 1298 O O . GLU A 1 166 ? 0.234 12.900 -12.041 1.00 65.81 166 GLU A O 1
ATOM 1303 N N . ALA A 1 167 ? 0.708 10.947 -13.069 1.00 71.00 167 ALA A N 1
ATOM 1304 C CA . ALA A 1 167 ? -0.616 10.354 -12.944 1.00 71.00 167 ALA A CA 1
ATOM 1305 C C . ALA A 1 167 ? -1.020 10.161 -11.460 1.00 71.00 167 ALA A C 1
ATOM 1307 O O . ALA A 1 167 ? -0.205 9.682 -10.662 1.00 71.00 167 ALA A O 1
ATOM 1308 N N . PRO A 1 168 ? -2.260 10.501 -11.050 1.00 80.06 168 PRO A N 1
ATOM 1309 C CA . PRO A 1 168 ? -2.755 10.172 -9.719 1.00 80.06 168 PRO A CA 1
ATOM 1310 C C . PRO A 1 168 ? -2.864 8.656 -9.534 1.00 80.06 168 PRO A C 1
ATOM 1312 O O . PRO A 1 168 ? -3.277 7.934 -10.437 1.00 80.06 168 PRO A O 1
ATOM 1315 N N . ASP A 1 169 ? -2.542 8.190 -8.326 1.00 81.06 169 ASP A N 1
ATOM 1316 C CA . ASP A 1 169 ? -2.590 6.773 -7.955 1.00 81.06 169 ASP A CA 1
ATOM 1317 C C . ASP A 1 169 ? -3.613 6.560 -6.829 1.00 81.06 169 ASP A C 1
ATOM 1319 O O . ASP A 1 169 ? -3.465 7.096 -5.718 1.00 81.06 169 ASP A O 1
ATOM 1323 N N . ILE A 1 170 ? -4.679 5.814 -7.127 1.00 86.50 170 ILE A N 1
ATOM 1324 C CA . ILE A 1 170 ? -5.685 5.367 -6.163 1.00 86.50 170 ILE A CA 1
ATOM 1325 C C . ILE A 1 170 ? -5.466 3.882 -5.869 1.00 86.50 170 ILE A C 1
ATOM 1327 O O . ILE A 1 170 ? -5.929 2.996 -6.588 1.00 86.50 170 ILE A O 1
ATOM 1331 N N . ASP A 1 171 ? -4.806 3.631 -4.742 1.00 88.12 171 ASP A N 1
ATOM 1332 C CA . ASP A 1 171 ? -4.641 2.295 -4.180 1.00 88.12 171 ASP A CA 1
ATOM 1333 C C . ASP A 1 171 ? -5.926 1.844 -3.481 1.00 88.12 171 ASP A C 1
ATOM 1335 O O . ASP A 1 171 ? -6.332 2.454 -2.481 1.00 88.12 171 ASP A O 1
ATOM 1339 N N . VAL A 1 172 ? -6.506 0.722 -3.915 1.00 92.12 172 VAL A N 1
ATOM 1340 C CA . VAL A 1 172 ? -7.637 0.093 -3.222 1.00 92.12 172 VAL A CA 1
ATOM 1341 C C . VAL A 1 172 ? -7.274 -1.316 -2.774 1.00 92.12 172 VAL A C 1
ATOM 1343 O O . VAL A 1 172 ? -6.954 -2.192 -3.575 1.00 92.12 172 VAL A O 1
ATOM 1346 N N . ASP A 1 173 ? -7.357 -1.552 -1.468 1.00 93.69 173 ASP A N 1
ATOM 1347 C CA . ASP A 1 173 ? -7.263 -2.889 -0.898 1.00 93.69 173 ASP A CA 1
ATOM 1348 C C . ASP A 1 173 ? -8.604 -3.599 -0.977 1.00 93.69 173 ASP A C 1
ATOM 1350 O O . ASP A 1 173 ? -9.610 -3.071 -0.512 1.00 93.69 173 ASP A O 1
ATOM 1354 N N . PHE A 1 174 ? -8.594 -4.829 -1.478 1.00 95.44 174 PHE A N 1
ATOM 1355 C CA . PHE A 1 174 ? -9.712 -5.765 -1.433 1.00 95.44 174 PHE A CA 1
ATOM 1356 C C . PHE A 1 174 ? -9.360 -6.968 -0.557 1.00 95.44 174 PHE A C 1
ATOM 1358 O O . PHE A 1 174 ? -8.194 -7.224 -0.233 1.00 95.44 174 PHE A O 1
ATOM 1365 N N . GLU A 1 175 ? -10.367 -7.751 -0.183 1.00 94.81 175 GLU A N 1
ATOM 1366 C CA . GLU A 1 175 ? -10.153 -9.059 0.430 1.00 94.81 175 GLU A CA 1
ATOM 1367 C C . GLU A 1 175 ? -9.211 -9.933 -0.401 1.00 94.81 175 GLU A C 1
ATOM 1369 O O . GLU A 1 175 ? -9.448 -10.173 -1.583 1.00 94.81 175 GLU A O 1
ATOM 1374 N N . HIS A 1 176 ? -8.173 -10.476 0.236 1.00 92.44 176 HIS A N 1
ATOM 1375 C CA . HIS A 1 176 ? -7.179 -11.304 -0.444 1.00 92.44 176 HIS A CA 1
ATOM 1376 C C . HIS A 1 176 ? -7.797 -12.501 -1.184 1.00 92.44 176 HIS A C 1
ATOM 1378 O O . HIS A 1 176 ? -7.436 -12.764 -2.327 1.00 92.44 176 HIS A O 1
ATOM 1384 N N . GLU A 1 177 ? -8.754 -13.185 -0.556 1.00 91.69 177 GLU A N 1
ATOM 1385 C CA . GLU A 1 177 ? -9.387 -14.396 -1.101 1.00 91.69 177 GLU A CA 1
ATOM 1386 C C . GLU A 1 177 ? -10.372 -14.120 -2.241 1.00 91.69 177 GLU A C 1
ATOM 1388 O O . GLU A 1 177 ? -10.609 -14.998 -3.064 1.00 91.69 177 GLU A O 1
ATOM 1393 N N . ARG A 1 178 ? -10.946 -12.911 -2.287 1.00 94.25 178 ARG A N 1
ATOM 1394 C CA . ARG A 1 178 ? -12.021 -12.538 -3.224 1.00 94.25 178 ARG A CA 1
ATOM 1395 C C . ARG A 1 178 ? -11.600 -11.482 -4.240 1.00 94.25 178 ARG A C 1
ATOM 1397 O O . ARG A 1 178 ? -12.396 -11.068 -5.074 1.00 94.25 178 ARG A O 1
ATOM 1404 N N . ARG A 1 179 ? -10.332 -11.062 -4.214 1.00 93.00 179 ARG A N 1
ATOM 1405 C CA . ARG A 1 179 ? -9.777 -10.100 -5.173 1.00 93.00 179 ARG A CA 1
ATOM 1406 C C . ARG A 1 179 ? -9.946 -10.559 -6.620 1.00 93.00 179 ARG A C 1
ATOM 1408 O O . ARG A 1 179 ? -10.114 -9.723 -7.500 1.00 93.00 179 ARG A O 1
ATOM 1415 N N . GLU A 1 180 ? -9.902 -11.866 -6.873 1.00 93.12 180 GLU A N 1
ATOM 1416 C CA . GLU A 1 180 ? -10.071 -12.388 -8.231 1.00 93.12 180 GLU A CA 1
ATOM 1417 C C . GLU A 1 180 ? -11.419 -12.011 -8.842 1.00 93.12 180 GLU A C 1
ATOM 1419 O O . GLU A 1 180 ? -11.467 -11.665 -10.015 1.00 93.12 180 GLU A O 1
ATOM 1424 N N . GLU A 1 181 ? -12.491 -11.986 -8.048 1.00 95.56 181 GLU A N 1
ATOM 1425 C CA . GLU A 1 181 ? -13.821 -11.581 -8.518 1.00 95.56 181 GLU A CA 1
ATOM 1426 C C . GLU A 1 181 ? -13.806 -10.134 -9.038 1.00 95.56 181 GLU A C 1
ATOM 1428 O O . GLU A 1 181 ? -14.416 -9.825 -10.057 1.00 95.56 181 GLU A O 1
ATOM 1433 N N . VAL A 1 182 ? -13.054 -9.252 -8.373 1.00 95.62 182 VAL A N 1
ATOM 1434 C CA . VAL A 1 182 ? -12.899 -7.841 -8.763 1.00 95.62 182 VAL A CA 1
ATOM 1435 C C . VAL A 1 182 ? -12.059 -7.705 -10.032 1.00 95.62 182 VAL A C 1
ATOM 1437 O O . VAL A 1 182 ? -12.395 -6.924 -10.916 1.00 95.62 182 VAL A O 1
ATOM 1440 N N . ILE A 1 183 ? -10.985 -8.490 -10.144 1.00 93.94 183 ILE A N 1
ATOM 1441 C CA . ILE A 1 183 ? -10.142 -8.539 -11.345 1.00 93.94 183 ILE A CA 1
ATOM 1442 C C . ILE A 1 183 ? -10.959 -8.976 -12.563 1.00 93.94 183 ILE A C 1
ATOM 1444 O O . ILE A 1 183 ? -10.905 -8.325 -13.605 1.00 93.94 183 ILE A O 1
ATOM 1448 N N . GLN A 1 184 ? -11.732 -10.054 -12.426 1.00 94.62 184 GLN A N 1
ATOM 1449 C CA . GLN A 1 184 ? -12.565 -10.557 -13.515 1.00 94.62 184 GLN A CA 1
ATOM 1450 C C . GLN A 1 184 ? -13.656 -9.554 -13.888 1.00 94.62 184 GLN A C 1
ATOM 1452 O O . GLN A 1 184 ? -13.855 -9.309 -15.069 1.00 94.62 184 GLN A O 1
ATOM 1457 N N . HIS A 1 185 ? -14.257 -8.862 -12.915 1.00 95.44 185 HIS A N 1
ATOM 1458 C CA . HIS A 1 185 ? -15.211 -7.790 -13.204 1.00 95.44 185 HIS A CA 1
ATOM 1459 C C . HIS A 1 185 ? -14.623 -6.670 -14.080 1.00 95.44 185 HIS A C 1
ATOM 1461 O O . HIS A 1 185 ? -15.299 -6.187 -14.987 1.00 95.44 185 HIS A O 1
ATOM 1467 N N . ILE A 1 186 ? -13.367 -6.268 -13.847 1.00 94.62 186 ILE A N 1
ATOM 1468 C CA . ILE A 1 186 ? -12.688 -5.272 -14.694 1.00 94.62 186 ILE A CA 1
ATOM 1469 C C . ILE A 1 186 ? -12.537 -5.810 -16.122 1.00 94.62 186 ILE A C 1
ATOM 1471 O O . ILE A 1 186 ? -12.855 -5.103 -17.077 1.00 94.62 186 ILE A O 1
ATOM 1475 N N . TYR A 1 187 ? -12.106 -7.062 -16.287 1.00 94.44 187 TYR A N 1
ATOM 1476 C CA . TYR A 1 187 ? -11.997 -7.671 -17.614 1.00 94.44 187 TYR A CA 1
ATOM 1477 C C . TYR A 1 187 ? -13.350 -7.844 -18.312 1.00 94.44 187 TYR A C 1
ATOM 1479 O O . TYR A 1 187 ? -13.429 -7.608 -19.514 1.00 94.44 187 TYR A O 1
ATOM 1487 N N . ASP A 1 188 ? -14.401 -8.212 -17.583 1.00 94.31 188 ASP A N 1
ATOM 1488 C CA . ASP A 1 188 ? -15.755 -8.366 -18.121 1.00 94.31 188 ASP A CA 1
ATOM 1489 C C . ASP A 1 188 ? -16.341 -7.022 -18.567 1.00 94.31 188 ASP A C 1
ATOM 1491 O O . ASP A 1 188 ? -17.032 -6.947 -19.582 1.00 94.31 188 ASP A O 1
ATOM 1495 N N . ARG A 1 189 ? -16.056 -5.948 -17.819 1.00 92.56 189 ARG A N 1
ATOM 1496 C CA . ARG A 1 189 ? -16.550 -4.599 -18.112 1.00 92.56 189 ARG A CA 1
ATOM 1497 C C . ARG A 1 189 ? -15.823 -3.948 -19.284 1.00 92.56 189 ARG A C 1
ATOM 1499 O O . ARG A 1 189 ? -16.478 -3.391 -20.160 1.00 92.56 189 ARG A O 1
ATOM 1506 N N . TYR A 1 190 ? -14.491 -3.971 -19.277 1.00 92.62 190 TYR A N 1
ATOM 1507 C CA . TYR A 1 190 ? -13.686 -3.226 -20.251 1.00 92.62 190 TYR A CA 1
ATOM 1508 C C . TYR A 1 190 ? -13.206 -4.079 -21.425 1.00 92.62 190 TYR A C 1
ATOM 1510 O O . TYR A 1 190 ? -12.889 -3.530 -22.473 1.00 92.62 190 TYR A O 1
ATOM 1518 N N . GLY A 1 191 ? -13.177 -5.403 -21.285 1.00 93.69 191 GLY A N 1
ATOM 1519 C CA . GLY A 1 191 ? -12.603 -6.314 -22.270 1.00 93.69 191 GLY A CA 1
ATOM 1520 C C . GLY A 1 191 ? -11.124 -6.607 -22.008 1.00 93.69 191 GLY A C 1
ATOM 1521 O O . GLY A 1 191 ? -10.331 -5.749 -21.615 1.00 93.69 191 GLY A O 1
ATOM 1522 N N . ARG A 1 192 ? -10.725 -7.861 -22.247 1.00 93.88 192 ARG A N 1
ATOM 1523 C CA . ARG A 1 192 ? -9.338 -8.342 -22.085 1.00 93.88 192 ARG A CA 1
ATOM 1524 C C . ARG A 1 192 ? -8.358 -7.792 -23.123 1.00 93.88 192 ARG A C 1
ATOM 1526 O O . ARG A 1 192 ? -7.152 -7.952 -22.953 1.00 93.88 192 ARG A O 1
ATOM 1533 N N . ASP A 1 193 ? -8.882 -7.218 -24.196 1.00 93.38 193 ASP A N 1
ATOM 1534 C CA . ASP A 1 193 ? -8.180 -6.509 -25.262 1.00 93.38 193 ASP A CA 1
ATOM 1535 C C . ASP A 1 193 ? -7.956 -5.025 -24.937 1.00 93.38 193 ASP A C 1
ATOM 1537 O O . ASP A 1 193 ? -7.156 -4.382 -25.608 1.00 93.38 193 ASP A O 1
ATOM 1541 N N . ARG A 1 194 ? -8.619 -4.491 -23.901 1.00 94.12 194 ARG A N 1
ATOM 1542 C CA . ARG A 1 194 ? -8.519 -3.085 -23.470 1.00 94.12 194 ARG A CA 1
ATOM 1543 C C . ARG A 1 194 ? -7.973 -2.905 -22.055 1.00 94.12 194 ARG A C 1
ATOM 1545 O O . ARG A 1 194 ? -7.563 -1.802 -21.691 1.00 94.12 194 ARG A O 1
ATOM 1552 N N . ALA A 1 195 ? -7.965 -3.969 -21.255 1.00 94.62 195 ALA A N 1
ATOM 1553 C CA . ALA A 1 195 ? -7.438 -3.977 -19.897 1.00 94.62 195 ALA A CA 1
ATOM 1554 C C . ALA A 1 195 ? -6.325 -5.018 -19.729 1.00 94.62 195 ALA A C 1
ATOM 1556 O O . ALA A 1 195 ? -6.400 -6.129 -20.259 1.00 94.62 195 ALA A O 1
ATOM 1557 N N . GLY A 1 196 ? -5.303 -4.682 -18.941 1.00 94.12 196 GLY A N 1
ATOM 1558 C CA . GLY A 1 196 ? -4.164 -5.558 -18.682 1.00 94.12 196 GLY A CA 1
ATOM 1559 C C . GLY A 1 196 ? -3.463 -5.249 -17.364 1.00 94.12 196 GLY A C 1
ATOM 1560 O O . GLY A 1 196 ? -3.435 -4.112 -16.904 1.00 94.12 196 GLY A O 1
ATOM 1561 N N . LEU A 1 197 ? -2.893 -6.282 -16.749 1.00 94.06 197 LEU A N 1
ATOM 1562 C CA . LEU A 1 197 ? -2.050 -6.161 -15.563 1.00 94.06 197 LEU A CA 1
ATOM 1563 C C . LEU A 1 197 ? -0.629 -5.754 -15.962 1.00 94.06 197 LEU A C 1
ATOM 1565 O O . LEU A 1 197 ? -0.049 -6.366 -16.860 1.00 94.06 197 LEU A O 1
ATOM 1569 N N . CYS A 1 198 ? -0.032 -4.801 -15.253 1.00 94.12 198 CYS A N 1
ATOM 1570 C CA . CYS A 1 198 ? 1.379 -4.463 -15.437 1.00 94.12 198 CYS A CA 1
ATOM 1571 C C . CYS A 1 198 ? 2.289 -5.656 -15.128 1.00 94.12 198 CYS A C 1
ATOM 1573 O O . CYS A 1 198 ? 1.962 -6.539 -14.321 1.00 94.12 198 CYS A O 1
ATOM 1575 N N . ALA A 1 199 ? 3.478 -5.653 -15.719 1.00 93.12 199 ALA A N 1
ATOM 1576 C CA . ALA A 1 199 ? 4.544 -6.544 -15.315 1.00 93.12 199 ALA A CA 1
ATOM 1577 C C . ALA A 1 199 ? 5.246 -6.035 -14.046 1.00 93.12 199 ALA A C 1
ATOM 1579 O O . ALA A 1 199 ? 5.077 -4.920 -13.559 1.00 93.12 199 ALA A O 1
ATOM 1580 N N . THR A 1 200 ? 6.070 -6.898 -13.474 1.00 91.69 200 THR A N 1
ATOM 1581 C CA . THR A 1 200 ? 7.094 -6.540 -12.500 1.00 91.69 200 THR A CA 1
ATOM 1582 C C . THR A 1 200 ? 8.407 -7.110 -12.992 1.00 91.69 200 THR A C 1
ATOM 1584 O O . THR A 1 200 ? 8.560 -8.333 -13.079 1.00 91.69 200 THR A O 1
ATOM 1587 N N . VAL A 1 201 ? 9.374 -6.242 -13.285 1.00 91.62 201 VAL A N 1
ATOM 1588 C CA . VAL A 1 201 ? 10.705 -6.685 -13.695 1.00 91.62 201 VAL A CA 1
ATOM 1589 C C . VAL A 1 201 ? 11.466 -7.173 -12.463 1.00 91.62 201 VAL A C 1
ATOM 1591 O O . VAL A 1 201 ? 11.919 -6.410 -11.602 1.00 91.62 201 VAL A O 1
ATOM 1594 N N . VAL A 1 202 ? 11.618 -8.492 -12.347 1.00 91.31 202 VAL A N 1
ATOM 1595 C CA . VAL A 1 202 ? 12.365 -9.081 -11.237 1.00 91.31 202 VAL A CA 1
ATOM 1596 C C . VAL A 1 202 ? 13.849 -9.020 -11.555 1.00 91.31 202 VAL A C 1
ATOM 1598 O O . VAL A 1 202 ? 14.322 -9.680 -12.477 1.00 91.31 202 VAL A O 1
ATOM 1601 N N . HIS A 1 203 ? 14.592 -8.290 -10.731 1.00 91.44 203 HIS A N 1
ATOM 1602 C CA . HIS A 1 203 ? 16.033 -8.113 -10.875 1.00 91.44 203 HIS A CA 1
ATOM 1603 C C . HIS A 1 203 ? 16.836 -9.053 -9.966 1.00 91.44 203 HIS A C 1
ATOM 1605 O O . HIS A 1 203 ? 16.376 -9.471 -8.894 1.00 91.44 203 HIS A O 1
ATOM 1611 N N . TYR A 1 204 ? 18.078 -9.349 -10.347 1.00 90.00 204 TYR A N 1
ATOM 1612 C CA . TYR A 1 204 ? 19.032 -10.011 -9.460 1.00 90.00 204 TYR A CA 1
ATOM 1613 C C . TYR A 1 204 ? 19.408 -9.087 -8.293 1.00 90.00 204 TYR A C 1
ATOM 1615 O O . TYR A 1 204 ? 20.074 -8.068 -8.456 1.00 90.00 204 TYR A O 1
ATOM 1623 N N . ARG A 1 205 ? 18.974 -9.454 -7.084 1.00 85.56 205 ARG A N 1
ATOM 1624 C CA . ARG A 1 205 ? 19.374 -8.815 -5.816 1.00 85.56 205 ARG A CA 1
ATOM 1625 C C . ARG A 1 205 ? 20.433 -9.672 -5.116 1.00 85.56 205 ARG A C 1
ATOM 1627 O O . ARG A 1 205 ? 20.425 -10.886 -5.312 1.00 85.56 205 ARG A O 1
ATOM 1634 N N . GLY A 1 206 ? 21.264 -9.082 -4.252 1.00 83.00 206 GLY A N 1
ATOM 1635 C CA . GLY A 1 206 ? 22.470 -9.709 -3.674 1.00 83.00 206 GLY A CA 1
ATOM 1636 C C . GLY A 1 206 ? 22.348 -11.198 -3.316 1.00 83.00 206 GLY A C 1
ATOM 1637 O O . GLY A 1 206 ? 23.039 -12.031 -3.895 1.00 83.00 206 GLY A O 1
ATOM 1638 N N . LYS A 1 207 ? 21.401 -11.586 -2.447 1.00 85.69 207 LYS A N 1
ATOM 1639 C CA . LYS A 1 207 ? 21.224 -13.005 -2.056 1.00 85.69 207 LYS A CA 1
ATOM 1640 C C . LYS A 1 207 ? 20.873 -13.932 -3.228 1.00 85.69 207 LYS A C 1
ATOM 1642 O O . LYS A 1 207 ? 21.328 -15.074 -3.269 1.00 85.69 207 LYS A O 1
ATOM 1647 N N . ARG A 1 208 ? 20.043 -13.471 -4.171 1.00 88.19 208 ARG A N 1
ATOM 1648 C CA . ARG A 1 208 ? 19.654 -14.265 -5.348 1.00 88.19 208 ARG A CA 1
ATOM 1649 C C . ARG A 1 208 ? 20.796 -14.328 -6.364 1.00 88.19 208 ARG A C 1
ATOM 1651 O O . ARG A 1 208 ? 21.051 -15.410 -6.880 1.00 88.19 208 ARG A O 1
ATOM 1658 N N . ALA A 1 209 ? 21.505 -13.219 -6.577 1.00 90.88 209 ALA A N 1
ATOM 1659 C CA . ALA A 1 209 ? 22.702 -13.159 -7.415 1.00 90.88 209 ALA A CA 1
ATOM 1660 C C . ALA A 1 209 ? 23.766 -14.159 -6.928 1.00 90.88 209 ALA A C 1
ATOM 1662 O O . ALA A 1 209 ? 24.176 -15.024 -7.696 1.00 90.88 209 ALA A O 1
ATOM 1663 N N . ILE A 1 210 ? 24.109 -14.141 -5.631 1.00 90.50 210 ILE A N 1
ATOM 1664 C CA . ILE A 1 210 ? 25.043 -15.106 -5.015 1.00 90.50 210 ILE A CA 1
ATOM 1665 C C . ILE A 1 210 ? 24.591 -16.544 -5.247 1.00 90.50 210 ILE A C 1
ATOM 1667 O O . ILE A 1 210 ? 25.395 -17.399 -5.611 1.00 90.50 210 ILE A O 1
ATOM 1671 N N . ARG A 1 211 ? 23.301 -16.827 -5.042 1.00 91.69 211 ARG A N 1
ATOM 1672 C CA . ARG A 1 211 ? 22.777 -18.187 -5.173 1.00 91.69 211 ARG A CA 1
ATOM 1673 C C . ARG A 1 211 ? 22.861 -18.713 -6.601 1.00 91.69 211 ARG A C 1
ATOM 1675 O O . ARG A 1 211 ? 23.276 -19.853 -6.794 1.00 91.69 211 ARG A O 1
ATOM 1682 N N . GLU A 1 212 ? 22.444 -17.921 -7.582 1.00 92.25 212 GLU A N 1
ATOM 1683 C CA . GLU A 1 212 ? 22.403 -18.359 -8.980 1.00 92.25 212 GLU A CA 1
ATOM 1684 C C . GLU A 1 212 ? 23.807 -18.388 -9.601 1.00 92.25 212 GLU A C 1
ATOM 1686 O O . GLU A 1 212 ? 24.183 -19.410 -10.178 1.00 92.25 212 GLU A O 1
ATOM 1691 N N . VAL A 1 213 ? 24.625 -17.349 -9.386 1.00 93.19 213 VAL A N 1
ATOM 1692 C CA . VAL A 1 213 ? 26.015 -17.304 -9.872 1.00 93.19 213 VAL A CA 1
ATOM 1693 C C . VAL A 1 213 ? 26.877 -18.344 -9.161 1.00 93.19 213 VAL A C 1
ATOM 1695 O O . VAL A 1 213 ? 27.572 -19.107 -9.824 1.00 93.19 213 VAL A O 1
ATOM 1698 N N . GLY A 1 214 ? 26.787 -18.462 -7.834 1.00 92.94 214 GLY A N 1
ATOM 1699 C CA . GLY A 1 214 ? 27.541 -19.460 -7.071 1.00 92.94 214 GLY A CA 1
ATOM 1700 C C . GLY A 1 214 ? 27.224 -20.889 -7.516 1.00 92.94 214 GLY A C 1
ATOM 1701 O O . GLY A 1 214 ? 28.136 -21.680 -7.758 1.00 92.94 214 GLY A O 1
ATOM 1702 N N . ARG A 1 215 ? 25.940 -21.210 -7.737 1.00 93.44 215 ARG A N 1
ATOM 1703 C CA . ARG A 1 215 ? 25.533 -22.512 -8.291 1.00 93.44 215 ARG A CA 1
ATOM 1704 C C . ARG A 1 215 ? 26.061 -22.724 -9.712 1.00 93.44 215 ARG A C 1
ATOM 1706 O O . ARG A 1 215 ? 26.482 -23.835 -10.036 1.00 93.44 215 ARG A O 1
ATOM 1713 N N . ALA A 1 216 ? 26.030 -21.696 -10.560 1.00 92.81 216 ALA A N 1
ATOM 1714 C CA . ALA A 1 216 ? 26.553 -21.774 -11.922 1.00 92.81 216 ALA A CA 1
ATOM 1715 C C . ALA A 1 216 ? 28.072 -22.018 -11.931 1.00 92.81 216 ALA A C 1
ATOM 1717 O O . ALA A 1 216 ? 28.540 -22.882 -12.678 1.00 92.81 216 ALA A O 1
ATOM 1718 N N . MET A 1 217 ? 28.812 -21.328 -11.059 1.00 92.62 217 MET A N 1
ATOM 1719 C CA . MET A 1 217 ? 30.261 -21.462 -10.873 1.00 92.62 217 MET A CA 1
ATOM 1720 C C . MET A 1 217 ? 30.661 -22.789 -10.215 1.00 92.62 217 MET A C 1
ATOM 1722 O O . MET A 1 217 ? 31.770 -23.268 -10.428 1.00 92.62 217 MET A O 1
ATOM 1726 N N . GLY A 1 218 ? 29.729 -23.452 -9.528 1.00 92.12 218 GLY A N 1
ATOM 1727 C CA . GLY A 1 218 ? 29.921 -24.786 -8.962 1.00 92.12 218 GLY A CA 1
ATOM 1728 C C . GLY A 1 218 ? 30.250 -24.799 -7.472 1.00 92.12 218 GLY A C 1
ATOM 1729 O O . GLY A 1 218 ? 30.718 -25.822 -6.972 1.00 92.12 218 GLY A O 1
ATOM 1730 N N . LEU A 1 219 ? 29.970 -23.703 -6.762 1.00 91.19 219 LEU A N 1
ATOM 1731 C CA . LEU A 1 219 ? 30.022 -23.662 -5.305 1.00 91.19 219 LEU A CA 1
ATOM 1732 C C . LEU A 1 219 ? 28.992 -24.622 -4.694 1.00 91.19 219 LEU A C 1
ATOM 1734 O O . LEU A 1 219 ? 27.899 -24.830 -5.234 1.00 91.19 219 LEU A O 1
ATOM 1738 N N . THR A 1 220 ? 29.334 -25.191 -3.539 1.00 90.88 220 THR A N 1
ATOM 1739 C CA . THR A 1 220 ? 28.415 -26.029 -2.761 1.00 90.88 220 THR A CA 1
ATOM 1740 C C . THR A 1 220 ? 27.280 -25.192 -2.171 1.00 90.88 220 THR A C 1
ATOM 1742 O O . THR A 1 220 ? 27.395 -23.976 -1.998 1.00 90.88 220 THR A O 1
ATOM 1745 N N . THR A 1 221 ? 26.168 -25.843 -1.826 1.00 90.31 221 THR A N 1
ATOM 1746 C CA . THR A 1 221 ? 25.041 -25.193 -1.138 1.00 90.31 221 THR A CA 1
ATOM 1747 C C . THR A 1 221 ? 25.469 -24.533 0.168 1.00 90.31 221 THR A C 1
ATOM 1749 O O . THR A 1 221 ? 24.993 -23.442 0.478 1.00 90.31 221 THR A O 1
ATOM 1752 N N . ASP A 1 222 ? 26.405 -25.155 0.885 1.00 89.94 222 ASP A N 1
ATOM 1753 C CA . ASP A 1 222 ? 26.910 -24.663 2.165 1.00 89.94 222 ASP A CA 1
ATOM 1754 C C . ASP A 1 222 ? 27.739 -23.393 1.976 1.00 89.94 222 ASP A C 1
ATOM 1756 O O . ASP A 1 222 ? 27.501 -22.405 2.666 1.00 89.94 222 ASP A O 1
ATOM 1760 N N . ALA A 1 223 ? 28.626 -23.364 0.972 1.00 87.25 223 ALA A N 1
ATOM 1761 C CA . ALA A 1 223 ? 29.397 -22.171 0.628 1.00 87.25 223 ALA A CA 1
ATOM 1762 C C . ALA A 1 223 ? 28.481 -21.019 0.182 1.00 87.25 223 ALA A C 1
ATOM 1764 O O . ALA A 1 223 ? 28.612 -19.894 0.655 1.00 87.25 223 ALA A O 1
ATOM 1765 N N . VAL A 1 224 ? 27.489 -21.299 -0.670 1.00 89.38 224 VAL A N 1
ATOM 1766 C CA . VAL A 1 224 ? 26.496 -20.301 -1.100 1.00 89.38 224 VAL A CA 1
ATOM 1767 C C . VAL A 1 224 ? 25.700 -19.755 0.088 1.00 89.38 224 VAL A C 1
ATOM 1769 O O . VAL A 1 224 ? 25.469 -18.548 0.174 1.00 89.38 224 VAL A O 1
ATOM 1772 N N . SER A 1 225 ? 25.279 -20.626 1.007 1.00 87.62 225 SER A N 1
ATOM 1773 C CA . SER A 1 225 ? 24.548 -20.228 2.212 1.00 87.62 225 SER A CA 1
ATOM 1774 C C . SER A 1 225 ? 25.419 -19.383 3.144 1.00 87.62 225 SER A C 1
ATOM 1776 O O . SER A 1 225 ? 24.968 -18.338 3.615 1.00 87.62 225 SER A O 1
ATOM 1778 N N . ALA A 1 226 ? 26.679 -19.778 3.345 1.00 86.25 226 ALA A N 1
ATOM 1779 C CA . ALA A 1 226 ? 27.660 -19.044 4.138 1.00 86.25 226 ALA A CA 1
ATOM 1780 C C . ALA A 1 226 ? 27.873 -17.626 3.593 1.00 86.25 226 ALA A C 1
ATOM 1782 O O . ALA A 1 226 ? 27.679 -16.657 4.324 1.00 86.25 226 ALA A O 1
ATOM 1783 N N . ILE A 1 227 ? 28.140 -17.483 2.292 1.00 84.19 227 ILE A N 1
ATOM 1784 C CA . ILE A 1 227 ? 28.305 -16.172 1.646 1.00 84.19 227 ILE A CA 1
ATOM 1785 C C . ILE A 1 227 ? 27.010 -15.352 1.761 1.00 84.19 227 ILE A C 1
ATOM 1787 O O . ILE A 1 227 ? 27.023 -14.191 2.164 1.00 84.19 227 ILE A O 1
ATOM 1791 N N . SER A 1 228 ? 25.857 -15.963 1.468 1.00 83.75 228 SER A N 1
ATOM 1792 C CA . SER A 1 228 ? 24.561 -15.279 1.529 1.00 83.75 228 SER A CA 1
ATOM 1793 C C . SER A 1 228 ? 24.163 -14.836 2.946 1.00 83.75 228 SER A C 1
ATOM 1795 O O . SER A 1 228 ? 23.336 -13.925 3.069 1.00 83.75 228 SER A O 1
ATOM 1797 N N . SER A 1 229 ? 24.679 -15.484 3.994 1.00 79.81 229 SER A N 1
ATOM 1798 C CA . SER A 1 229 ? 24.407 -15.150 5.400 1.00 79.81 229 SER A CA 1
ATOM 1799 C C . SER A 1 229 ? 25.130 -13.886 5.870 1.00 79.81 229 SER A C 1
ATOM 1801 O O . SER A 1 229 ? 24.656 -13.213 6.783 1.00 79.81 229 SER A O 1
ATOM 1803 N N . GLN A 1 230 ? 26.225 -13.523 5.197 1.00 75.25 230 GLN A N 1
ATOM 1804 C CA . GLN A 1 230 ? 27.031 -12.340 5.512 1.00 75.25 230 GLN A CA 1
ATOM 1805 C C . GLN A 1 230 ? 26.432 -11.036 4.963 1.00 75.25 230 GLN A C 1
ATOM 1807 O O . GLN A 1 230 ? 26.850 -9.936 5.342 1.00 75.25 230 GLN A O 1
ATOM 1812 N N . LEU A 1 231 ? 25.418 -11.142 4.098 1.00 69.25 231 LEU A N 1
ATOM 1813 C CA . LEU A 1 231 ? 24.651 -10.002 3.607 1.00 69.25 231 LEU A CA 1
ATOM 1814 C C . LEU A 1 231 ? 23.557 -9.600 4.609 1.00 69.25 231 LEU A C 1
ATOM 1816 O O . LEU A 1 231 ? 22.470 -10.191 4.642 1.00 69.25 231 LEU A O 1
ATOM 1820 N N . TRP A 1 232 ? 23.837 -8.544 5.375 1.00 54.19 232 TRP A N 1
ATOM 1821 C CA . TRP A 1 232 ? 22.875 -7.845 6.231 1.00 54.19 232 TRP A CA 1
ATOM 1822 C C . TRP A 1 232 ? 22.442 -6.514 5.594 1.00 54.19 232 TRP A C 1
ATOM 1824 O O . TRP A 1 232 ? 23.271 -5.640 5.351 1.00 54.19 232 TRP A O 1
ATOM 1834 N N . GLY A 1 233 ? 21.134 -6.338 5.370 1.00 52.09 233 GLY A N 1
ATOM 1835 C CA . GLY A 1 233 ? 20.536 -5.083 4.885 1.00 52.09 233 GLY A CA 1
ATOM 1836 C C . GLY A 1 233 ? 20.688 -4.803 3.380 1.00 52.09 233 GLY A C 1
ATOM 1837 O O . GLY A 1 233 ? 21.211 -5.618 2.627 1.00 52.09 233 GLY A O 1
ATOM 1838 N N . PHE A 1 234 ? 20.201 -3.631 2.949 1.00 37.53 234 PHE A N 1
ATOM 1839 C CA . PHE A 1 234 ? 20.250 -3.087 1.574 1.00 37.53 234 PHE A CA 1
ATOM 1840 C C . PHE A 1 234 ? 21.668 -2.681 1.109 1.00 37.53 234 PHE A C 1
ATOM 1842 O O . PHE A 1 234 ? 21.807 -1.830 0.232 1.00 37.53 234 PHE A O 1
ATOM 1849 N N . PHE A 1 235 ? 22.723 -3.223 1.720 1.00 41.28 235 PHE A N 1
ATOM 1850 C CA . PHE A 1 235 ? 24.083 -2.776 1.447 1.00 41.28 235 PHE A CA 1
ATOM 1851 C C . PHE A 1 235 ? 24.639 -3.345 0.146 1.00 41.28 235 PHE A C 1
ATOM 1853 O O . PHE A 1 235 ? 24.427 -4.504 -0.216 1.00 41.28 235 PHE A O 1
ATOM 1860 N N . ASP A 1 236 ? 25.344 -2.442 -0.521 1.00 47.31 236 ASP A N 1
ATOM 1861 C CA . ASP A 1 236 ? 26.130 -2.610 -1.723 1.00 47.31 236 ASP A CA 1
ATOM 1862 C C . ASP A 1 236 ? 27.090 -3.804 -1.598 1.00 47.31 236 ASP A C 1
ATOM 1864 O O . ASP A 1 236 ? 27.759 -3.991 -0.580 1.00 47.31 236 ASP A O 1
ATOM 1868 N N . THR A 1 237 ? 27.144 -4.633 -2.637 1.00 49.44 237 THR A N 1
ATOM 1869 C CA . THR A 1 237 ? 28.126 -5.719 -2.778 1.00 49.44 237 THR A CA 1
ATOM 1870 C C . THR A 1 237 ? 29.519 -5.186 -3.107 1.00 49.44 237 THR A C 1
ATOM 1872 O O . THR A 1 237 ? 30.461 -5.977 -3.184 1.00 49.44 237 THR A O 1
ATOM 1875 N N . SER A 1 238 ? 29.668 -3.866 -3.280 1.00 46.25 238 SER A N 1
ATOM 1876 C CA . SER A 1 238 ? 30.947 -3.169 -3.394 1.00 46.25 238 SER A CA 1
ATOM 1877 C C . SER A 1 238 ? 31.750 -3.292 -2.089 1.00 46.25 238 SER A C 1
ATOM 1879 O O . SER A 1 238 ? 31.758 -2.409 -1.231 1.00 46.25 238 SER A O 1
ATOM 1881 N N . GLY A 1 239 ? 32.406 -4.436 -1.920 1.00 52.19 239 GLY A N 1
ATOM 1882 C CA . GLY A 1 239 ? 33.204 -4.755 -0.745 1.00 52.19 239 GLY A CA 1
ATOM 1883 C C . GLY A 1 239 ? 32.425 -5.559 0.288 1.00 52.19 239 GLY A C 1
ATOM 1884 O O . GLY A 1 239 ? 32.175 -5.091 1.399 1.00 52.19 239 GLY A O 1
ATOM 1885 N N . MET A 1 240 ? 32.126 -6.828 -0.016 1.00 57.12 240 MET A N 1
ATOM 1886 C CA . MET A 1 240 ? 32.148 -7.799 1.078 1.00 57.12 240 MET A CA 1
ATOM 1887 C C . MET A 1 240 ? 33.542 -7.718 1.692 1.00 57.12 240 MET A C 1
ATOM 1889 O O . MET A 1 240 ? 34.515 -8.095 1.046 1.00 57.12 240 MET A O 1
ATOM 1893 N N . ALA A 1 241 ? 33.637 -7.155 2.898 1.00 61.22 241 ALA A N 1
ATOM 1894 C CA . ALA A 1 241 ? 34.907 -7.037 3.592 1.00 61.22 241 ALA A CA 1
ATOM 1895 C C . ALA A 1 241 ? 35.555 -8.426 3.630 1.00 61.22 241 ALA A C 1
ATOM 1897 O O . ALA A 1 241 ? 34.923 -9.374 4.094 1.00 61.22 241 ALA A O 1
ATOM 1898 N N . GLU A 1 242 ? 36.790 -8.549 3.141 1.00 68.19 242 GLU A N 1
ATOM 1899 C CA . GLU A 1 242 ? 37.580 -9.792 3.150 1.00 68.19 242 GLU A CA 1
ATOM 1900 C C . GLU A 1 242 ? 37.528 -10.485 4.520 1.00 68.19 242 GLU A C 1
ATOM 1902 O O . GLU A 1 242 ? 37.467 -11.709 4.622 1.00 68.19 242 GLU A O 1
ATOM 1907 N N . GLN A 1 243 ? 37.448 -9.679 5.580 1.00 69.12 243 GLN A N 1
ATOM 1908 C CA . GLN A 1 243 ? 37.230 -10.107 6.954 1.00 69.12 243 GLN A CA 1
ATOM 1909 C C . GLN A 1 243 ? 35.970 -10.977 7.139 1.00 69.12 243 GLN A C 1
ATOM 1911 O O . GLN A 1 243 ? 36.059 -12.025 7.769 1.00 69.12 243 GLN A O 1
ATOM 1916 N N . ARG A 1 244 ? 34.824 -10.620 6.544 1.00 74.69 244 ARG A N 1
ATOM 1917 C CA . ARG A 1 244 ? 33.573 -11.400 6.641 1.00 74.69 244 ARG A CA 1
ATOM 1918 C C . ARG A 1 244 ? 33.647 -12.733 5.904 1.00 74.69 244 ARG A C 1
ATOM 1920 O O . ARG A 1 244 ? 33.019 -13.697 6.327 1.00 74.69 244 ARG A O 1
ATOM 1927 N N . LEU A 1 245 ? 34.398 -12.795 4.802 1.00 78.12 245 LEU A N 1
ATOM 1928 C CA . LEU A 1 245 ? 34.647 -14.056 4.095 1.00 78.12 245 LEU A CA 1
ATOM 1929 C C . LEU A 1 245 ? 35.508 -14.986 4.955 1.00 78.12 245 LEU A C 1
ATOM 1931 O O . LEU A 1 245 ? 35.155 -16.150 5.141 1.00 78.12 245 LEU A O 1
ATOM 1935 N N . ARG A 1 246 ? 36.565 -14.447 5.574 1.00 81.50 246 ARG A N 1
ATOM 1936 C CA . ARG A 1 246 ? 37.414 -15.201 6.508 1.00 81.50 246 ARG A CA 1
ATOM 1937 C C . ARG A 1 246 ? 36.639 -15.688 7.735 1.00 81.50 246 ARG A C 1
ATOM 1939 O O . ARG A 1 246 ? 36.848 -16.817 8.167 1.00 81.50 246 ARG A O 1
ATOM 1946 N N . GLU A 1 247 ? 35.709 -14.889 8.259 1.00 81.25 247 GLU A N 1
ATOM 1947 C CA . GLU A 1 247 ? 34.835 -15.259 9.388 1.00 81.25 247 GLU A CA 1
ATOM 1948 C C . GLU A 1 247 ? 33.945 -16.477 9.095 1.00 81.25 247 GLU A C 1
ATOM 1950 O O . GLU A 1 247 ? 33.641 -17.244 10.007 1.00 81.25 247 GLU A O 1
ATOM 1955 N N . VAL A 1 248 ? 33.564 -16.699 7.832 1.00 83.00 248 VAL A N 1
ATOM 1956 C CA . VAL A 1 248 ? 32.826 -17.904 7.407 1.00 83.00 248 VAL A CA 1
ATOM 1957 C C . VAL A 1 248 ? 33.730 -19.023 6.889 1.00 83.00 248 VAL A C 1
ATOM 1959 O O . VAL A 1 248 ? 33.240 -19.992 6.311 1.00 83.00 248 VAL A O 1
ATOM 1962 N N . GLY A 1 249 ? 35.043 -18.909 7.100 1.00 83.62 249 GLY A N 1
ATOM 1963 C CA . GLY A 1 249 ? 36.022 -19.915 6.693 1.00 83.62 249 GLY A CA 1
ATOM 1964 C C . GLY A 1 249 ? 36.285 -19.957 5.187 1.00 83.62 249 GLY A C 1
ATOM 1965 O O . GLY A 1 249 ? 36.730 -20.987 4.685 1.00 83.62 249 GLY A O 1
ATOM 1966 N N . LEU A 1 250 ? 35.997 -18.873 4.461 1.00 85.75 250 LEU A N 1
ATOM 1967 C CA . LEU A 1 250 ? 36.303 -18.742 3.039 1.00 85.75 250 LEU A CA 1
ATOM 1968 C C . LEU A 1 250 ? 37.572 -17.912 2.839 1.00 85.75 250 LEU A C 1
ATOM 1970 O O . LEU A 1 250 ? 37.752 -16.870 3.470 1.00 85.75 250 LEU A O 1
ATOM 1974 N N . ASP A 1 251 ? 38.437 -18.379 1.944 1.00 86.00 251 ASP A N 1
ATOM 1975 C CA . ASP A 1 251 ? 39.671 -17.687 1.584 1.00 86.00 251 ASP A CA 1
ATOM 1976 C C . ASP A 1 251 ? 39.382 -16.601 0.531 1.00 86.00 251 ASP A C 1
ATOM 1978 O O . ASP A 1 251 ? 39.021 -16.946 -0.596 1.00 86.00 251 ASP A O 1
ATOM 1982 N N . PRO A 1 252 ? 39.501 -15.299 0.857 1.00 80.88 252 PRO A N 1
ATOM 1983 C CA . PRO A 1 252 ? 39.276 -14.227 -0.112 1.00 80.88 252 PRO A CA 1
ATOM 1984 C C . PRO A 1 252 ? 40.310 -14.219 -1.247 1.00 80.88 252 PRO A C 1
ATOM 1986 O O . PRO A 1 252 ? 40.017 -13.683 -2.315 1.00 80.88 252 PRO A O 1
ATOM 1989 N N . ASP A 1 253 ? 41.481 -14.829 -1.036 1.00 85.31 253 ASP A N 1
ATOM 1990 C CA . ASP A 1 253 ? 42.546 -14.931 -2.033 1.00 85.31 253 ASP A CA 1
ATOM 1991 C C . ASP A 1 253 ? 42.307 -16.099 -3.017 1.00 85.31 253 ASP A C 1
ATOM 1993 O O . ASP A 1 253 ? 43.005 -16.227 -4.030 1.00 85.31 253 ASP A O 1
ATOM 1997 N N . ASP A 1 254 ? 41.285 -16.937 -2.779 1.00 89.94 254 ASP A N 1
ATOM 1998 C CA . ASP A 1 254 ? 40.881 -17.977 -3.721 1.00 89.94 254 ASP A CA 1
ATOM 1999 C C . ASP A 1 254 ? 40.355 -17.356 -5.023 1.00 89.94 254 ASP A C 1
ATOM 2001 O O . ASP A 1 254 ? 39.333 -16.662 -5.076 1.00 89.94 254 ASP A O 1
ATOM 2005 N N . ARG A 1 255 ? 41.052 -17.648 -6.125 1.00 90.12 255 ARG A N 1
ATOM 2006 C CA . ARG A 1 255 ? 40.740 -17.089 -7.445 1.00 90.12 255 ARG A CA 1
ATOM 2007 C C . ARG A 1 255 ? 39.326 -17.440 -7.909 1.00 90.12 255 ARG A C 1
ATOM 2009 O O . ARG A 1 255 ? 38.682 -16.614 -8.553 1.00 90.12 255 ARG A O 1
ATOM 2016 N N . HIS A 1 256 ? 38.855 -18.655 -7.633 1.00 90.00 256 HIS A N 1
ATOM 2017 C CA . HIS A 1 256 ? 37.537 -19.099 -8.082 1.00 90.00 256 HIS A CA 1
ATOM 2018 C C . HIS A 1 256 ? 36.419 -18.356 -7.340 1.00 90.00 256 HIS A C 1
ATOM 2020 O O . HIS A 1 256 ? 35.450 -17.905 -7.961 1.00 90.00 256 HIS A O 1
ATOM 2026 N N . LEU A 1 257 ? 36.580 -18.168 -6.032 1.00 88.31 257 LEU A N 1
ATOM 2027 C CA . LEU A 1 257 ? 35.695 -17.365 -5.205 1.00 88.31 257 LEU A CA 1
ATOM 2028 C C . LEU A 1 257 ? 35.715 -15.901 -5.644 1.00 88.31 257 LEU A C 1
ATOM 2030 O O . LEU A 1 257 ? 34.651 -15.345 -5.899 1.00 88.31 257 LEU A O 1
ATOM 2034 N N . SER A 1 258 ? 36.897 -15.306 -5.812 1.00 87.44 258 SER A N 1
ATOM 2035 C CA . SER A 1 258 ? 37.057 -13.918 -6.262 1.00 87.44 258 SER A CA 1
ATOM 2036 C C . SER A 1 258 ? 36.322 -13.656 -7.587 1.00 87.44 258 SER A C 1
ATOM 2038 O O . SER A 1 258 ? 35.478 -12.763 -7.664 1.00 87.44 258 SER A O 1
ATOM 2040 N N . GLN A 1 259 ? 36.514 -14.522 -8.590 1.00 89.81 259 GLN A N 1
ATOM 2041 C CA . GLN A 1 259 ? 35.793 -14.446 -9.869 1.00 89.81 259 GLN A CA 1
ATOM 2042 C C . GLN A 1 259 ? 34.278 -14.613 -9.707 1.00 89.81 259 GLN A C 1
ATOM 2044 O O . GLN A 1 259 ? 33.495 -13.940 -10.375 1.00 89.81 259 GLN A O 1
ATOM 2049 N N . THR A 1 260 ? 33.844 -15.509 -8.819 1.00 90.44 260 THR A N 1
ATOM 2050 C CA . THR A 1 260 ? 32.417 -15.703 -8.534 1.00 90.44 260 THR A CA 1
ATOM 2051 C C . THR A 1 260 ? 31.801 -14.433 -7.950 1.00 90.44 260 THR A C 1
ATOM 2053 O O . THR A 1 260 ? 30.717 -14.035 -8.369 1.00 90.44 260 THR A O 1
ATOM 2056 N N . LEU A 1 261 ? 32.486 -13.774 -7.013 1.00 87.25 261 LEU A N 1
ATOM 2057 C CA . LEU A 1 261 ? 32.014 -12.539 -6.385 1.00 87.25 261 LEU A CA 1
ATOM 2058 C C . LEU A 1 261 ? 32.011 -11.351 -7.351 1.00 87.25 261 LEU A C 1
ATOM 2060 O O . LEU A 1 261 ? 31.081 -10.545 -7.320 1.00 87.25 261 LEU A O 1
ATOM 2064 N N . GLU A 1 262 ? 32.992 -11.277 -8.247 1.00 88.56 262 GLU A N 1
ATOM 2065 C CA . GLU A 1 262 ? 33.009 -10.287 -9.323 1.00 88.56 262 GLU A CA 1
ATOM 2066 C C . GLU A 1 262 ? 31.779 -10.441 -10.233 1.00 88.56 262 GLU A C 1
ATOM 2068 O O . GLU A 1 262 ? 31.056 -9.473 -10.470 1.00 88.56 262 GLU A O 1
ATOM 2073 N N . LEU A 1 263 ? 31.468 -11.669 -10.662 1.00 90.56 263 LEU A N 1
ATOM 2074 C CA . LEU A 1 263 ? 30.279 -11.962 -11.472 1.00 90.56 263 LEU A CA 1
ATOM 2075 C C . LEU A 1 263 ? 28.968 -11.672 -10.728 1.00 90.56 263 LEU A C 1
ATOM 2077 O O . LEU A 1 263 ? 28.010 -11.188 -11.331 1.00 90.56 263 LEU A O 1
ATOM 2081 N N . VAL A 1 264 ? 28.914 -11.938 -9.419 1.00 89.50 264 VAL A N 1
ATOM 2082 C CA . VAL A 1 264 ? 27.773 -11.560 -8.567 1.00 89.50 264 VAL A CA 1
ATOM 2083 C C . VAL A 1 264 ? 27.561 -10.048 -8.584 1.00 89.50 264 VAL A C 1
ATOM 2085 O O . VAL A 1 264 ? 26.421 -9.605 -8.709 1.00 89.50 264 VAL A O 1
ATOM 2088 N N . SER A 1 265 ? 28.639 -9.268 -8.476 1.00 86.00 265 SER A N 1
ATOM 2089 C CA . SER A 1 265 ? 28.575 -7.806 -8.534 1.00 86.00 265 SER A CA 1
ATOM 2090 C C . SER A 1 265 ? 28.094 -7.323 -9.906 1.00 86.00 265 SER A C 1
ATOM 2092 O O . SER A 1 265 ? 27.205 -6.481 -9.985 1.00 86.00 265 SER A O 1
ATOM 2094 N N . GLN A 1 266 ? 28.606 -7.915 -10.991 1.00 89.00 266 GLN A N 1
ATOM 2095 C CA . GLN A 1 266 ? 28.234 -7.544 -12.361 1.00 89.00 266 GLN A CA 1
ATOM 2096 C C . GLN A 1 266 ? 26.769 -7.854 -12.698 1.00 89.00 266 GLN A C 1
ATOM 2098 O O . GLN A 1 266 ? 26.134 -7.069 -13.396 1.00 89.00 266 GLN A O 1
ATOM 2103 N N . ILE A 1 267 ? 26.215 -8.977 -12.220 1.00 90.38 267 ILE A N 1
ATOM 2104 C CA . ILE A 1 267 ? 24.816 -9.345 -12.500 1.00 90.38 267 ILE A CA 1
ATOM 2105 C C . ILE A 1 267 ? 23.822 -8.618 -11.586 1.00 90.38 267 ILE A C 1
ATOM 2107 O O . ILE A 1 267 ? 22.616 -8.648 -11.827 1.00 90.38 267 ILE A O 1
ATOM 2111 N N . GLN A 1 268 ? 24.283 -7.996 -10.501 1.00 87.19 268 GLN A N 1
ATOM 2112 C CA . GLN A 1 268 ? 23.390 -7.311 -9.580 1.00 87.19 268 GLN A CA 1
ATOM 2113 C C . GLN A 1 268 ? 22.671 -6.161 -10.292 1.00 87.19 268 GLN A C 1
ATOM 2115 O O . GLN A 1 268 ? 23.281 -5.314 -10.931 1.00 87.19 268 GLN A O 1
ATOM 2120 N N . GLY A 1 269 ? 21.344 -6.140 -10.181 1.00 87.62 269 GLY A N 1
ATOM 2121 C CA . GLY A 1 269 ? 20.512 -5.180 -10.898 1.00 87.62 269 GLY A CA 1
ATOM 2122 C C . GLY A 1 269 ? 20.206 -5.556 -12.349 1.00 87.62 269 GLY A C 1
ATOM 2123 O O . GLY A 1 269 ? 19.450 -4.825 -12.970 1.00 87.62 269 GLY A O 1
ATOM 2124 N N . PHE A 1 270 ? 20.693 -6.684 -12.886 1.00 91.69 270 PHE A N 1
ATOM 2125 C CA . PHE A 1 270 ? 20.222 -7.178 -14.185 1.00 91.69 270 PHE A CA 1
ATOM 2126 C C . PHE A 1 270 ? 18.785 -7.715 -14.080 1.00 91.69 270 PHE A C 1
ATOM 2128 O O . PHE A 1 270 ? 18.446 -8.357 -13.072 1.00 91.69 270 PHE A O 1
ATOM 2135 N N . PRO A 1 271 ? 17.942 -7.506 -15.110 1.00 92.38 271 PRO A N 1
ATOM 2136 C CA . PRO A 1 271 ? 16.619 -8.110 -15.177 1.00 92.38 271 PRO A CA 1
ATOM 2137 C C . PRO A 1 271 ? 16.748 -9.628 -15.356 1.00 92.38 271 PRO A C 1
ATOM 2139 O O . PRO A 1 271 ? 17.606 -10.123 -16.084 1.00 92.38 271 PRO A O 1
ATOM 2142 N N . ARG A 1 272 ? 15.897 -10.387 -14.663 1.00 90.75 272 ARG A N 1
ATOM 2143 C CA . ARG A 1 272 ? 15.890 -11.858 -14.701 1.00 90.75 272 ARG A CA 1
ATOM 2144 C C . ARG A 1 272 ? 14.697 -12.409 -15.470 1.00 90.75 272 ARG A C 1
ATOM 2146 O O . ARG A 1 272 ? 14.848 -13.353 -16.232 1.00 90.75 272 ARG A O 1
ATOM 2153 N N . HIS A 1 273 ? 13.507 -11.906 -15.169 1.00 91.50 273 HIS A N 1
ATOM 2154 C CA . HIS A 1 273 ? 12.243 -12.320 -15.781 1.00 91.50 273 HIS A CA 1
ATOM 2155 C C . HIS A 1 273 ? 11.158 -11.307 -15.425 1.00 91.50 273 HIS A C 1
ATOM 2157 O O . HIS A 1 273 ? 11.280 -10.599 -14.419 1.00 91.50 273 HIS A O 1
ATOM 2163 N N . LEU A 1 274 ? 10.091 -11.297 -16.217 1.00 90.44 274 LEU A N 1
ATOM 2164 C CA . LEU A 1 274 ? 8.854 -10.615 -15.872 1.00 90.44 274 LEU A CA 1
ATOM 2165 C C . LEU A 1 274 ? 8.049 -11.482 -14.900 1.00 90.44 274 LEU A C 1
ATOM 2167 O O . LEU A 1 274 ? 7.978 -12.707 -15.023 1.00 90.44 274 LEU A O 1
ATOM 2171 N N . SER A 1 275 ? 7.468 -10.833 -13.904 1.00 89.69 275 SER A N 1
ATOM 2172 C CA . SER A 1 275 ? 6.411 -11.379 -13.060 1.00 89.69 275 SER A CA 1
ATOM 2173 C C . SER A 1 275 ? 5.155 -10.528 -13.227 1.00 89.69 275 SER A C 1
ATOM 2175 O O . SER A 1 275 ? 5.201 -9.483 -13.867 1.00 89.69 275 SER A O 1
ATOM 2177 N N . GLN A 1 276 ? 4.031 -10.965 -12.671 1.00 85.94 276 GLN A N 1
ATOM 2178 C CA . GLN A 1 276 ? 2.786 -10.196 -12.720 1.00 85.94 276 GLN A CA 1
ATOM 2179 C C . GLN A 1 276 ? 2.798 -9.163 -11.593 1.00 85.94 276 GLN A C 1
ATOM 2181 O O . GLN A 1 276 ? 3.107 -9.518 -10.450 1.00 85.94 276 GLN A O 1
ATOM 2186 N N . HIS A 1 277 ? 2.447 -7.910 -11.892 1.00 84.06 277 HIS A N 1
ATOM 2187 C CA . HIS A 1 277 ? 2.234 -6.915 -10.849 1.00 84.06 277 HIS A CA 1
ATOM 2188 C C . HIS A 1 277 ? 1.088 -7.360 -9.939 1.00 84.06 277 HIS A C 1
ATOM 2190 O O . HIS A 1 277 ? 0.117 -7.989 -10.364 1.00 84.06 277 HIS A O 1
ATOM 2196 N N . VAL A 1 278 ? 1.208 -7.050 -8.650 1.00 75.69 278 VAL A N 1
ATOM 2197 C CA . VAL A 1 278 ? 0.296 -7.577 -7.629 1.00 75.69 278 VAL A CA 1
ATOM 2198 C C . VAL A 1 278 ? -1.115 -7.001 -7.711 1.00 75.69 278 VAL A C 1
ATOM 2200 O O . VAL A 1 278 ? -1.996 -7.561 -7.062 1.00 75.69 278 VAL A O 1
ATOM 2203 N N . GLY A 1 279 ? -1.345 -5.953 -8.503 1.00 76.19 279 GLY A N 1
ATOM 2204 C CA . GLY A 1 279 ? -2.683 -5.393 -8.702 1.00 76.19 279 GLY A CA 1
ATOM 2205 C C . GLY A 1 279 ? -2.799 -4.216 -9.664 1.00 76.19 279 GLY A C 1
ATOM 2206 O O . GLY A 1 279 ? -3.863 -3.628 -9.721 1.00 76.19 279 GLY A O 1
ATOM 2207 N N . GLY A 1 280 ? -1.743 -3.853 -10.391 1.00 88.38 280 GLY A N 1
ATOM 2208 C CA . GLY A 1 280 ? -1.740 -2.621 -11.188 1.00 88.38 280 GLY A CA 1
ATOM 2209 C C . GLY A 1 280 ? -2.375 -2.878 -12.539 1.00 88.38 280 GLY A C 1
ATOM 2210 O O . GLY A 1 280 ? -1.817 -3.651 -13.316 1.00 88.38 280 GLY A O 1
ATOM 2211 N N . PHE A 1 281 ? -3.540 -2.284 -12.774 1.00 91.44 281 PHE A N 1
ATOM 2212 C CA . PHE A 1 281 ? -4.279 -2.383 -14.026 1.00 91.44 281 PHE A CA 1
ATOM 2213 C C . PHE A 1 281 ? -4.073 -1.147 -14.877 1.00 91.44 281 PHE A C 1
ATOM 2215 O O . PHE A 1 281 ? -4.290 -0.034 -14.407 1.00 91.44 281 PHE A O 1
ATOM 2222 N N . VAL A 1 282 ? -3.773 -1.370 -16.149 1.00 93.00 282 VAL A N 1
ATOM 2223 C CA . VAL A 1 282 ? -3.936 -0.382 -17.210 1.00 93.00 282 VAL A CA 1
ATOM 2224 C C . VAL A 1 282 ? -5.248 -0.676 -17.921 1.00 93.00 282 VAL A C 1
ATOM 2226 O O . VAL A 1 282 ? -5.544 -1.832 -18.234 1.00 93.00 282 VAL A O 1
ATOM 2229 N N . ILE A 1 283 ? -6.031 0.370 -18.162 1.00 93.94 283 ILE A N 1
ATOM 2230 C CA . ILE A 1 283 ? -7.303 0.304 -18.884 1.00 93.94 283 ILE A CA 1
ATOM 2231 C C . ILE A 1 283 ? -7.274 1.381 -19.966 1.00 93.94 283 ILE A C 1
ATOM 2233 O O . ILE A 1 283 ? -6.828 2.495 -19.706 1.00 93.94 283 ILE A O 1
ATOM 2237 N N . THR A 1 284 ? -7.718 1.047 -21.172 1.00 93.50 284 THR A N 1
ATOM 2238 C CA . THR A 1 284 ? -7.661 1.919 -22.356 1.00 93.50 284 THR A CA 1
ATOM 2239 C C . THR A 1 284 ? -9.039 2.069 -23.002 1.00 93.50 284 THR A C 1
ATOM 2241 O O . THR A 1 284 ? -9.889 1.177 -22.894 1.00 93.50 284 THR A O 1
ATOM 2244 N N . GLU A 1 285 ? -9.292 3.202 -23.665 1.00 91.38 285 GLU A N 1
ATOM 2245 C CA . GLU A 1 285 ? -10.493 3.363 -24.497 1.00 91.38 285 GLU A CA 1
ATOM 2246 C C . GLU A 1 285 ? -10.410 2.514 -25.773 1.00 91.38 285 GLU A C 1
ATOM 2248 O O . GLU A 1 285 ? -11.353 1.802 -26.121 1.00 91.38 285 GLU A O 1
ATOM 2253 N N . GLY A 1 286 ? -9.253 2.555 -26.436 1.00 90.31 286 GLY A N 1
ATOM 2254 C CA . GLY A 1 286 ? -8.928 1.731 -27.596 1.00 90.31 286 GLY A CA 1
ATOM 2255 C C . GLY A 1 286 ? -8.367 0.356 -27.232 1.00 90.31 286 GLY A C 1
ATOM 2256 O O . GLY A 1 286 ? -8.480 -0.112 -26.102 1.00 90.31 286 GLY A O 1
ATOM 2257 N N . ARG A 1 287 ? -7.749 -0.301 -28.216 1.00 92.00 287 ARG A N 1
ATOM 2258 C CA . ARG A 1 287 ? -7.084 -1.593 -28.033 1.00 92.00 287 ARG A CA 1
ATOM 2259 C C . ARG A 1 287 ? -5.747 -1.427 -27.317 1.00 92.00 287 ARG A C 1
ATOM 2261 O O . ARG A 1 287 ? -4.886 -0.671 -27.757 1.00 92.00 287 ARG A O 1
ATOM 2268 N N . LEU A 1 288 ? -5.533 -2.208 -26.266 1.00 92.88 288 LEU A N 1
ATOM 2269 C CA . LEU A 1 288 ? -4.302 -2.184 -25.480 1.00 92.88 288 LEU A CA 1
ATOM 2270 C C . LEU A 1 288 ? -3.086 -2.649 -26.296 1.00 92.88 288 LEU A C 1
ATOM 2272 O O . LEU A 1 288 ? -1.986 -2.132 -26.108 1.00 92.88 288 LEU A O 1
ATOM 2276 N N . ASP A 1 289 ? -3.284 -3.577 -27.237 1.00 92.81 289 ASP A N 1
ATOM 2277 C CA . ASP A 1 289 ? -2.220 -4.099 -28.100 1.00 92.81 289 ASP A CA 1
ATOM 2278 C C . ASP A 1 289 ? -1.787 -3.151 -29.232 1.00 92.81 289 ASP A C 1
ATOM 2280 O O . ASP A 1 289 ? -0.816 -3.440 -29.931 1.00 92.81 289 ASP A O 1
ATOM 2284 N N . GLU A 1 290 ? -2.447 -1.997 -29.377 1.00 91.31 290 GLU A N 1
ATOM 2285 C CA . GLU A 1 290 ? -1.961 -0.881 -30.202 1.00 91.31 290 GLU A CA 1
ATOM 2286 C C . GLU A 1 290 ? -0.931 -0.014 -29.457 1.00 91.31 290 GLU A C 1
ATOM 2288 O O . GLU A 1 290 ? -0.159 0.701 -30.096 1.00 91.31 290 GLU A O 1
ATOM 2293 N N . LEU A 1 291 ? -0.880 -0.108 -28.121 1.00 89.62 291 LEU A N 1
ATOM 2294 C CA . LEU A 1 291 ? 0.079 0.613 -27.280 1.00 89.62 291 LEU A CA 1
ATOM 2295 C C . LEU A 1 291 ? 1.266 -0.265 -26.880 1.00 89.62 291 LEU A C 1
ATOM 2297 O O . LEU A 1 291 ? 2.414 0.169 -26.953 1.00 89.62 291 LEU A O 1
ATOM 2301 N N . VAL A 1 292 ? 0.996 -1.498 -26.442 1.00 92.06 292 VAL A N 1
ATOM 2302 C CA . VAL A 1 292 ? 2.001 -2.374 -25.829 1.00 92.06 292 VAL A CA 1
ATOM 2303 C C . VAL A 1 292 ? 1.734 -3.844 -26.150 1.00 92.06 292 VAL A C 1
ATOM 2305 O O . VAL A 1 292 ? 0.580 -4.268 -26.155 1.00 92.06 292 VAL A O 1
ATOM 2308 N N . PRO A 1 293 ? 2.772 -4.672 -26.372 1.00 92.25 293 PRO A N 1
ATOM 2309 C CA . PRO A 1 293 ? 2.592 -6.114 -26.466 1.00 92.25 293 PRO A CA 1
ATOM 2310 C C . PRO A 1 293 ? 1.873 -6.687 -25.238 1.00 92.25 293 PRO A C 1
ATOM 2312 O O . PRO A 1 293 ? 2.248 -6.414 -24.093 1.00 92.25 293 PRO A O 1
ATOM 2315 N N . ILE A 1 294 ? 0.862 -7.517 -25.495 1.00 93.50 294 ILE A N 1
ATOM 2316 C CA . ILE A 1 294 ? 0.070 -8.193 -24.466 1.00 93.50 294 ILE A CA 1
ATOM 2317 C C . ILE A 1 294 ? 0.329 -9.701 -24.469 1.00 93.50 294 ILE A C 1
ATOM 2319 O O . ILE A 1 294 ? 0.536 -10.316 -25.516 1.00 93.50 294 ILE A O 1
ATOM 2323 N N . GLU A 1 295 ? 0.266 -10.315 -23.292 1.00 92.06 295 GLU A N 1
ATOM 2324 C CA . GLU A 1 295 ? 0.414 -11.758 -23.108 1.00 92.06 295 GLU A CA 1
ATOM 2325 C C . GLU A 1 295 ? -0.706 -12.317 -22.222 1.00 92.06 295 GLU A C 1
ATOM 2327 O O . GLU A 1 295 ? -1.285 -11.623 -21.381 1.00 92.06 295 GLU A O 1
ATOM 2332 N N . ASN A 1 296 ? -1.011 -13.607 -22.379 1.00 92.31 296 ASN A N 1
ATOM 2333 C CA . ASN A 1 296 ? -1.854 -14.303 -21.411 1.00 92.31 296 ASN A CA 1
ATOM 2334 C C . ASN A 1 296 ? -1.066 -14.513 -20.117 1.00 92.31 296 ASN A C 1
ATOM 2336 O O . ASN A 1 296 ? 0.064 -15.008 -20.139 1.00 92.31 296 ASN A O 1
ATOM 2340 N N . ALA A 1 297 ? -1.681 -14.200 -18.980 1.00 88.00 297 ALA A N 1
ATOM 2341 C CA . ALA A 1 297 ? -1.088 -14.528 -17.694 1.00 88.00 297 ALA A CA 1
ATOM 2342 C C . ALA A 1 297 ? -1.120 -16.049 -17.449 1.00 88.00 297 ALA A C 1
ATOM 2344 O O . ALA A 1 297 ? -1.877 -16.793 -18.068 1.00 88.00 297 ALA A O 1
ATOM 2345 N N . THR A 1 298 ? -0.325 -16.526 -16.485 1.00 85.94 298 THR A N 1
ATOM 2346 C CA . THR A 1 298 ? -0.363 -17.940 -16.058 1.00 85.94 298 THR A CA 1
ATOM 2347 C C . THR A 1 298 ? -1.722 -18.335 -15.476 1.00 85.94 298 THR A C 1
ATOM 2349 O O . THR A 1 298 ? -2.114 -19.494 -15.563 1.00 85.94 298 THR A O 1
ATOM 2352 N N . MET A 1 299 ? -2.424 -17.380 -14.858 1.00 85.38 299 MET A N 1
ATOM 2353 C CA . MET A 1 299 ? -3.803 -17.570 -14.419 1.00 85.38 299 MET A CA 1
ATOM 2354 C C . MET A 1 299 ? -4.739 -17.371 -15.607 1.00 85.38 299 MET A C 1
ATOM 2356 O O . MET A 1 299 ? -4.632 -16.375 -16.323 1.00 85.38 299 MET A O 1
ATOM 2360 N N . GLU A 1 300 ? -5.649 -18.323 -15.790 1.00 88.25 300 GLU A N 1
ATOM 2361 C CA . GLU A 1 300 ? -6.650 -18.286 -16.850 1.00 88.25 300 GLU A CA 1
ATOM 2362 C C . GLU A 1 300 ? -7.500 -17.010 -16.767 1.00 88.25 300 GLU A C 1
ATOM 2364 O O . GLU A 1 300 ? -7.766 -16.490 -15.685 1.00 88.25 300 GLU A O 1
ATOM 2369 N N . GLY A 1 301 ? -7.889 -16.477 -17.927 1.00 88.94 301 GLY A N 1
ATOM 2370 C CA . GLY A 1 301 ? -8.736 -15.286 -18.004 1.00 88.94 301 GLY A CA 1
ATOM 2371 C C . GLY A 1 301 ? -8.026 -13.955 -17.742 1.00 88.94 301 GLY A C 1
ATOM 2372 O O . GLY A 1 301 ? -8.691 -12.928 -17.730 1.00 88.94 301 GLY A O 1
ATOM 2373 N N . ARG A 1 302 ? -6.696 -13.926 -17.575 1.00 91.50 302 ARG A N 1
ATOM 2374 C CA . ARG A 1 302 ? -5.949 -12.678 -17.341 1.00 91.50 302 ARG A CA 1
ATOM 2375 C C . ARG A 1 302 ? -5.048 -12.280 -18.510 1.00 91.50 302 ARG A C 1
ATOM 2377 O O . ARG A 1 302 ? -4.433 -13.127 -19.160 1.00 91.50 302 ARG A O 1
ATOM 2384 N N . THR A 1 303 ? -4.935 -10.974 -18.730 1.00 93.81 303 THR A N 1
ATOM 2385 C CA . THR A 1 303 ? -4.038 -10.345 -19.713 1.00 93.81 303 THR A CA 1
ATOM 2386 C C . THR A 1 303 ? -2.986 -9.518 -18.980 1.00 93.81 303 THR A C 1
ATOM 2388 O O . THR A 1 303 ? -3.327 -8.788 -18.048 1.00 93.81 303 THR A O 1
ATOM 2391 N N . VAL A 1 304 ? -1.720 -9.625 -19.381 1.00 93.94 304 VAL A N 1
ATOM 2392 C CA . VAL A 1 304 ? -0.599 -8.849 -18.827 1.00 93.94 304 VAL A CA 1
ATOM 2393 C C . VAL A 1 304 ? 0.097 -8.053 -19.928 1.00 93.94 304 VAL A C 1
ATOM 2395 O O . VAL A 1 304 ? 0.163 -8.513 -21.067 1.00 93.94 304 VAL A O 1
ATOM 2398 N N . ILE A 1 305 ? 0.625 -6.882 -19.585 1.00 94.56 305 ILE A N 1
ATOM 2399 C CA . ILE A 1 305 ? 1.493 -6.077 -20.455 1.00 94.56 305 ILE A CA 1
ATOM 2400 C C . ILE A 1 305 ? 2.953 -6.259 -20.040 1.00 94.56 305 ILE A C 1
ATOM 2402 O O . ILE A 1 305 ? 3.234 -6.599 -18.891 1.00 94.56 305 ILE A O 1
ATOM 2406 N N . CYS A 1 306 ? 3.894 -6.025 -20.955 1.00 92.88 306 CYS A N 1
ATOM 2407 C CA . CYS A 1 306 ? 5.322 -6.200 -20.667 1.00 92.88 306 CYS A CA 1
ATOM 2408 C C . CYS A 1 306 ? 5.972 -5.039 -19.893 1.00 92.88 306 CYS A C 1
ATOM 2410 O O . CYS A 1 306 ? 7.116 -5.180 -19.462 1.00 92.88 306 CYS A O 1
ATOM 2412 N N . TRP A 1 307 ? 5.262 -3.924 -19.722 1.00 92.69 307 TRP A N 1
ATOM 2413 C CA . TRP A 1 307 ? 5.728 -2.737 -19.003 1.00 92.69 307 TRP A CA 1
ATOM 2414 C C . TRP A 1 307 ? 5.490 -2.840 -17.503 1.00 92.69 307 TRP A C 1
ATOM 2416 O O . TRP A 1 307 ? 4.448 -3.338 -17.060 1.00 92.69 307 TRP A O 1
ATOM 2426 N N . ASP A 1 308 ? 6.466 -2.385 -16.721 1.00 91.38 308 ASP A N 1
ATOM 2427 C CA . ASP A 1 308 ? 6.307 -2.242 -15.278 1.00 91.38 308 ASP A CA 1
ATOM 2428 C C . ASP A 1 308 ? 5.772 -0.862 -14.886 1.00 91.38 308 ASP A C 1
ATOM 2430 O O . ASP A 1 308 ? 5.345 -0.081 -15.733 1.00 91.38 308 ASP A O 1
ATOM 2434 N N . LYS A 1 309 ? 5.725 -0.596 -13.576 1.00 87.12 309 LYS A N 1
ATOM 2435 C CA . LYS A 1 309 ? 5.228 0.670 -13.040 1.00 87.12 309 LYS A CA 1
ATOM 2436 C C . LYS A 1 309 ? 6.011 1.873 -13.582 1.00 87.12 309 LYS A C 1
ATOM 2438 O O . LYS A 1 309 ? 5.395 2.871 -13.928 1.00 87.12 309 LYS A O 1
ATOM 2443 N N . ASP A 1 310 ? 7.338 1.787 -13.629 1.00 86.75 310 ASP A N 1
ATOM 2444 C CA . ASP A 1 310 ? 8.166 2.933 -14.001 1.00 86.75 310 ASP A CA 1
ATOM 2445 C C . ASP A 1 310 ? 7.994 3.243 -15.501 1.00 86.75 310 ASP A C 1
ATOM 2447 O O . ASP A 1 310 ? 7.962 4.409 -15.891 1.00 86.75 310 ASP A O 1
ATOM 2451 N N . ASP A 1 311 ? 7.812 2.204 -16.325 1.00 89.75 311 ASP A N 1
ATOM 2452 C CA . ASP A 1 311 ? 7.525 2.337 -17.757 1.00 89.75 311 ASP A CA 1
ATOM 2453 C C . ASP A 1 311 ? 6.180 3.044 -18.016 1.00 89.75 311 ASP A C 1
ATOM 2455 O O . ASP A 1 311 ? 6.111 3.969 -18.826 1.00 89.75 311 ASP A O 1
ATOM 2459 N N . ILE A 1 312 ? 5.104 2.632 -17.331 1.00 88.56 312 ILE A N 1
ATOM 2460 C CA . ILE A 1 312 ? 3.777 3.244 -17.524 1.00 88.56 312 ILE A CA 1
ATOM 2461 C C . ILE A 1 312 ? 3.704 4.663 -16.952 1.00 88.56 312 ILE A C 1
ATOM 2463 O O . ILE A 1 312 ? 3.076 5.525 -17.567 1.00 88.56 312 ILE A O 1
ATOM 2467 N N . ASP A 1 313 ? 4.395 4.926 -15.836 1.00 84.50 313 ASP A N 1
ATOM 2468 C CA . ASP A 1 313 ? 4.494 6.260 -15.241 1.00 84.50 313 ASP A CA 1
ATOM 2469 C C . ASP A 1 313 ? 5.230 7.211 -16.210 1.00 84.50 313 ASP A C 1
ATOM 2471 O O . ASP A 1 313 ? 4.801 8.347 -16.405 1.00 84.50 313 ASP A O 1
ATOM 2475 N N . ALA A 1 314 ? 6.294 6.742 -16.880 1.00 84.38 314 ALA A N 1
ATOM 2476 C CA . ALA A 1 314 ? 7.033 7.522 -17.880 1.00 84.38 314 ALA A CA 1
ATOM 2477 C C . ALA A 1 314 ? 6.210 7.849 -19.139 1.00 84.38 314 ALA A C 1
ATOM 2479 O O . ALA A 1 314 ? 6.474 8.854 -19.796 1.00 84.38 314 ALA A O 1
ATOM 2480 N N . LEU A 1 315 ? 5.219 7.016 -19.465 1.00 86.00 315 LEU A N 1
ATOM 2481 C CA . LEU A 1 315 ? 4.304 7.210 -20.594 1.00 86.00 315 LEU A CA 1
ATOM 2482 C C . LEU A 1 315 ? 3.018 7.961 -20.206 1.00 86.00 315 LEU A C 1
ATOM 2484 O O . LEU A 1 315 ? 2.139 8.133 -21.049 1.00 86.00 315 LEU A O 1
ATOM 2488 N N . GLY A 1 316 ? 2.880 8.391 -18.946 1.00 83.62 316 GLY A N 1
ATOM 2489 C CA . GLY A 1 316 ? 1.685 9.087 -18.459 1.00 83.62 316 GLY A CA 1
ATOM 2490 C C . GLY A 1 316 ? 0.424 8.216 -18.450 1.00 83.62 316 GLY A C 1
ATOM 2491 O O . GLY A 1 316 ? -0.691 8.733 -18.526 1.00 83.62 316 GLY A O 1
ATOM 2492 N N . ILE A 1 317 ? 0.581 6.892 -18.385 1.00 87.62 317 ILE A N 1
ATOM 2493 C CA . ILE A 1 317 ? -0.533 5.944 -18.390 1.00 87.62 317 ILE A CA 1
ATOM 2494 C C . ILE A 1 317 ? -1.093 5.817 -16.971 1.00 87.62 317 ILE A C 1
ATOM 2496 O O . ILE A 1 317 ? -0.380 5.481 -16.025 1.00 87.62 317 ILE A O 1
ATOM 2500 N N . LEU A 1 318 ? -2.399 6.041 -16.827 1.00 88.19 318 LEU A N 1
ATOM 2501 C CA . LEU A 1 318 ? -3.095 5.888 -15.552 1.00 88.19 318 LEU A CA 1
ATOM 2502 C C . LEU A 1 318 ? -3.212 4.410 -15.177 1.00 88.19 318 LEU A C 1
ATOM 2504 O O . LEU A 1 318 ? -3.547 3.560 -16.007 1.00 88.19 318 LEU A O 1
ATOM 2508 N N . LYS A 1 319 ? -3.013 4.120 -13.889 1.00 88.56 319 LYS A N 1
ATOM 2509 C CA . LYS A 1 319 ? -3.194 2.778 -13.333 1.00 88.56 319 LYS A CA 1
ATOM 2510 C C . LYS A 1 319 ? -4.213 2.743 -12.208 1.00 88.56 319 LYS A C 1
ATOM 2512 O O . LYS A 1 319 ? -4.329 3.677 -11.416 1.00 88.56 319 LYS A O 1
ATOM 2517 N N . VAL A 1 320 ? -4.941 1.636 -12.128 1.00 89.38 320 VAL A N 1
ATOM 2518 C CA . VAL A 1 320 ? -5.840 1.320 -11.014 1.00 89.38 320 VAL A CA 1
ATOM 2519 C C . VAL A 1 320 ? -5.239 0.160 -10.234 1.00 89.38 320 VAL A C 1
ATOM 2521 O O . VAL A 1 320 ? -5.088 -0.938 -10.772 1.00 89.38 320 VAL A O 1
ATOM 2524 N N . ASP A 1 321 ? -4.909 0.383 -8.964 1.00 90.19 321 ASP A N 1
ATOM 2525 C CA . ASP A 1 321 ? -4.279 -0.637 -8.129 1.00 90.19 321 ASP A CA 1
ATOM 2526 C C . ASP A 1 321 ? -5.343 -1.436 -7.351 1.00 90.19 321 ASP A C 1
ATOM 2528 O O . ASP A 1 321 ? -5.883 -1.007 -6.330 1.00 90.19 321 ASP A O 1
ATOM 2532 N N . VAL A 1 322 ? -5.627 -2.645 -7.843 1.00 91.75 322 VAL A N 1
ATOM 2533 C CA . VAL A 1 322 ? -6.495 -3.662 -7.234 1.00 91.75 322 VAL A CA 1
ATOM 2534 C C . VAL A 1 322 ? -5.657 -4.551 -6.323 1.00 91.75 322 VAL A C 1
ATOM 2536 O O . VAL A 1 322 ? -5.135 -5.598 -6.718 1.00 91.75 322 VAL A O 1
ATOM 2539 N N . LEU A 1 323 ? -5.479 -4.119 -5.082 1.00 92.50 323 LEU A N 1
ATOM 2540 C CA . LEU A 1 323 ? -4.572 -4.749 -4.129 1.00 92.50 323 LEU A CA 1
ATOM 2541 C C . LEU A 1 323 ? -5.299 -5.781 -3.261 1.00 92.50 323 LEU A C 1
ATOM 2543 O O . LEU A 1 323 ? -6.524 -5.850 -3.213 1.00 92.50 323 LEU A O 1
ATOM 2547 N N . ALA A 1 324 ? -4.531 -6.652 -2.607 1.00 91.31 324 ALA A N 1
ATOM 2548 C CA . ALA A 1 324 ? -5.059 -7.670 -1.701 1.00 91.31 324 ALA A CA 1
ATOM 2549 C C . ALA A 1 324 ? -4.578 -7.418 -0.275 1.00 91.31 324 ALA A C 1
ATOM 2551 O O . ALA A 1 324 ? -3.371 -7.339 -0.038 1.00 91.31 324 ALA A O 1
ATOM 2552 N N . LEU A 1 325 ? -5.506 -7.444 0.679 1.00 93.56 325 LEU A N 1
ATOM 2553 C CA . LEU A 1 325 ? -5.203 -7.341 2.097 1.00 93.56 325 LEU A CA 1
ATOM 2554 C C . LEU A 1 325 ? -5.863 -8.476 2.887 1.00 93.56 325 LEU A C 1
ATOM 2556 O O . LEU A 1 325 ? -7.080 -8.517 3.061 1.00 93.56 325 LEU A O 1
ATOM 2560 N N . GLY A 1 326 ? -5.046 -9.391 3.422 1.00 94.62 326 GLY A N 1
ATOM 2561 C CA . GLY A 1 326 ? -5.535 -10.548 4.189 1.00 94.62 326 GLY A CA 1
ATOM 2562 C C . GLY A 1 326 ? -6.344 -10.163 5.433 1.00 94.62 326 GLY A C 1
ATOM 2563 O O . GLY A 1 326 ? -7.299 -10.848 5.793 1.00 94.62 326 GLY A O 1
ATOM 2564 N N . MET A 1 327 ? -6.036 -9.014 6.048 1.00 95.94 327 MET A N 1
ATOM 2565 C CA . MET A 1 327 ? -6.792 -8.524 7.203 1.00 95.94 327 MET A CA 1
ATOM 2566 C C . MET A 1 327 ? -8.250 -8.207 6.865 1.00 95.94 327 MET A C 1
ATOM 2568 O O . MET A 1 327 ? -9.112 -8.435 7.706 1.00 95.94 327 MET A O 1
ATOM 2572 N N . LEU A 1 328 ? -8.552 -7.741 5.649 1.00 95.88 328 LEU A N 1
ATOM 2573 C CA . LEU A 1 328 ? -9.941 -7.514 5.241 1.00 95.88 328 LEU A CA 1
ATOM 2574 C C . LEU A 1 328 ? -10.718 -8.832 5.203 1.00 95.88 328 LEU A C 1
ATOM 2576 O O . LEU A 1 328 ? -11.824 -8.895 5.735 1.00 95.88 328 LEU A O 1
ATOM 2580 N N . SER A 1 329 ? -10.104 -9.903 4.684 1.00 96.12 329 SER A N 1
ATOM 2581 C CA . SER A 1 329 ? -10.698 -11.245 4.699 1.00 96.12 329 SER A CA 1
ATOM 2582 C C . SER A 1 329 ? -10.918 -11.752 6.127 1.00 96.12 329 SER A C 1
ATOM 2584 O O . SER A 1 329 ? -11.987 -12.277 6.434 1.00 96.12 329 SER A O 1
ATOM 2586 N N . CYS A 1 330 ? -9.952 -11.538 7.026 1.00 97.12 330 CYS A N 1
ATOM 2587 C CA . CYS A 1 330 ? -10.089 -11.899 8.438 1.00 97.12 330 CYS A CA 1
ATOM 2588 C C . CYS A 1 330 ? -11.212 -11.108 9.138 1.00 97.12 330 CYS A C 1
ATOM 2590 O O . CYS A 1 330 ? -12.054 -11.708 9.804 1.00 97.12 330 CYS A O 1
ATOM 2592 N N . ILE A 1 331 ? -11.295 -9.786 8.943 1.00 96.94 331 ILE A N 1
ATOM 2593 C CA . ILE A 1 331 ? -12.361 -8.951 9.527 1.00 96.94 331 ILE A CA 1
ATOM 2594 C C . ILE A 1 331 ? -13.733 -9.387 9.013 1.00 96.94 331 ILE A C 1
ATOM 2596 O O . ILE A 1 331 ? -14.655 -9.543 9.810 1.00 96.94 331 ILE A O 1
ATOM 2600 N N . ARG A 1 332 ? -13.874 -9.623 7.706 1.00 96.00 332 ARG A N 1
ATOM 2601 C CA . ARG A 1 332 ? -15.139 -10.069 7.116 1.00 96.00 332 ARG A CA 1
ATOM 2602 C C . ARG A 1 332 ? -15.569 -11.427 7.683 1.00 96.00 332 ARG A C 1
ATOM 2604 O O . ARG A 1 332 ? -16.690 -11.531 8.171 1.00 96.00 332 ARG A O 1
ATOM 2611 N N . LYS A 1 333 ? -14.666 -12.419 7.771 1.00 96.31 333 LYS A N 1
ATOM 2612 C CA . LYS A 1 333 ? -14.940 -13.704 8.460 1.00 96.31 333 LYS A CA 1
ATOM 2613 C C . LYS A 1 333 ? -15.366 -13.506 9.914 1.00 96.31 333 LYS A C 1
ATOM 2615 O O . LYS A 1 333 ? -16.286 -14.170 10.382 1.00 96.31 333 LYS A O 1
ATOM 2620 N N . ALA A 1 334 ? -14.703 -12.609 10.639 1.00 97.31 334 ALA A N 1
ATOM 2621 C CA . ALA A 1 334 ? -15.045 -12.322 12.026 1.00 97.31 334 ALA A CA 1
ATOM 2622 C C . ALA A 1 334 ? -16.431 -11.673 12.161 1.00 97.31 334 ALA A C 1
ATOM 2624 O O . ALA A 1 334 ? -17.184 -12.033 13.063 1.00 97.31 334 ALA A O 1
ATOM 2625 N N . PHE A 1 335 ? -16.796 -10.754 11.264 1.00 96.69 335 PHE A N 1
ATOM 2626 C CA . PHE A 1 335 ? -18.129 -10.148 11.235 1.00 96.69 335 PHE A CA 1
ATOM 2627 C C . PHE A 1 335 ? -19.216 -11.163 10.862 1.00 96.69 335 PHE A C 1
ATOM 2629 O O . PHE A 1 335 ? -20.263 -11.173 11.508 1.00 96.69 335 PHE A O 1
ATOM 2636 N N . ASP A 1 336 ? -18.953 -12.078 9.925 1.00 95.38 336 ASP A N 1
ATOM 2637 C CA . ASP A 1 336 ? -19.869 -13.182 9.605 1.00 95.38 336 ASP A CA 1
ATOM 2638 C C . ASP A 1 336 ? -20.122 -14.071 10.835 1.00 95.38 336 ASP A C 1
ATOM 2640 O O . ASP A 1 336 ? -21.268 -14.378 11.174 1.00 95.38 336 ASP A O 1
ATOM 2644 N N . LEU A 1 337 ? -19.056 -14.432 11.558 1.00 96.31 337 LEU A N 1
ATOM 2645 C CA . LEU A 1 337 ? -19.149 -15.212 12.793 1.00 96.31 337 LEU A CA 1
ATOM 2646 C C . LEU A 1 337 ? -19.874 -14.441 13.913 1.00 96.31 337 LEU A C 1
ATOM 2648 O O . LEU A 1 337 ? -20.703 -15.018 14.616 1.00 96.31 337 LEU A O 1
ATOM 2652 N N . LEU A 1 338 ? -19.627 -13.136 14.070 1.00 96.06 338 LEU A N 1
ATOM 2653 C CA . LEU A 1 338 ? -20.354 -12.282 15.022 1.00 96.06 338 LEU A CA 1
ATOM 2654 C C . LEU A 1 338 ? -21.850 -12.229 14.708 1.00 96.06 338 LEU A C 1
ATOM 2656 O O . LEU A 1 338 ? -22.681 -12.367 15.610 1.00 96.06 338 LEU A O 1
ATOM 2660 N N . ARG A 1 339 ? -22.206 -12.084 13.431 1.00 95.31 339 ARG A N 1
ATOM 2661 C CA . ARG A 1 339 ? -23.599 -12.081 12.981 1.00 95.31 339 ARG A CA 1
ATOM 2662 C C . ARG A 1 339 ? -24.265 -13.434 13.235 1.00 95.31 339 ARG A C 1
ATOM 2664 O O . ARG A 1 339 ? -25.427 -13.474 13.649 1.00 95.31 339 ARG A O 1
ATOM 2671 N N . LEU A 1 340 ? -23.540 -14.532 13.023 1.00 94.44 340 LEU A N 1
ATOM 2672 C CA . LEU A 1 340 ? -24.040 -15.890 13.224 1.00 94.44 340 LEU A CA 1
ATOM 2673 C C . LEU A 1 340 ? -24.261 -16.221 14.708 1.00 94.44 340 LEU A C 1
ATOM 2675 O O . LEU A 1 340 ? -25.359 -16.639 15.075 1.00 94.44 340 LEU A O 1
ATOM 2679 N N . HIS A 1 341 ? -23.249 -16.008 15.552 1.00 94.19 341 HIS A N 1
ATOM 2680 C CA . HIS A 1 341 ? -23.240 -16.475 16.945 1.00 94.19 341 HIS A CA 1
ATOM 2681 C C . HIS A 1 341 ? -23.752 -15.440 17.950 1.00 94.19 341 HIS A C 1
ATOM 2683 O O . HIS A 1 341 ? -24.320 -15.809 18.975 1.00 94.19 341 HIS A O 1
ATOM 2689 N N . HIS A 1 342 ? -23.585 -14.149 17.663 1.00 93.50 342 HIS A N 1
ATOM 2690 C CA . HIS A 1 342 ? -23.911 -13.069 18.599 1.00 93.50 342 HIS A CA 1
ATOM 2691 C C . HIS A 1 342 ? -25.004 -12.122 18.091 1.00 93.50 342 HIS A C 1
ATOM 2693 O O . HIS A 1 342 ? -25.434 -11.250 18.839 1.00 93.50 342 HIS A O 1
ATOM 2699 N N . ARG A 1 343 ? -25.476 -12.284 16.843 1.00 94.19 343 ARG A N 1
ATOM 2700 C CA . ARG A 1 343 ? -26.445 -11.376 16.191 1.00 94.19 343 ARG A CA 1
ATOM 2701 C C . ARG A 1 343 ? -25.981 -9.912 16.176 1.00 94.19 343 ARG A C 1
ATOM 2703 O O . ARG A 1 343 ? -26.799 -8.998 16.122 1.00 94.19 343 ARG A O 1
ATOM 2710 N N . ILE A 1 344 ? -24.666 -9.700 16.205 1.00 93.62 344 ILE A N 1
ATOM 2711 C CA . ILE A 1 344 ? -24.038 -8.382 16.116 1.00 93.62 344 ILE A CA 1
ATOM 2712 C C . ILE A 1 344 ? -23.689 -8.128 14.652 1.00 93.62 344 ILE A C 1
ATOM 2714 O O . ILE A 1 344 ? -23.061 -8.970 14.015 1.00 93.62 344 ILE A O 1
ATOM 2718 N N . ASP A 1 345 ? -24.094 -6.970 14.130 1.00 91.19 345 ASP A N 1
ATOM 2719 C CA . ASP A 1 345 ? -23.886 -6.611 12.729 1.00 91.19 345 ASP A CA 1
ATOM 2720 C C . ASP A 1 345 ? -23.044 -5.339 12.571 1.00 91.19 345 ASP A C 1
ATOM 2722 O O . ASP A 1 345 ? -23.513 -4.225 12.856 1.00 91.19 345 ASP A O 1
ATOM 2726 N N . HIS A 1 346 ? -21.814 -5.538 12.094 1.00 92.75 346 HIS A N 1
ATOM 2727 C CA . HIS A 1 346 ? -20.807 -4.513 11.832 1.00 92.75 346 HIS A CA 1
ATOM 2728 C C . HIS A 1 346 ? -20.314 -4.573 10.383 1.00 92.75 346 HIS A C 1
ATOM 2730 O O . HIS A 1 346 ? -20.350 -5.612 9.728 1.00 92.75 346 HIS A O 1
ATOM 2736 N N . SER A 1 347 ? -19.819 -3.437 9.898 1.00 88.06 347 SER A N 1
ATOM 2737 C CA . SER A 1 347 ? -19.142 -3.306 8.606 1.00 88.06 347 SER A CA 1
ATOM 2738 C C . SER A 1 347 ? -17.992 -2.299 8.721 1.00 88.06 347 SER A C 1
ATOM 2740 O O . SER A 1 347 ? -17.785 -1.703 9.781 1.00 88.06 347 SER A O 1
ATOM 2742 N N . LEU A 1 348 ? -17.224 -2.094 7.646 1.00 85.50 348 LEU A N 1
ATOM 2743 C CA . LEU A 1 348 ? -16.160 -1.077 7.631 1.00 85.50 348 LEU A CA 1
ATOM 2744 C C . LEU A 1 348 ? -16.701 0.360 7.773 1.00 85.50 348 LEU A C 1
ATOM 2746 O O . LEU A 1 348 ? -16.019 1.226 8.328 1.00 85.50 348 LEU A O 1
ATOM 2750 N N . ASP A 1 349 ? -17.932 0.605 7.314 1.00 81.44 349 ASP A N 1
ATOM 2751 C CA . ASP A 1 349 ? -18.632 1.880 7.504 1.00 81.44 349 ASP A CA 1
ATOM 2752 C C . ASP A 1 349 ? -19.342 1.932 8.867 1.00 81.44 349 ASP A C 1
ATOM 2754 O O . ASP A 1 349 ? -19.233 2.923 9.587 1.00 81.44 349 ASP A O 1
ATOM 2758 N N . LYS A 1 350 ? -20.013 0.844 9.271 1.00 84.62 350 LYS A N 1
ATOM 2759 C CA . LYS A 1 350 ? -20.691 0.716 10.571 1.00 84.62 350 LYS A CA 1
ATOM 2760 C C . LYS A 1 350 ? -19.759 0.086 11.606 1.00 84.62 350 LYS A C 1
ATOM 2762 O O . LYS A 1 350 ? -19.941 -1.060 12.040 1.00 84.62 350 LYS A O 1
ATOM 2767 N N . ARG A 1 351 ? -18.733 0.852 11.966 1.00 85.75 351 ARG A N 1
ATOM 2768 C CA . ARG A 1 351 ? -17.635 0.403 12.829 1.00 85.75 351 ARG A CA 1
ATOM 2769 C C . ARG A 1 351 ? -18.105 0.113 14.258 1.00 85.75 351 ARG A C 1
ATOM 2771 O O . ARG A 1 351 ? -19.094 0.698 14.707 1.00 85.75 351 ARG A O 1
ATOM 2778 N N . PRO A 1 352 ? -17.385 -0.752 14.991 1.00 89.06 352 PRO A N 1
ATOM 2779 C CA . PRO A 1 352 ? -17.580 -0.886 16.425 1.00 89.06 352 PRO A CA 1
ATOM 2780 C C . PRO A 1 352 ? -17.344 0.443 17.167 1.00 89.06 352 PRO A C 1
ATOM 2782 O O . PRO A 1 352 ? -16.541 1.263 16.707 1.00 89.06 352 PRO A O 1
ATOM 2785 N N . PRO A 1 353 ? -18.032 0.673 18.300 1.00 88.44 353 PRO A N 1
ATOM 2786 C CA . PRO A 1 353 ? -17.901 1.903 19.074 1.00 88.44 353 PRO A CA 1
ATOM 2787 C C . PRO A 1 353 ? -16.505 2.036 19.686 1.00 88.44 353 PRO A C 1
ATOM 2789 O O . PRO A 1 353 ? -15.830 1.039 19.937 1.00 88.44 353 PRO A O 1
ATOM 2792 N N . ASN A 1 354 ? -16.097 3.278 19.961 1.00 91.88 354 ASN A N 1
ATOM 2793 C CA . ASN A 1 354 ? -14.804 3.563 20.567 1.00 91.88 354 ASN A CA 1
ATOM 2794 C C . ASN A 1 354 ? -14.778 3.188 22.062 1.00 91.88 354 ASN A C 1
ATOM 2796 O O . ASN A 1 354 ? -15.312 3.910 22.898 1.00 91.88 354 ASN A O 1
ATOM 2800 N N . GLU A 1 355 ? -14.140 2.069 22.391 1.00 96.62 355 GLU A N 1
ATOM 2801 C CA . GLU A 1 355 ? -14.110 1.475 23.731 1.00 96.62 355 GLU A CA 1
ATOM 2802 C C . GLU A 1 355 ? -12.737 1.598 24.434 1.00 96.62 355 GLU A C 1
ATOM 2804 O O . GLU A 1 355 ? -11.738 1.085 23.913 1.00 96.62 355 GLU A O 1
ATOM 2809 N N . PRO A 1 356 ? -12.660 2.166 25.660 1.00 97.06 356 PRO A N 1
ATOM 2810 C CA . PRO A 1 356 ? -11.420 2.267 26.446 1.00 97.06 356 PRO A CA 1
ATOM 2811 C C . PRO A 1 356 ? -10.699 0.930 26.672 1.00 97.06 356 PRO A C 1
ATOM 2813 O O . PRO A 1 356 ? -9.469 0.873 26.658 1.00 97.06 356 PRO A O 1
ATOM 2816 N N . LYS A 1 357 ? -11.461 -0.163 26.816 1.00 97.81 357 LYS A N 1
ATOM 2817 C CA . LYS A 1 357 ? -10.922 -1.514 27.049 1.00 97.81 357 LYS A CA 1
ATOM 2818 C C . LYS A 1 357 ? -10.025 -2.006 25.912 1.00 97.81 357 LYS A C 1
ATOM 2820 O O . LYS A 1 357 ? -9.055 -2.715 26.173 1.00 97.81 357 LYS A O 1
ATOM 2825 N N . VAL A 1 358 ? -10.311 -1.599 24.672 1.00 98.19 358 VAL A N 1
ATOM 2826 C CA . VAL A 1 358 ? -9.485 -1.944 23.503 1.00 98.19 358 VAL A CA 1
ATOM 2827 C C . VAL A 1 358 ? -8.099 -1.328 23.653 1.00 98.19 358 VAL A C 1
ATOM 2829 O O . VAL A 1 358 ? -7.087 -2.004 23.484 1.00 98.19 358 VAL A O 1
ATOM 2832 N N . TYR A 1 359 ? -8.040 -0.061 24.060 1.00 98.19 359 TYR A N 1
ATOM 2833 C CA . TYR A 1 359 ? -6.777 0.614 24.324 1.00 98.19 359 TYR A CA 1
ATOM 2834 C C . TYR A 1 359 ? -6.047 0.035 25.534 1.00 98.19 359 TYR A C 1
ATOM 2836 O O . TYR A 1 359 ? -4.828 -0.083 25.492 1.00 98.19 359 TYR A O 1
ATOM 2844 N N . ASP A 1 360 ? -6.757 -0.368 26.592 1.00 98.25 360 ASP A N 1
ATOM 2845 C CA . ASP A 1 360 ? -6.143 -1.031 27.750 1.00 98.25 360 ASP A CA 1
ATOM 2846 C C . ASP A 1 360 ? -5.479 -2.363 27.382 1.00 98.25 360 ASP A C 1
ATOM 2848 O O . ASP A 1 360 ? -4.393 -2.664 27.882 1.00 98.25 360 ASP A O 1
ATOM 2852 N N . MET A 1 361 ? -6.106 -3.149 26.501 1.00 98.31 361 MET A N 1
ATOM 2853 C CA . MET A 1 361 ? -5.522 -4.371 25.939 1.00 98.31 361 MET A CA 1
ATOM 2854 C C . MET A 1 361 ? -4.251 -4.045 25.142 1.00 98.31 361 MET A C 1
ATOM 2856 O O . MET A 1 361 ? -3.183 -4.599 25.413 1.00 98.31 361 MET A O 1
ATOM 2860 N N . LEU A 1 362 ? -4.326 -3.064 24.236 1.00 98.12 362 LEU A N 1
ATOM 2861 C CA . LEU A 1 362 ? -3.174 -2.622 23.449 1.00 98.12 362 LEU A CA 1
ATOM 2862 C C . LEU A 1 362 ? -2.038 -2.089 24.335 1.00 98.12 362 LEU A C 1
ATOM 2864 O O . LEU A 1 362 ? -0.888 -2.452 24.121 1.00 98.12 362 LEU A O 1
ATOM 2868 N N . CYS A 1 363 ? -2.330 -1.323 25.390 1.00 97.62 363 CYS A N 1
ATOM 2869 C CA . CYS A 1 363 ? -1.339 -0.850 26.366 1.00 97.62 363 CYS A CA 1
ATOM 2870 C C . CYS A 1 363 ? -0.577 -1.993 27.060 1.00 97.62 363 CYS A C 1
ATOM 2872 O O . CYS A 1 363 ? 0.536 -1.786 27.533 1.00 97.62 363 CYS A O 1
ATOM 2874 N N . LYS A 1 364 ? -1.152 -3.197 27.138 1.00 97.31 364 LYS A N 1
ATOM 2875 C CA . LYS A 1 364 ? -0.493 -4.390 27.695 1.00 97.31 364 LYS A CA 1
ATOM 2876 C C . LYS A 1 364 ? 0.314 -5.169 26.652 1.00 97.31 364 LYS A C 1
ATOM 2878 O O . LYS A 1 364 ? 0.814 -6.243 26.964 1.00 97.31 364 LYS A O 1
ATOM 2883 N N . ALA A 1 365 ? 0.452 -4.625 25.440 1.00 97.06 365 ALA A N 1
ATOM 2884 C CA . ALA A 1 365 ? 1.021 -5.280 24.264 1.00 97.06 365 ALA A CA 1
ATOM 2885 C C . ALA A 1 365 ? 0.252 -6.522 23.793 1.00 97.06 365 ALA A C 1
ATOM 2887 O O . ALA A 1 365 ? 0.772 -7.292 22.986 1.00 97.06 365 ALA A O 1
ATOM 2888 N N . ASP A 1 366 ? -0.987 -6.710 24.241 1.00 97.62 366 ASP A N 1
ATOM 2889 C CA . ASP A 1 366 ? -1.803 -7.855 23.864 1.00 97.62 366 ASP A CA 1
ATOM 2890 C C . ASP A 1 366 ? -2.418 -7.639 22.474 1.00 97.62 366 ASP A C 1
ATOM 2892 O O . ASP A 1 366 ? -3.522 -7.133 22.293 1.00 97.62 366 ASP A O 1
ATOM 2896 N N . SER A 1 367 ? -1.602 -7.924 21.464 1.00 97.06 367 SER A N 1
ATOM 2897 C CA . SER A 1 367 ? -1.829 -7.504 20.079 1.00 97.06 367 SER A CA 1
ATOM 2898 C C . SER A 1 367 ? -1.463 -8.580 19.058 1.00 97.06 367 SER A C 1
ATOM 2900 O O . SER A 1 367 ? -1.376 -8.295 17.868 1.00 97.06 367 SER A O 1
ATOM 2902 N N . LEU A 1 368 ? -1.271 -9.832 19.493 1.00 97.00 368 LEU A N 1
ATOM 2903 C CA . LEU A 1 368 ? -1.050 -10.959 18.582 1.00 97.00 368 LEU A CA 1
ATOM 2904 C C . LEU A 1 368 ? -2.192 -11.043 17.559 1.00 97.00 368 LEU A C 1
ATOM 2906 O O . LEU A 1 368 ? -3.360 -11.051 17.949 1.00 97.00 368 LEU A O 1
ATOM 2910 N N . GLY A 1 369 ? -1.846 -11.073 16.268 1.00 95.69 369 GLY A N 1
ATOM 2911 C CA . GLY A 1 369 ? -2.799 -11.100 15.157 1.00 95.69 369 GLY A CA 1
ATOM 2912 C C . GLY A 1 369 ? -3.470 -9.760 14.837 1.00 95.69 369 GLY A C 1
ATOM 2913 O O . GLY A 1 369 ? -4.125 -9.653 13.802 1.00 95.69 369 GLY A O 1
ATOM 2914 N N . VAL A 1 370 ? -3.322 -8.734 15.684 1.00 97.50 370 VAL A N 1
ATOM 2915 C CA . VAL A 1 370 ? -3.896 -7.401 15.451 1.00 97.50 370 VAL A CA 1
ATOM 2916 C C . VAL A 1 370 ? -3.114 -6.702 14.342 1.00 97.50 370 VAL A C 1
ATOM 2918 O O . VAL A 1 370 ? -1.883 -6.615 14.373 1.00 97.50 370 VAL A O 1
ATOM 2921 N N . PHE A 1 371 ? -3.838 -6.176 13.357 1.00 96.31 371 PHE A N 1
ATOM 2922 C CA . PHE A 1 371 ? -3.253 -5.602 12.150 1.00 96.31 371 PHE A CA 1
ATOM 2923 C C . PHE A 1 371 ? -2.202 -4.529 12.463 1.00 96.31 371 PHE A C 1
ATOM 2925 O O . PHE A 1 371 ? -2.428 -3.692 13.327 1.00 96.31 371 PHE A O 1
ATOM 2932 N N . GLN A 1 372 ? -1.065 -4.537 11.754 1.00 94.56 372 GLN A N 1
ATOM 2933 C CA . GLN A 1 372 ? 0.053 -3.570 11.842 1.00 94.56 372 GLN A CA 1
ATOM 2934 C C . GLN A 1 372 ? 0.766 -3.429 13.203 1.00 94.56 372 GLN A C 1
ATOM 2936 O O . GLN A 1 372 ? 1.898 -2.942 13.229 1.00 94.56 372 GLN A O 1
ATOM 2941 N N . VAL A 1 373 ? 0.174 -3.866 14.318 1.00 95.12 373 VAL A N 1
ATOM 2942 C CA . VAL A 1 373 ? 0.700 -3.642 15.678 1.00 95.12 373 VAL A CA 1
ATOM 2943 C C . VAL A 1 373 ? 1.146 -4.922 16.395 1.00 95.12 373 VAL A C 1
ATOM 2945 O O . VAL A 1 373 ? 1.544 -4.868 17.552 1.00 95.12 373 VAL A O 1
ATOM 2948 N N . GLU A 1 374 ? 1.170 -6.058 15.696 1.00 95.12 374 GLU A N 1
ATOM 2949 C CA . GLU A 1 374 ? 1.521 -7.377 16.252 1.00 95.12 374 GLU A CA 1
ATOM 2950 C C . GLU A 1 374 ? 3.031 -7.713 16.248 1.00 95.12 374 GLU A C 1
ATOM 2952 O O . GLU A 1 374 ? 3.461 -8.708 16.838 1.00 95.12 374 GLU A O 1
ATOM 2957 N N . SER A 1 375 ? 3.865 -6.932 15.549 1.00 93.56 375 SER A N 1
ATOM 2958 C C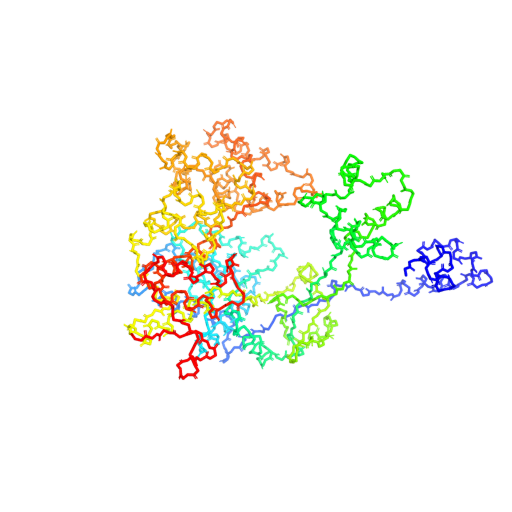A . SER A 1 375 ? 5.306 -7.221 15.462 1.00 93.56 375 SER A CA 1
ATOM 2959 C C . SER A 1 375 ? 6.003 -7.003 16.809 1.00 93.56 375 SER A C 1
ATOM 2961 O O . SER A 1 375 ? 5.573 -6.178 17.610 1.00 93.56 375 SER A O 1
ATOM 2963 N N . ARG A 1 376 ? 7.143 -7.664 17.057 1.00 92.00 376 ARG A N 1
ATOM 2964 C CA . ARG A 1 376 ? 7.886 -7.503 18.328 1.00 92.00 376 ARG A CA 1
ATOM 2965 C C . ARG A 1 376 ? 8.217 -6.045 18.657 1.00 92.00 376 ARG A C 1
ATOM 2967 O O . ARG A 1 376 ? 8.080 -5.631 19.805 1.00 92.00 376 ARG A O 1
ATOM 2974 N N . ALA A 1 377 ? 8.650 -5.275 17.657 1.00 91.56 377 ALA A N 1
ATOM 2975 C CA . ALA A 1 377 ? 8.952 -3.857 17.830 1.00 91.56 377 ALA A CA 1
ATOM 2976 C C . ALA A 1 377 ? 7.694 -3.073 18.243 1.00 91.56 377 ALA A C 1
ATOM 2978 O O . ALA A 1 377 ? 7.730 -2.334 19.226 1.00 91.56 377 ALA A O 1
ATOM 2979 N N . GLN A 1 378 ? 6.571 -3.307 17.560 1.00 93.81 378 GLN A N 1
ATOM 2980 C CA . GLN A 1 378 ? 5.284 -2.689 17.888 1.00 93.81 378 GLN A CA 1
ATOM 2981 C C . GLN A 1 378 ? 4.791 -3.081 19.291 1.00 93.81 378 GLN A C 1
ATOM 2983 O O . GLN A 1 378 ? 4.499 -2.201 20.100 1.00 93.81 378 GLN A O 1
ATOM 2988 N N . MET A 1 379 ? 4.817 -4.373 19.632 1.00 94.31 379 MET A N 1
ATOM 2989 C CA . MET A 1 379 ? 4.455 -4.888 20.957 1.00 94.31 379 MET A CA 1
ATOM 2990 C C . MET A 1 379 ? 5.311 -4.277 22.072 1.00 94.31 379 MET A C 1
ATOM 2992 O O . MET A 1 379 ? 4.798 -3.946 23.131 1.00 94.31 379 MET A O 1
ATOM 2996 N N . SER A 1 380 ? 6.611 -4.065 21.848 1.00 93.69 380 SER A N 1
ATOM 2997 C CA . SER A 1 380 ? 7.473 -3.385 22.829 1.00 93.69 380 SER A CA 1
ATOM 2998 C C . SER A 1 380 ? 7.193 -1.886 22.975 1.00 93.69 380 SER A C 1
ATOM 3000 O O . SER A 1 380 ? 7.474 -1.295 24.020 1.00 93.69 380 SER A O 1
ATOM 3002 N N . PHE A 1 381 ? 6.665 -1.254 21.926 1.00 93.88 381 PHE A N 1
ATOM 3003 C CA . PHE A 1 381 ? 6.377 0.174 21.916 1.00 93.88 381 PHE A CA 1
ATOM 3004 C C . PHE A 1 381 ? 5.022 0.483 22.557 1.00 93.88 381 PHE A C 1
ATOM 3006 O O . PHE A 1 381 ? 4.915 1.455 23.301 1.00 93.88 381 PHE A O 1
ATOM 3013 N N . LEU A 1 382 ? 4.019 -0.372 22.345 1.00 95.88 382 LEU A N 1
ATOM 3014 C CA . LEU A 1 382 ? 2.654 -0.195 22.843 1.00 95.88 382 LEU A CA 1
ATOM 3015 C C . LEU A 1 382 ? 2.566 0.143 24.356 1.00 95.88 382 LEU A C 1
ATOM 3017 O O . LEU A 1 382 ? 1.937 1.151 24.686 1.00 95.88 382 LEU A O 1
ATOM 3021 N N . PRO A 1 383 ? 3.235 -0.573 25.289 1.00 95.81 383 PRO A N 1
ATOM 3022 C CA . PRO A 1 383 ? 3.193 -0.248 26.721 1.00 95.81 383 PRO A CA 1
ATOM 3023 C C . PRO A 1 383 ? 3.904 1.048 27.106 1.00 95.81 383 PRO A C 1
ATOM 3025 O O . PRO A 1 383 ? 3.637 1.617 28.166 1.00 95.81 383 PRO A O 1
ATOM 3028 N N . ARG A 1 384 ? 4.834 1.507 26.263 1.00 94.62 384 ARG A N 1
ATOM 3029 C CA . ARG A 1 384 ? 5.558 2.768 26.456 1.00 94.62 384 ARG A CA 1
ATOM 3030 C C . ARG A 1 384 ? 4.722 3.938 25.962 1.00 94.62 384 ARG A C 1
ATOM 3032 O O . ARG A 1 384 ? 4.670 4.959 26.630 1.00 94.62 384 ARG A O 1
ATOM 3039 N N . MET A 1 385 ? 4.075 3.764 24.811 1.00 93.94 385 MET A N 1
ATOM 3040 C CA . MET A 1 385 ? 3.236 4.772 24.180 1.00 93.94 385 MET A CA 1
ATOM 3041 C C . MET A 1 385 ? 1.902 4.931 24.908 1.00 93.94 385 MET A C 1
ATOM 3043 O O . MET A 1 385 ? 1.483 6.054 25.148 1.00 93.94 385 MET A O 1
ATOM 3047 N N . LYS A 1 386 ? 1.268 3.837 25.341 1.00 95.44 386 LYS A N 1
ATOM 3048 C CA . LYS A 1 386 ? -0.040 3.841 26.015 1.00 95.44 386 LYS A CA 1
ATOM 3049 C C . LYS A 1 386 ? -1.105 4.568 25.174 1.00 95.44 386 LYS A C 1
ATOM 3051 O O . LYS A 1 386 ? -1.488 5.691 25.523 1.00 95.44 386 LYS A O 1
ATOM 3056 N N . PRO A 1 387 ? -1.551 3.983 24.048 1.00 95.75 387 PRO A N 1
ATOM 3057 C CA . PRO A 1 387 ? -2.584 4.599 23.218 1.00 95.75 387 PRO A CA 1
ATOM 3058 C C . PRO A 1 387 ? -3.886 4.765 24.014 1.00 95.75 387 PRO A C 1
ATOM 3060 O O . PRO A 1 387 ? -4.194 3.934 24.868 1.00 95.75 387 PRO A O 1
ATOM 3063 N N . ARG A 1 388 ? -4.630 5.845 23.766 1.00 95.06 388 ARG A N 1
ATOM 3064 C CA . ARG A 1 388 ? -5.885 6.214 24.446 1.00 95.06 388 ARG A CA 1
ATOM 3065 C C . ARG A 1 388 ? -6.973 6.725 23.508 1.00 95.06 388 ARG A C 1
ATOM 3067 O O . ARG A 1 388 ? -8.131 6.758 23.917 1.00 95.06 388 ARG A O 1
ATOM 3074 N N . ASP A 1 389 ? -6.629 7.073 22.276 1.00 93.50 389 ASP A N 1
ATOM 3075 C CA . ASP A 1 389 ? -7.586 7.474 21.252 1.00 93.50 389 ASP A CA 1
ATOM 3076 C C . ASP A 1 389 ? -7.224 6.918 19.865 1.00 93.50 389 ASP A C 1
ATOM 3078 O O . ASP A 1 389 ? -6.239 6.202 19.679 1.00 93.50 389 ASP A O 1
ATOM 3082 N N . PHE A 1 390 ? -8.057 7.223 18.871 1.00 92.44 390 PHE A N 1
ATOM 3083 C CA . PHE A 1 390 ? -7.846 6.751 17.508 1.00 92.44 390 PHE A CA 1
ATOM 3084 C C . PHE A 1 390 ? -6.576 7.336 16.872 1.00 92.44 390 PHE A C 1
ATOM 3086 O O . PHE A 1 390 ? -5.882 6.633 16.138 1.00 92.44 390 PHE A O 1
ATOM 3093 N N . HIS A 1 391 ? -6.251 8.602 17.153 1.00 92.06 391 HIS A N 1
ATOM 3094 C CA . HIS A 1 391 ? -5.082 9.262 16.573 1.00 92.06 391 HIS A CA 1
ATOM 3095 C C . HIS A 1 391 ? -3.776 8.628 17.072 1.00 92.06 391 HIS A C 1
ATOM 3097 O O . HIS A 1 391 ? -2.811 8.493 16.320 1.00 92.06 391 HIS A O 1
ATOM 3103 N N . ASP A 1 392 ? -3.769 8.106 18.294 1.00 94.19 392 ASP A N 1
ATOM 3104 C CA . ASP A 1 392 ? -2.664 7.302 18.804 1.00 94.19 392 ASP A CA 1
ATOM 3105 C C . ASP A 1 392 ? -2.386 6.056 17.957 1.00 94.19 392 ASP A C 1
ATOM 3107 O O . ASP A 1 392 ? -1.228 5.694 17.746 1.00 94.19 392 ASP A O 1
ATOM 3111 N N . LEU A 1 393 ? -3.425 5.416 17.415 1.00 95.12 393 LEU A N 1
ATOM 3112 C CA . LEU A 1 393 ? -3.254 4.288 16.498 1.00 95.12 393 LEU A CA 1
ATOM 3113 C C . LEU A 1 393 ? -2.674 4.740 15.152 1.00 95.12 393 LEU A C 1
ATOM 3115 O O . LEU A 1 393 ? -1.846 4.031 14.581 1.00 95.12 393 LEU A O 1
ATOM 3119 N N . VAL A 1 394 ? -3.040 5.934 14.675 1.00 93.12 394 VAL A N 1
ATOM 3120 C CA . VAL A 1 394 ? -2.432 6.552 13.481 1.00 93.12 394 VAL A CA 1
ATOM 3121 C C . VAL A 1 394 ? -0.924 6.723 13.688 1.00 93.12 394 VAL A C 1
ATOM 3123 O O . VAL A 1 394 ? -0.125 6.300 12.849 1.00 93.12 394 VAL A O 1
ATOM 3126 N N . ILE A 1 395 ? -0.519 7.252 14.846 1.00 92.50 395 ILE A N 1
ATOM 3127 C CA . ILE A 1 395 ? 0.894 7.394 15.219 1.00 92.50 395 ILE A CA 1
ATOM 3128 C C . ILE A 1 395 ? 1.575 6.026 15.324 1.00 92.50 395 ILE A C 1
ATOM 3130 O O . ILE A 1 395 ? 2.668 5.842 14.789 1.00 92.50 395 ILE A O 1
ATOM 3134 N N . GLN A 1 396 ? 0.933 5.043 15.959 1.00 92.56 396 GLN A N 1
ATOM 3135 C CA . GLN A 1 396 ? 1.467 3.689 16.130 1.00 92.56 396 GLN A CA 1
ATOM 3136 C C . GLN A 1 396 ? 1.821 3.022 14.786 1.00 92.56 396 GLN A C 1
ATOM 3138 O O . GLN A 1 396 ? 2.869 2.380 14.656 1.00 92.56 396 GLN A O 1
ATOM 3143 N N . VAL A 1 397 ? 0.976 3.197 13.765 1.00 91.88 397 VAL A N 1
ATOM 3144 C CA . VAL A 1 397 ? 1.203 2.664 12.408 1.00 91.88 397 VAL A CA 1
ATOM 3145 C C . VAL A 1 397 ? 2.377 3.366 11.704 1.00 91.88 397 VAL A C 1
ATOM 3147 O O . VAL A 1 397 ? 3.080 2.762 10.882 1.00 91.88 397 VAL A O 1
ATOM 3150 N N . ALA A 1 398 ? 2.619 4.638 12.018 1.00 88.75 398 ALA A N 1
ATOM 3151 C CA . ALA A 1 398 ? 3.643 5.450 11.369 1.00 88.75 398 ALA A CA 1
ATOM 3152 C C . ALA A 1 398 ? 5.025 5.369 12.040 1.00 88.75 398 ALA A C 1
ATOM 3154 O O . ALA A 1 398 ? 6.039 5.367 11.345 1.00 88.75 398 ALA A O 1
ATOM 3155 N N . ILE A 1 399 ? 5.086 5.282 13.371 1.00 86.69 399 ILE A N 1
ATOM 3156 C CA . ILE A 1 399 ? 6.301 5.604 14.136 1.00 86.69 399 ILE A CA 1
ATOM 3157 C C . ILE A 1 399 ? 7.364 4.495 14.162 1.00 86.69 399 ILE A C 1
ATOM 3159 O O . ILE A 1 399 ? 8.558 4.788 14.189 1.00 86.69 399 ILE A O 1
ATOM 3163 N N . ILE A 1 400 ? 6.982 3.214 14.126 1.00 86.19 400 ILE A N 1
ATOM 3164 C CA . ILE A 1 400 ? 7.939 2.093 14.176 1.00 86.19 400 ILE A CA 1
ATOM 3165 C C . ILE A 1 400 ? 8.461 1.775 12.774 1.00 86.19 400 ILE A C 1
ATOM 3167 O O . ILE A 1 400 ? 8.064 0.803 12.132 1.00 86.19 400 ILE A O 1
ATOM 3171 N N . ARG A 1 401 ? 9.353 2.641 12.280 1.00 80.31 401 ARG A N 1
ATOM 3172 C CA . ARG A 1 401 ? 9.981 2.556 10.952 1.00 80.31 401 ARG A CA 1
ATOM 3173 C C . ARG A 1 401 ? 11.432 3.039 10.994 1.00 80.31 401 ARG A C 1
ATOM 3175 O O . ARG A 1 401 ? 11.773 3.822 11.879 1.00 80.31 401 ARG A O 1
ATOM 3182 N N . PRO A 1 402 ? 12.286 2.641 10.031 1.00 70.12 402 PRO A N 1
ATOM 3183 C CA . PRO A 1 402 ? 13.678 3.088 9.994 1.00 70.12 402 PRO A CA 1
ATOM 3184 C C . PRO A 1 402 ? 13.835 4.612 10.034 1.00 70.12 402 PRO A C 1
ATOM 3186 O O . PRO A 1 402 ? 14.717 5.091 10.729 1.00 70.12 402 PRO A O 1
ATOM 3189 N N . GLY A 1 403 ? 12.949 5.367 9.378 1.00 67.50 403 GLY A N 1
ATOM 3190 C CA . GLY A 1 403 ? 12.972 6.835 9.356 1.00 67.50 403 GLY A CA 1
ATOM 3191 C C . GLY A 1 403 ? 12.865 7.505 10.709 1.00 67.50 403 GLY A C 1
ATOM 3192 O O . GLY A 1 403 ? 13.841 8.101 11.145 1.00 67.50 403 GLY A O 1
ATOM 3193 N N . PRO A 1 404 ? 11.714 7.398 11.395 1.00 68.12 404 PRO A N 1
ATOM 3194 C CA . PRO A 1 404 ? 11.548 7.969 12.727 1.00 68.12 404 PRO A CA 1
ATOM 3195 C C . PRO A 1 404 ? 12.598 7.489 13.737 1.00 68.12 404 PRO A C 1
ATOM 3197 O O . PRO A 1 404 ? 12.953 8.234 14.648 1.00 68.12 404 PRO A O 1
ATOM 3200 N N . ILE A 1 405 ? 13.113 6.261 13.582 1.00 71.19 405 ILE A N 1
ATOM 3201 C CA . ILE A 1 405 ? 14.197 5.726 14.417 1.00 71.19 405 ILE A CA 1
ATOM 3202 C C . ILE A 1 405 ? 15.530 6.425 14.105 1.00 71.19 405 ILE A C 1
ATOM 3204 O O . ILE A 1 405 ? 16.236 6.820 15.027 1.00 71.19 405 ILE A O 1
ATOM 3208 N N . GLN A 1 406 ? 15.875 6.595 12.826 1.00 64.44 406 GLN A N 1
ATOM 3209 C CA . GLN A 1 406 ? 17.106 7.264 12.387 1.00 64.44 406 GLN A CA 1
ATOM 3210 C C . GLN A 1 406 ? 17.072 8.778 12.625 1.00 64.44 406 GLN A C 1
ATOM 3212 O O . GLN A 1 406 ? 18.104 9.364 12.930 1.00 64.44 406 GLN A O 1
ATOM 3217 N N . GLY A 1 407 ? 15.897 9.397 12.519 1.00 62.06 407 GLY A N 1
ATOM 3218 C CA . GLY A 1 407 ? 15.673 10.820 12.773 1.00 62.06 407 GLY A CA 1
ATOM 3219 C C . GLY A 1 407 ? 15.503 11.186 14.252 1.00 62.06 407 GLY A C 1
ATOM 3220 O O . GLY A 1 407 ? 15.071 12.299 14.534 1.00 62.06 407 GLY A O 1
ATOM 3221 N N . ASP A 1 408 ? 15.772 10.255 15.178 1.00 72.56 408 ASP A N 1
ATOM 3222 C CA . ASP A 1 408 ? 15.618 10.415 16.635 1.00 72.56 408 ASP A CA 1
ATOM 3223 C C . ASP A 1 408 ? 14.252 10.996 17.063 1.00 72.56 408 ASP A C 1
ATOM 3225 O O . ASP A 1 408 ? 14.148 11.827 17.958 1.00 72.56 408 ASP A O 1
ATOM 3229 N N . MET A 1 409 ? 13.163 10.573 16.413 1.00 77.88 409 MET A N 1
ATOM 3230 C CA . MET A 1 409 ? 11.811 11.104 16.668 1.00 77.88 409 MET A CA 1
ATOM 3231 C C . MET A 1 409 ? 11.065 10.306 17.744 1.00 77.88 409 MET A C 1
ATOM 3233 O O . MET A 1 409 ? 10.244 10.847 18.488 1.00 77.88 409 MET A O 1
ATOM 3237 N N . VAL A 1 410 ? 11.367 9.008 17.858 1.00 86.19 410 VAL A N 1
ATOM 3238 C CA . VAL A 1 410 ? 10.658 8.075 18.751 1.00 86.19 410 VAL A CA 1
ATOM 3239 C C . VAL A 1 410 ? 10.863 8.432 20.224 1.00 86.19 410 VAL A C 1
ATOM 3241 O O . VAL A 1 410 ? 9.910 8.435 21.006 1.00 86.19 410 VAL A O 1
ATOM 3244 N N . HIS A 1 411 ? 12.102 8.731 20.621 1.00 87.31 411 HIS A N 1
ATOM 3245 C CA . HIS A 1 411 ? 12.434 9.017 22.015 1.00 87.31 411 HIS A CA 1
ATOM 3246 C C . HIS A 1 411 ? 11.850 10.351 22.506 1.00 87.31 411 HIS A C 1
ATOM 3248 O O . HIS A 1 411 ? 11.185 10.323 23.545 1.00 87.31 411 HIS A O 1
ATOM 3254 N N . PRO A 1 412 ? 12.005 11.487 21.793 1.00 88.00 412 PRO A N 1
ATOM 3255 C CA . PRO A 1 412 ? 11.350 12.741 22.163 1.00 88.00 412 PRO A CA 1
ATOM 3256 C C . PRO A 1 412 ? 9.832 12.614 22.264 1.00 88.00 412 PRO A C 1
ATOM 3258 O O . PRO A 1 412 ? 9.246 13.085 23.237 1.00 88.00 412 PRO A O 1
ATOM 3261 N N . TYR A 1 413 ? 9.194 11.920 21.312 1.00 91.00 413 TYR A N 1
ATOM 3262 C CA . TYR A 1 413 ? 7.747 11.714 21.346 1.00 91.00 413 TYR A CA 1
ATOM 3263 C C . TYR A 1 413 ? 7.310 10.989 22.626 1.00 91.00 413 TYR A C 1
ATOM 3265 O O . TYR A 1 413 ? 6.401 11.452 23.315 1.00 91.00 413 TYR A O 1
ATOM 3273 N N . LEU A 1 414 ? 7.987 9.890 22.984 1.00 92.06 414 LEU A N 1
ATOM 3274 C CA . LEU A 1 414 ? 7.677 9.129 24.196 1.00 92.06 414 LEU A CA 1
ATOM 3275 C C . LEU A 1 414 ? 7.922 9.928 25.479 1.00 92.06 414 LEU A C 1
ATOM 3277 O O . LEU A 1 414 ? 7.060 9.918 26.353 1.00 92.06 414 LEU A O 1
ATOM 3281 N N . ARG A 1 415 ? 9.053 10.638 25.594 1.00 92.69 415 ARG A N 1
ATOM 3282 C CA . ARG A 1 415 ? 9.354 11.448 26.789 1.00 92.69 415 ARG A CA 1
ATOM 3283 C C . ARG A 1 415 ? 8.294 12.520 27.009 1.00 92.69 415 ARG A C 1
ATOM 3285 O O . ARG A 1 415 ? 7.770 12.657 28.110 1.00 92.69 415 ARG A O 1
ATOM 3292 N N . ARG A 1 416 ? 7.922 13.235 25.946 1.00 93.12 416 ARG A N 1
ATOM 3293 C CA . ARG A 1 416 ? 6.879 14.267 25.992 1.00 93.12 416 ARG A CA 1
ATOM 3294 C C . ARG A 1 416 ? 5.515 13.691 26.333 1.00 93.12 416 ARG A C 1
ATOM 3296 O O . ARG A 1 416 ? 4.807 14.232 27.175 1.00 93.12 416 ARG A O 1
ATOM 3303 N N . ARG A 1 417 ? 5.173 12.553 25.729 1.00 91.38 417 ARG A N 1
ATOM 3304 C CA . ARG A 1 417 ? 3.923 11.842 26.002 1.00 91.38 417 ARG A CA 1
ATOM 3305 C C . ARG A 1 417 ? 3.826 11.346 27.446 1.00 91.38 417 ARG A C 1
ATOM 3307 O O . ARG A 1 417 ? 2.753 11.399 28.035 1.00 91.38 417 ARG A O 1
ATOM 3314 N N . ASN A 1 418 ? 4.939 10.905 28.024 1.00 90.69 418 ASN A N 1
ATOM 3315 C CA . ASN A 1 418 ? 5.015 10.464 29.416 1.00 90.69 418 ASN A CA 1
ATOM 3316 C C . ASN A 1 418 ? 5.141 11.618 30.424 1.00 90.69 418 ASN A C 1
ATOM 3318 O O . ASN A 1 418 ? 5.164 11.364 31.627 1.00 90.69 418 ASN A O 1
ATOM 3322 N N . GLY A 1 419 ? 5.239 12.869 29.962 1.00 90.81 419 GLY A N 1
ATOM 3323 C CA . GLY A 1 419 ? 5.479 14.030 30.822 1.00 90.81 419 GLY A CA 1
ATOM 3324 C C . GLY A 1 419 ? 6.905 14.117 31.381 1.00 90.81 419 GLY A C 1
ATOM 3325 O O . GLY A 1 419 ? 7.149 14.883 32.307 1.00 90.81 419 GLY A O 1
ATOM 3326 N N . GLU A 1 420 ? 7.847 13.350 30.830 1.00 92.19 420 GLU A N 1
ATOM 3327 C CA . GLU A 1 420 ? 9.277 13.385 31.176 1.00 92.19 420 GLU A CA 1
ATOM 3328 C C . GLU A 1 420 ? 9.985 14.605 30.554 1.00 92.19 420 GLU A C 1
ATOM 3330 O O . GLU A 1 420 ? 11.028 15.039 31.035 1.00 92.19 420 GLU A O 1
ATOM 3335 N N . GLU A 1 421 ? 9.414 15.169 29.485 1.00 91.44 421 GLU A N 1
ATOM 3336 C CA . GLU A 1 421 ? 9.901 16.357 28.778 1.00 91.44 421 GLU A CA 1
ATOM 3337 C C . GLU A 1 421 ? 8.727 17.322 28.549 1.00 91.44 421 GLU A C 1
ATOM 3339 O O . GLU A 1 421 ? 7.647 16.909 28.123 1.00 91.44 421 GLU A O 1
ATOM 3344 N N . LYS A 1 422 ? 8.918 18.616 28.831 1.00 89.38 422 LYS A N 1
ATOM 3345 C CA . LYS A 1 422 ? 7.882 19.631 28.601 1.00 89.38 422 LYS A CA 1
ATOM 3346 C C . LYS A 1 422 ? 7.698 19.852 27.100 1.00 89.38 422 LYS A C 1
ATOM 3348 O O . LYS A 1 422 ? 8.669 20.006 26.365 1.00 89.38 422 LYS A O 1
ATOM 3353 N N . ILE A 1 423 ? 6.446 19.906 26.654 1.00 89.25 423 ILE A N 1
ATOM 3354 C CA . ILE A 1 423 ? 6.129 20.219 25.261 1.00 89.25 423 ILE A CA 1
ATOM 3355 C C . ILE A 1 423 ? 6.198 21.735 25.075 1.00 89.25 423 ILE A C 1
ATOM 3357 O O . ILE A 1 423 ? 5.410 22.474 25.670 1.00 89.25 423 ILE A O 1
ATOM 3361 N N . GLU A 1 424 ? 7.131 22.193 24.247 1.00 81.88 424 GLU A N 1
ATOM 3362 C CA . GLU A 1 424 ? 7.274 23.599 23.879 1.00 81.88 424 GLU A CA 1
ATOM 3363 C C . GLU A 1 424 ? 7.050 23.762 22.379 1.00 81.88 424 GLU A C 1
ATOM 3365 O O . GLU A 1 424 ? 7.597 23.013 21.567 1.00 81.88 424 GLU A O 1
ATOM 3370 N N . TYR A 1 425 ? 6.207 24.731 22.027 1.00 82.94 425 TYR A N 1
ATOM 3371 C CA . TYR A 1 425 ? 5.913 25.089 20.646 1.00 82.94 425 TYR A CA 1
ATOM 3372 C C . TYR A 1 425 ? 6.513 26.470 20.376 1.00 82.94 425 TYR A C 1
ATOM 3374 O O . TYR A 1 425 ? 6.265 27.380 21.169 1.00 82.94 425 TYR A O 1
ATOM 3382 N N . PRO A 1 426 ? 7.273 26.652 19.286 1.00 74.19 426 PRO A N 1
ATOM 3383 C CA . PRO A 1 426 ? 7.876 27.946 18.971 1.00 74.19 426 PRO A CA 1
ATOM 3384 C C . PRO A 1 426 ? 6.848 29.023 18.601 1.00 74.19 426 PRO A C 1
ATOM 3386 O O . PRO A 1 426 ? 7.120 30.205 18.769 1.00 74.19 426 PRO A O 1
ATOM 3389 N N . SER A 1 427 ? 5.676 28.625 18.100 1.00 81.12 427 SER A N 1
ATOM 3390 C CA . SER A 1 427 ? 4.589 29.526 17.707 1.00 81.12 427 SER A CA 1
ATOM 3391 C C . SER A 1 427 ? 3.218 28.866 17.880 1.00 81.12 427 SER A C 1
ATOM 3393 O O . SER A 1 427 ? 3.113 27.647 18.072 1.00 81.12 427 SER A O 1
ATOM 3395 N N . GLY A 1 428 ? 2.156 29.678 17.837 1.00 83.81 428 GLY A N 1
ATOM 3396 C CA . GLY A 1 428 ? 0.775 29.192 17.904 1.00 83.81 428 GLY A CA 1
ATOM 3397 C C . GLY A 1 428 ? 0.399 28.374 16.669 1.00 83.81 428 GLY A C 1
ATOM 3398 O O . GLY A 1 428 ? -0.231 27.329 16.788 1.00 83.81 428 GLY A O 1
ATOM 3399 N N . GLU A 1 429 ? 0.879 28.785 15.502 1.00 84.19 429 GLU A N 1
ATOM 3400 C CA . GLU A 1 429 ? 0.639 28.136 14.218 1.00 84.19 429 GLU A CA 1
ATOM 3401 C C . GLU A 1 429 ? 1.282 26.742 14.167 1.00 84.19 429 GLU A C 1
ATOM 3403 O O . GLU A 1 429 ? 0.645 25.758 13.789 1.00 84.19 429 GLU A O 1
ATOM 3408 N N . LEU A 1 430 ? 2.530 26.607 14.634 1.00 83.56 430 LEU A N 1
ATOM 3409 C CA . LEU A 1 430 ? 3.187 25.297 14.712 1.00 83.56 430 LEU A CA 1
ATOM 3410 C C . LEU A 1 430 ? 2.553 24.383 15.766 1.00 83.56 430 LEU A C 1
ATOM 3412 O O . LEU A 1 430 ? 2.622 23.158 15.637 1.00 83.56 430 LEU A O 1
ATOM 3416 N N . LYS A 1 431 ? 1.908 24.948 16.793 1.00 87.88 431 LYS A N 1
ATOM 3417 C CA . LYS A 1 431 ? 1.124 24.171 17.758 1.00 87.88 431 LYS A CA 1
ATOM 3418 C C . LYS A 1 431 ? -0.113 23.545 17.113 1.00 87.88 431 LYS A C 1
ATOM 3420 O O . LYS A 1 431 ? -0.457 22.425 17.480 1.00 87.88 431 LYS A O 1
ATOM 3425 N N . GLU A 1 432 ? -0.755 24.208 16.154 1.00 86.00 432 GLU A N 1
ATOM 3426 C CA . GLU A 1 432 ? -1.888 23.623 15.422 1.00 86.00 432 GLU A CA 1
ATOM 3427 C C . GLU A 1 432 ? -1.459 22.417 14.571 1.00 86.00 432 GLU A C 1
ATOM 3429 O O . GLU A 1 432 ? -2.181 21.423 14.505 1.00 86.00 432 GLU A O 1
ATOM 3434 N N . ILE A 1 433 ? -0.251 22.460 14.000 1.00 84.31 433 ILE A N 1
ATOM 3435 C CA . ILE A 1 433 ? 0.302 21.394 13.146 1.00 84.31 433 ILE A CA 1
ATOM 3436 C C . ILE A 1 433 ? 0.841 20.214 13.972 1.00 84.31 433 ILE A C 1
ATOM 3438 O O . ILE A 1 433 ? 0.572 19.047 13.677 1.00 84.31 433 ILE A O 1
ATOM 3442 N N . LEU A 1 434 ? 1.631 20.503 15.009 1.00 87.06 434 LEU A N 1
ATOM 3443 C CA . LEU A 1 434 ? 2.373 19.497 15.782 1.00 87.06 434 LEU A CA 1
ATOM 3444 C C . LEU A 1 434 ? 1.682 19.099 17.090 1.00 87.06 434 LEU A C 1
ATOM 3446 O O . LEU A 1 434 ? 2.189 18.249 17.825 1.00 87.06 434 LEU A O 1
ATOM 3450 N N . GLY A 1 435 ? 0.540 19.713 17.409 1.00 87.62 435 GLY A N 1
ATOM 3451 C CA . GLY A 1 435 ? -0.173 19.511 18.668 1.00 87.62 435 GLY A CA 1
ATOM 3452 C C . GLY A 1 435 ? -0.545 18.053 18.913 1.00 87.62 435 GLY A C 1
ATOM 3453 O O . GLY A 1 435 ? -0.303 17.522 19.995 1.00 87.62 435 GLY A O 1
ATOM 3454 N N . LYS A 1 436 ? -1.059 17.382 17.876 1.00 86.69 436 LYS A N 1
ATOM 3455 C CA . LYS A 1 436 ? -1.473 15.972 17.936 1.00 86.69 436 LYS A CA 1
ATOM 3456 C C . LYS A 1 436 ? -0.296 14.996 18.086 1.00 86.69 436 LYS A C 1
ATOM 3458 O O . LYS A 1 436 ? -0.473 13.869 18.538 1.00 86.69 436 LYS A O 1
ATOM 3463 N N . THR A 1 437 ? 0.919 15.437 17.763 1.00 88.56 437 THR A N 1
ATOM 3464 C CA . THR A 1 437 ? 2.149 14.636 17.825 1.00 88.56 437 THR A CA 1
ATOM 3465 C C . THR A 1 437 ? 3.127 15.144 18.889 1.00 88.56 437 THR A C 1
ATOM 3467 O O . THR A 1 437 ? 4.325 14.864 18.830 1.00 88.56 437 THR A O 1
ATOM 3470 N N . ASN A 1 438 ? 2.631 15.875 19.894 1.00 89.44 438 ASN A N 1
ATOM 3471 C CA . ASN A 1 438 ? 3.414 16.384 21.025 1.00 89.44 438 ASN A CA 1
ATOM 3472 C C . ASN A 1 438 ? 4.655 17.194 20.599 1.00 89.44 438 ASN A C 1
ATOM 3474 O O . ASN A 1 438 ? 5.745 17.048 21.163 1.00 89.44 438 ASN A O 1
ATOM 3478 N N . GLY A 1 439 ? 4.523 18.031 19.567 1.00 85.12 439 GLY A N 1
ATOM 3479 C CA . GLY A 1 439 ? 5.620 18.879 19.090 1.00 85.12 439 GLY A CA 1
ATOM 3480 C C . GLY A 1 439 ? 6.703 18.135 18.301 1.00 85.12 439 GLY A C 1
ATOM 3481 O O . GLY A 1 439 ? 7.781 18.691 18.093 1.00 85.12 439 GLY A O 1
ATOM 3482 N N . VAL A 1 440 ? 6.481 16.872 17.923 1.00 84.81 440 VAL A N 1
ATOM 3483 C CA . VAL A 1 440 ? 7.406 16.088 17.089 1.00 84.81 440 VAL A CA 1
ATOM 3484 C C . VAL A 1 440 ? 6.774 15.923 15.709 1.00 84.81 440 VAL A C 1
ATOM 3486 O O . VAL A 1 440 ? 5.669 15.388 15.636 1.00 84.81 440 VAL A O 1
ATOM 3489 N N . PRO A 1 441 ? 7.405 16.360 14.608 1.00 82.69 441 PRO A N 1
ATOM 3490 C CA . PRO A 1 441 ? 6.895 16.025 13.284 1.00 82.69 441 PRO A CA 1
ATOM 3491 C C . PRO A 1 441 ? 7.029 14.513 13.107 1.00 82.69 441 PRO A C 1
ATOM 3493 O O . PRO A 1 441 ? 8.116 13.982 13.313 1.00 82.69 441 PRO A O 1
ATOM 3496 N N . LEU A 1 442 ? 5.929 13.821 12.801 1.00 83.19 442 LEU A N 1
ATOM 3497 C CA . LEU A 1 442 ? 5.881 12.364 12.590 1.00 83.19 442 LEU A CA 1
ATOM 3498 C C . LEU A 1 442 ? 5.357 11.983 11.200 1.00 83.19 442 LEU A C 1
ATOM 3500 O O . LEU A 1 442 ? 5.583 10.858 10.752 1.00 83.19 442 LEU A O 1
ATOM 3504 N N . PHE A 1 443 ? 4.686 12.910 10.516 1.00 85.00 443 PHE A N 1
ATOM 3505 C CA . PHE A 1 443 ? 4.068 12.680 9.214 1.00 85.00 443 PHE A CA 1
ATOM 3506 C C . PHE A 1 443 ? 4.629 13.605 8.134 1.00 85.00 443 PHE A C 1
ATOM 3508 O O . PHE A 1 443 ? 5.091 14.715 8.406 1.00 85.00 443 PHE A O 1
ATOM 3515 N N . GLN A 1 444 ? 4.539 13.158 6.882 1.00 79.44 444 GLN A N 1
ATOM 3516 C CA . GLN A 1 444 ? 4.957 13.955 5.723 1.00 79.44 444 GLN A CA 1
ATOM 3517 C C . GLN A 1 444 ? 4.112 15.225 5.554 1.00 79.44 444 GLN A C 1
ATOM 3519 O O . GLN A 1 444 ? 4.644 16.273 5.202 1.00 79.44 444 GLN A O 1
ATOM 3524 N N . GLU A 1 445 ? 2.814 15.152 5.836 1.00 81.00 445 GLU A N 1
ATOM 3525 C CA . GLU A 1 445 ? 1.893 16.286 5.773 1.00 81.00 445 GLU A CA 1
ATOM 3526 C C . GLU A 1 445 ? 2.285 17.375 6.781 1.00 81.00 445 GLU A C 1
ATOM 3528 O O . GLU A 1 445 ? 2.342 18.549 6.424 1.00 81.00 445 GLU A O 1
ATOM 3533 N N . GLN A 1 446 ? 2.662 16.995 8.007 1.00 82.81 446 GLN A N 1
ATOM 3534 C CA . GLN A 1 446 ? 3.155 17.943 9.014 1.00 82.81 446 GLN A CA 1
ATOM 3535 C C . GLN A 1 446 ? 4.450 18.616 8.562 1.00 82.81 446 GLN A C 1
ATOM 3537 O O . GLN A 1 446 ? 4.606 19.825 8.692 1.00 82.81 446 GLN A O 1
ATOM 3542 N N . ALA A 1 447 ? 5.366 17.834 7.996 1.00 80.50 447 ALA A N 1
ATOM 3543 C CA . ALA A 1 447 ? 6.602 18.322 7.402 1.00 80.50 447 ALA A CA 1
ATOM 3544 C C . ALA A 1 447 ? 6.343 19.388 6.315 1.00 80.50 447 ALA A C 1
ATOM 3546 O O . ALA A 1 447 ? 6.950 20.460 6.332 1.00 80.50 447 ALA A O 1
ATOM 3547 N N . MET A 1 448 ? 5.394 19.134 5.410 1.00 80.44 448 MET A N 1
ATOM 3548 C CA . MET A 1 448 ? 4.989 20.104 4.387 1.00 80.44 448 MET A CA 1
ATOM 3549 C C . MET A 1 448 ? 4.340 21.350 4.998 1.00 80.44 448 MET A C 1
ATOM 3551 O O . MET A 1 448 ? 4.676 22.464 4.607 1.00 80.44 448 MET A O 1
ATOM 3555 N N . GLN A 1 449 ? 3.464 21.188 5.991 1.00 83.19 449 GLN A N 1
ATOM 3556 C CA . GLN A 1 449 ? 2.834 22.317 6.680 1.00 83.19 449 GLN A CA 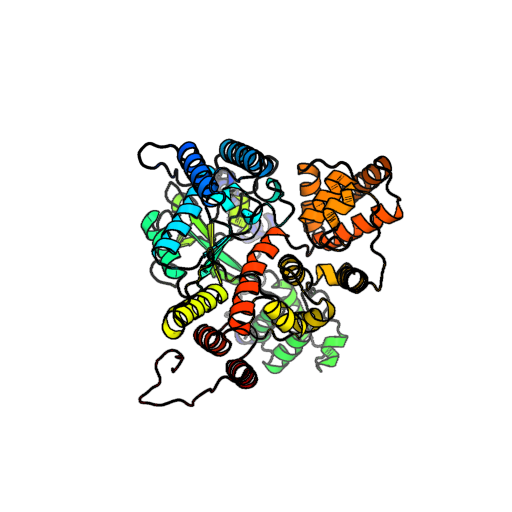1
ATOM 3557 C C . GLN A 1 449 ? 3.849 23.191 7.421 1.00 83.19 449 GLN A C 1
ATOM 3559 O O . GLN A 1 449 ? 3.723 24.410 7.404 1.00 83.19 449 GLN A O 1
ATOM 3564 N N . ILE A 1 450 ? 4.900 22.606 8.003 1.00 86.00 450 ILE A N 1
ATOM 3565 C CA . ILE A 1 450 ? 6.008 23.373 8.588 1.00 86.00 450 ILE A CA 1
ATOM 3566 C C . ILE A 1 450 ? 6.724 24.196 7.509 1.00 86.00 450 ILE A C 1
ATOM 3568 O O . ILE A 1 450 ? 7.053 25.351 7.755 1.00 86.00 450 ILE A O 1
ATOM 3572 N N . ALA A 1 451 ? 6.939 23.658 6.306 1.00 86.69 451 ALA A N 1
ATOM 3573 C CA . ALA A 1 451 ? 7.534 24.431 5.213 1.00 86.69 451 ALA A CA 1
ATOM 3574 C C . ALA A 1 451 ? 6.620 25.574 4.737 1.00 86.69 451 ALA A C 1
ATOM 3576 O O . ALA A 1 451 ? 7.089 26.693 4.536 1.00 86.69 451 ALA A O 1
ATOM 3577 N N . ILE A 1 452 ? 5.316 25.323 4.610 1.00 86.44 452 ILE A N 1
ATOM 3578 C CA . ILE A 1 452 ? 4.339 26.326 4.161 1.00 86.44 452 ILE A CA 1
ATOM 3579 C C . ILE A 1 452 ? 4.178 27.428 5.213 1.00 86.44 452 ILE A C 1
ATOM 3581 O O . ILE A 1 452 ? 4.428 28.598 4.939 1.00 86.44 452 ILE A O 1
ATOM 3585 N N . THR A 1 453 ? 3.807 27.056 6.436 1.00 86.50 453 THR A N 1
ATOM 3586 C CA . THR A 1 453 ? 3.482 27.997 7.513 1.00 86.50 453 THR A CA 1
ATOM 3587 C C . THR A 1 453 ? 4.728 28.564 8.184 1.00 86.50 453 THR A C 1
ATOM 3589 O O . THR A 1 453 ? 4.768 29.740 8.528 1.00 86.50 453 THR A O 1
ATOM 3592 N N . GLY A 1 454 ? 5.759 27.741 8.373 1.00 85.75 454 GLY A N 1
ATOM 3593 C CA . GLY A 1 454 ? 6.997 28.141 9.035 1.00 85.75 454 GLY A CA 1
ATOM 3594 C C . GLY A 1 454 ? 7.961 28.877 8.108 1.00 85.75 454 GLY A C 1
ATOM 3595 O O . GLY A 1 454 ? 8.498 29.908 8.500 1.00 85.75 454 GLY A O 1
ATOM 3596 N N . ALA A 1 455 ? 8.162 28.394 6.877 1.00 87.25 455 ALA A N 1
ATOM 3597 C CA . ALA A 1 455 ? 9.143 28.953 5.938 1.00 87.25 455 ALA A CA 1
ATOM 3598 C C . ALA A 1 455 ? 8.529 29.769 4.779 1.00 87.25 455 ALA A C 1
ATOM 3600 O O . ALA A 1 455 ? 9.263 30.265 3.913 1.00 87.25 455 ALA A O 1
ATOM 3601 N N . GLY A 1 456 ? 7.200 29.911 4.739 1.00 87.75 456 GLY A N 1
ATOM 3602 C CA . GLY A 1 456 ? 6.498 30.674 3.706 1.00 87.75 456 GLY A CA 1
ATOM 3603 C C . GLY A 1 456 ? 6.617 30.052 2.314 1.00 87.75 456 GLY A C 1
ATOM 3604 O O . GLY A 1 456 ? 6.799 30.783 1.341 1.00 87.75 456 GLY A O 1
ATOM 3605 N N . PHE A 1 457 ? 6.630 28.721 2.218 1.00 88.00 457 PHE A N 1
ATOM 3606 C CA . PHE A 1 457 ? 6.607 28.015 0.933 1.00 88.00 457 PHE A CA 1
ATOM 3607 C C . PHE A 1 457 ? 5.186 28.018 0.365 1.00 88.00 457 PHE A C 1
ATOM 3609 O O . PHE A 1 457 ? 4.215 27.902 1.115 1.00 88.00 457 PHE A O 1
ATOM 3616 N N . SER A 1 458 ? 5.044 28.075 -0.959 1.00 84.19 458 SER A N 1
ATOM 3617 C CA . SER A 1 458 ? 3.779 27.679 -1.586 1.00 84.19 458 SER A CA 1
ATOM 3618 C C . SER A 1 458 ? 3.548 26.161 -1.431 1.00 84.19 458 SER A C 1
ATOM 3620 O O . SER A 1 458 ? 4.514 25.409 -1.243 1.00 84.19 458 SER A O 1
ATOM 3622 N N . PRO A 1 459 ? 2.298 25.665 -1.529 1.00 76.62 459 PRO A N 1
ATOM 3623 C CA . PRO A 1 459 ? 2.027 24.223 -1.531 1.00 76.62 459 PRO A CA 1
ATOM 3624 C C . PRO A 1 459 ? 2.857 23.452 -2.571 1.00 76.62 459 PRO A C 1
ATOM 3626 O O . PRO A 1 459 ? 3.410 22.393 -2.264 1.00 76.62 459 PRO A O 1
ATOM 3629 N N . ASP A 1 460 ? 3.036 24.031 -3.760 1.00 75.56 460 ASP A N 1
ATOM 3630 C CA . ASP A 1 460 ? 3.849 23.447 -4.830 1.00 75.56 460 ASP A CA 1
ATOM 3631 C C . ASP A 1 460 ? 5.345 23.423 -4.486 1.00 75.56 460 ASP A C 1
ATOM 3633 O O . ASP A 1 460 ? 6.028 22.428 -4.737 1.00 75.56 460 ASP A O 1
ATOM 3637 N N . GLU A 1 461 ? 5.881 24.494 -3.887 1.00 81.75 461 GLU A N 1
ATOM 3638 C CA . GLU A 1 461 ? 7.274 24.532 -3.423 1.00 81.75 461 GLU A CA 1
ATOM 3639 C C . GLU A 1 461 ? 7.529 23.477 -2.338 1.00 81.75 461 GLU A C 1
ATOM 3641 O O . GLU A 1 461 ? 8.566 22.807 -2.356 1.00 81.75 461 GLU A O 1
ATOM 3646 N N . ALA A 1 462 ? 6.583 23.296 -1.412 1.00 80.50 462 ALA A N 1
ATOM 3647 C CA . ALA A 1 462 ? 6.684 22.310 -0.339 1.00 80.50 462 ALA A CA 1
ATOM 3648 C C . ALA A 1 462 ? 6.693 20.869 -0.878 1.00 80.50 462 ALA A C 1
ATOM 3650 O O . ALA A 1 462 ? 7.457 20.028 -0.394 1.00 80.50 462 ALA A O 1
ATOM 3651 N N . ASP A 1 463 ? 5.909 20.576 -1.919 1.00 75.00 463 ASP A N 1
ATOM 3652 C CA . ASP A 1 463 ? 5.970 19.270 -2.578 1.00 75.00 463 ASP A CA 1
ATOM 3653 C C . ASP A 1 463 ? 7.270 19.062 -3.373 1.00 75.00 463 ASP A C 1
ATOM 3655 O O . ASP A 1 463 ? 7.856 17.975 -3.332 1.00 75.00 463 ASP A O 1
ATOM 3659 N N . ARG A 1 464 ? 7.776 20.097 -4.059 1.00 78.00 464 ARG A N 1
ATOM 3660 C CA . ARG A 1 464 ? 9.079 20.027 -4.748 1.00 78.00 464 ARG A CA 1
ATOM 3661 C C . ARG A 1 464 ? 10.222 19.752 -3.772 1.00 78.00 464 ARG A C 1
ATOM 3663 O O . ARG A 1 464 ? 11.089 18.926 -4.073 1.00 78.00 464 ARG A O 1
ATOM 3670 N N . LEU A 1 465 ? 10.197 20.384 -2.595 1.00 80.31 465 LEU A N 1
ATOM 3671 C CA . LEU A 1 465 ? 11.119 20.092 -1.497 1.00 80.31 465 LEU A CA 1
ATOM 3672 C C . LEU A 1 465 ? 11.041 18.606 -1.120 1.00 80.31 465 LEU A C 1
ATOM 3674 O O . LEU A 1 465 ? 12.057 17.915 -1.148 1.00 80.31 465 LEU A O 1
ATOM 3678 N N . ARG A 1 466 ? 9.839 18.082 -0.849 1.00 76.75 466 ARG A N 1
ATOM 3679 C CA . ARG A 1 466 ? 9.621 16.670 -0.485 1.00 76.75 466 ARG A CA 1
ATOM 3680 C C . ARG A 1 466 ? 10.173 15.689 -1.532 1.00 76.75 466 ARG A C 1
ATOM 3682 O O . ARG A 1 466 ? 10.783 14.686 -1.162 1.00 76.75 466 ARG A O 1
ATOM 3689 N N . ARG A 1 467 ? 9.975 15.949 -2.829 1.00 71.88 467 ARG A N 1
ATOM 3690 C CA . ARG A 1 467 ? 10.489 15.085 -3.913 1.00 71.88 467 ARG A CA 1
ATOM 3691 C C . ARG A 1 467 ? 12.008 15.147 -4.047 1.00 71.88 467 ARG A C 1
ATOM 3693 O O . ARG A 1 467 ? 12.646 14.105 -4.187 1.00 71.88 467 ARG A O 1
ATOM 3700 N N . SER A 1 468 ? 12.583 16.344 -3.960 1.00 74.31 468 SER A N 1
ATOM 3701 C CA . SER A 1 468 ? 14.041 16.544 -4.007 1.00 74.31 468 SER A CA 1
ATOM 3702 C C . SER A 1 468 ? 14.737 15.839 -2.844 1.00 74.31 468 SER A C 1
ATOM 3704 O O . SER A 1 468 ? 15.793 15.232 -3.000 1.00 74.31 468 SER A O 1
ATOM 3706 N N . LEU A 1 469 ? 14.086 15.857 -1.684 1.00 70.94 469 LEU A N 1
ATOM 3707 C CA . LEU A 1 469 ? 14.473 15.089 -0.517 1.00 70.94 469 LEU A CA 1
ATOM 3708 C C . LEU A 1 469 ? 14.421 13.568 -0.810 1.00 70.94 469 LEU A C 1
ATOM 3710 O O . LEU A 1 469 ? 15.388 12.858 -0.539 1.00 70.94 469 LEU A O 1
ATOM 3714 N N . ALA A 1 470 ? 13.351 13.040 -1.414 1.00 65.56 470 ALA A N 1
ATOM 3715 C CA . ALA A 1 470 ? 13.231 11.604 -1.713 1.00 65.56 470 ALA A CA 1
ATOM 3716 C C . ALA A 1 470 ? 14.251 11.084 -2.753 1.00 65.56 470 ALA A C 1
ATOM 3718 O O . ALA A 1 470 ? 14.706 9.941 -2.670 1.00 65.56 470 ALA A O 1
ATOM 3719 N N . THR A 1 471 ? 14.651 11.915 -3.721 1.00 61.06 471 THR A N 1
ATOM 3720 C CA . THR A 1 471 ? 15.627 11.568 -4.775 1.00 61.06 471 THR A CA 1
ATOM 3721 C C . THR A 1 471 ? 17.084 11.807 -4.372 1.00 61.06 471 THR A C 1
ATOM 3723 O O . THR A 1 471 ? 17.988 11.590 -5.183 1.00 61.06 471 THR A O 1
ATOM 3726 N N . PHE A 1 472 ? 17.332 12.166 -3.108 1.00 58.66 472 PHE A N 1
ATOM 3727 C CA . PHE A 1 472 ? 18.634 12.532 -2.541 1.00 58.66 472 PHE A CA 1
ATOM 3728 C C . PHE A 1 472 ? 19.791 11.589 -2.892 1.00 58.66 472 PHE A C 1
ATOM 3730 O O . PHE A 1 472 ? 20.911 12.037 -3.119 1.00 58.66 472 PHE A O 1
ATOM 3737 N N . LYS A 1 473 ? 19.544 10.279 -3.007 1.00 50.09 473 LYS A N 1
ATOM 3738 C CA . LYS A 1 473 ? 20.596 9.323 -3.391 1.00 50.09 473 LYS A CA 1
ATOM 3739 C C . LYS A 1 473 ? 21.090 9.474 -4.838 1.00 50.09 473 LYS A C 1
ATOM 3741 O O . LYS A 1 473 ? 22.071 8.824 -5.187 1.00 50.09 473 LYS A O 1
ATOM 3746 N N . ARG A 1 474 ? 20.419 10.266 -5.684 1.00 46.50 474 ARG A N 1
ATOM 3747 C CA . ARG A 1 474 ? 20.703 10.380 -7.123 1.00 46.50 474 ARG A CA 1
ATOM 3748 C C . ARG A 1 474 ? 21.067 11.795 -7.607 1.00 46.50 474 ARG A C 1
ATOM 3750 O O . ARG A 1 474 ? 21.824 11.865 -8.566 1.00 46.50 474 ARG A O 1
ATOM 3757 N N . HIS A 1 475 ? 20.596 12.893 -6.994 1.00 47.16 475 HIS A N 1
ATOM 3758 C CA . HIS A 1 475 ? 20.815 14.258 -7.529 1.00 47.16 475 HIS A CA 1
ATOM 3759 C C . HIS A 1 475 ? 21.023 15.337 -6.438 1.00 47.16 475 HIS A C 1
ATOM 3761 O O . HIS A 1 475 ? 20.304 15.387 -5.446 1.00 47.16 475 HIS A O 1
ATOM 3767 N N . GLY A 1 476 ? 22.017 16.216 -6.629 1.00 51.66 476 GLY A N 1
ATOM 3768 C CA . GLY A 1 476 ? 22.608 17.100 -5.608 1.00 51.66 476 GLY A CA 1
ATOM 3769 C C . GLY A 1 476 ? 22.005 18.504 -5.399 1.00 51.66 476 GLY A C 1
ATOM 3770 O O . GLY A 1 476 ? 22.765 19.414 -5.091 1.00 51.66 476 GLY A O 1
ATOM 3771 N N . ASN A 1 477 ? 20.686 18.708 -5.525 1.00 60.56 477 ASN A N 1
ATOM 3772 C CA . ASN A 1 477 ? 20.049 20.049 -5.457 1.00 60.56 477 ASN A CA 1
ATOM 3773 C C . ASN A 1 477 ? 19.437 20.450 -4.087 1.00 60.56 477 ASN A C 1
ATOM 3775 O O . ASN A 1 477 ? 18.670 21.407 -4.000 1.00 60.56 477 ASN A O 1
ATOM 3779 N N . ILE A 1 478 ? 19.740 19.749 -2.989 1.00 71.69 478 ILE A N 1
ATOM 3780 C CA . ILE A 1 478 ? 19.122 20.022 -1.668 1.00 71.69 478 ILE A CA 1
ATOM 3781 C C . ILE A 1 478 ? 19.596 21.337 -1.032 1.00 71.69 478 ILE A C 1
ATOM 3783 O O . ILE A 1 478 ? 18.851 21.952 -0.266 1.00 71.69 478 ILE A O 1
ATOM 3787 N N . SER A 1 479 ?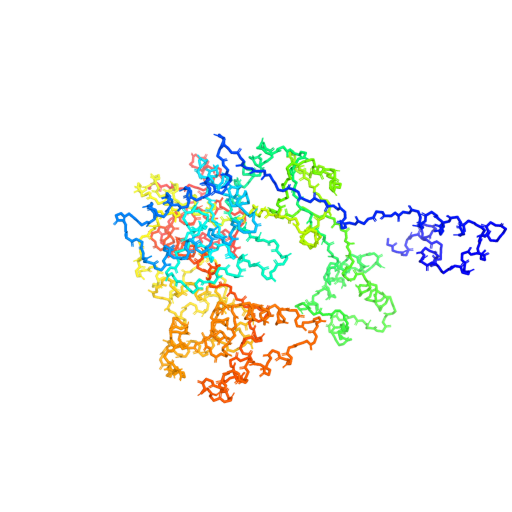 20.806 21.799 -1.358 1.00 77.06 479 SER A N 1
ATOM 3788 C CA . SER A 1 479 ? 21.388 23.012 -0.771 1.00 77.06 479 SER A CA 1
ATOM 3789 C C . SER A 1 479 ? 20.510 24.248 -0.971 1.00 77.06 479 SER A C 1
ATOM 3791 O O . SER A 1 479 ? 20.376 25.062 -0.057 1.00 77.06 479 SER A O 1
ATOM 3793 N N . ASP A 1 480 ? 19.867 24.366 -2.132 1.00 82.75 480 ASP A N 1
ATOM 3794 C CA . ASP A 1 480 ? 19.064 25.538 -2.486 1.00 82.75 480 ASP A CA 1
ATOM 3795 C C . ASP A 1 480 ? 17.760 25.573 -1.688 1.00 82.75 480 ASP A C 1
ATOM 3797 O O . ASP A 1 480 ? 17.409 26.593 -1.088 1.00 82.75 480 ASP A O 1
ATOM 3801 N N . PHE A 1 481 ? 17.089 24.424 -1.593 1.00 85.75 481 PHE A N 1
ATOM 3802 C CA . PHE A 1 481 ? 15.887 24.266 -0.783 1.00 85.75 481 PHE A CA 1
ATOM 3803 C C . PHE A 1 481 ? 16.159 24.473 0.708 1.00 85.75 481 PHE A C 1
ATOM 3805 O O . PHE A 1 481 ? 15.367 25.129 1.386 1.00 85.75 481 PHE A O 1
ATOM 3812 N N . ARG A 1 482 ? 17.299 23.984 1.210 1.00 87.56 482 ARG A N 1
ATOM 3813 C CA . ARG A 1 482 ? 17.742 24.219 2.589 1.00 87.56 482 ARG A CA 1
ATOM 3814 C C . ARG A 1 482 ? 17.906 25.704 2.877 1.00 87.56 482 ARG A C 1
ATOM 3816 O O . ARG A 1 482 ? 17.347 26.215 3.843 1.00 87.56 482 ARG A O 1
ATOM 3823 N N . ASN A 1 483 ? 18.630 26.412 2.016 1.00 88.25 483 ASN A N 1
ATOM 3824 C CA . ASN A 1 483 ? 18.865 27.843 2.183 1.00 88.25 483 ASN A CA 1
ATOM 3825 C C . ASN A 1 483 ? 17.554 28.642 2.134 1.00 88.25 483 ASN A C 1
ATOM 3827 O O . ASN A 1 483 ? 17.339 29.524 2.968 1.00 88.25 483 ASN A O 1
ATOM 3831 N N . ARG A 1 484 ? 16.650 28.305 1.204 1.00 90.69 484 ARG A N 1
ATOM 3832 C CA . ARG A 1 484 ? 15.321 28.926 1.095 1.00 90.69 484 ARG A CA 1
ATOM 3833 C C . ARG A 1 484 ? 14.449 28.664 2.326 1.00 90.69 484 ARG A C 1
ATOM 3835 O O . ARG A 1 484 ? 13.762 29.585 2.772 1.00 90.69 484 ARG A O 1
ATOM 3842 N N . PHE A 1 485 ? 14.495 27.449 2.873 1.00 90.19 485 PHE A N 1
ATOM 3843 C CA . PHE A 1 485 ? 13.766 27.059 4.081 1.00 90.19 485 PHE A CA 1
ATOM 3844 C C . PHE A 1 485 ? 14.253 27.834 5.308 1.00 90.19 485 PHE A C 1
ATOM 3846 O O . PHE A 1 485 ? 13.462 28.509 5.962 1.00 90.19 485 PHE A O 1
ATOM 3853 N N . LEU A 1 486 ? 15.562 27.814 5.578 1.00 90.81 486 LEU A N 1
ATOM 3854 C CA . LEU A 1 486 ? 16.145 28.508 6.731 1.00 90.81 486 LEU A CA 1
ATOM 3855 C C . LEU A 1 486 ? 15.914 30.021 6.663 1.00 90.81 486 LEU A C 1
ATOM 3857 O O . LEU A 1 486 ? 15.587 30.640 7.671 1.00 90.81 486 LEU A O 1
ATOM 3861 N N . LYS A 1 487 ? 16.032 30.620 5.469 1.00 91.06 487 LYS A N 1
ATOM 3862 C CA . LYS A 1 487 ? 15.732 32.042 5.265 1.00 91.06 487 LYS A CA 1
ATOM 3863 C C . LYS A 1 487 ? 14.277 32.371 5.615 1.00 91.06 487 LYS A C 1
ATOM 3865 O O . LYS A 1 487 ? 14.051 33.313 6.364 1.00 91.06 487 LYS A O 1
ATOM 3870 N N . GLY A 1 488 ? 13.321 31.584 5.120 1.00 90.88 488 GLY A N 1
ATOM 3871 C CA . GLY A 1 488 ? 11.900 31.805 5.403 1.00 90.88 488 GLY A CA 1
ATOM 3872 C C . GLY A 1 488 ? 11.554 31.646 6.885 1.00 90.88 488 GLY A C 1
ATOM 3873 O O . GLY A 1 488 ? 10.819 32.457 7.436 1.00 90.88 488 GLY A O 1
ATOM 3874 N N . MET A 1 489 ? 12.144 30.651 7.556 1.00 89.88 489 MET A N 1
ATOM 3875 C CA . MET A 1 489 ? 11.964 30.456 9.000 1.00 89.88 489 MET A CA 1
ATOM 3876 C C . MET A 1 489 ? 12.484 31.662 9.800 1.00 89.88 489 MET A C 1
ATOM 3878 O O . MET A 1 489 ? 11.802 32.141 10.703 1.00 89.88 489 MET A O 1
ATOM 3882 N N . ARG A 1 490 ? 13.653 32.208 9.439 1.00 89.38 490 ARG A N 1
ATOM 3883 C CA . ARG A 1 490 ? 14.186 33.428 10.071 1.00 89.38 490 ARG A CA 1
ATOM 3884 C C . ARG A 1 490 ? 13.294 34.643 9.844 1.00 89.38 490 ARG A C 1
ATOM 3886 O O . ARG A 1 490 ? 13.054 35.403 10.776 1.00 89.38 490 ARG A O 1
ATOM 3893 N N . GLU A 1 491 ? 12.810 34.837 8.617 1.00 90.19 491 GLU A N 1
ATOM 3894 C CA . GLU A 1 491 ? 11.915 35.952 8.268 1.00 90.19 491 GLU A CA 1
ATOM 3895 C C . GLU A 1 491 ? 10.600 35.901 9.062 1.00 90.19 491 GLU A C 1
ATOM 3897 O O . GLU A 1 491 ? 10.068 36.945 9.430 1.00 90.19 491 GLU A O 1
ATOM 3902 N N . ASN A 1 492 ? 10.142 34.696 9.413 1.00 85.12 492 ASN A N 1
ATOM 3903 C CA . ASN A 1 492 ? 8.972 34.465 10.261 1.00 85.12 492 ASN A CA 1
ATOM 3904 C C . ASN A 1 492 ? 9.284 34.437 11.773 1.00 85.12 492 ASN A C 1
ATOM 3906 O O . ASN A 1 492 ? 8.405 34.121 12.574 1.00 85.12 492 ASN A O 1
ATOM 3910 N N . GLY A 1 493 ? 10.508 34.792 12.182 1.00 84.38 493 GLY A N 1
ATOM 3911 C CA . GLY A 1 493 ? 10.885 34.976 13.587 1.00 84.38 493 GLY A CA 1
ATOM 3912 C C . GLY A 1 493 ? 11.294 33.705 14.337 1.00 84.38 493 GLY A C 1
ATOM 3913 O O . GLY A 1 493 ? 11.321 33.718 15.567 1.00 84.38 493 GLY A O 1
ATOM 3914 N N . TYR A 1 494 ? 11.611 32.612 13.637 1.00 86.00 494 TYR A N 1
ATOM 3915 C CA . TYR A 1 494 ? 12.118 31.388 14.260 1.00 86.00 494 TYR A CA 1
ATOM 3916 C C . TYR A 1 494 ? 13.646 31.419 14.426 1.00 86.00 494 TYR A C 1
ATOM 3918 O O . TYR A 1 494 ? 14.371 31.832 13.523 1.00 86.00 494 TYR A O 1
ATOM 3926 N N . GLU A 1 495 ? 14.131 30.918 15.566 1.00 84.00 495 GLU A N 1
ATOM 3927 C CA . GLU A 1 495 ? 15.562 30.760 15.864 1.00 84.00 495 GLU A CA 1
ATOM 3928 C C . GLU A 1 495 ? 16.260 29.795 14.887 1.00 84.00 495 GLU A C 1
ATOM 3930 O O . GLU A 1 495 ? 15.706 28.751 14.520 1.00 84.00 495 GLU A O 1
ATOM 3935 N N . ASP A 1 496 ? 17.514 30.092 14.541 1.00 83.62 496 ASP A N 1
ATOM 3936 C CA . ASP A 1 496 ? 18.323 29.313 13.591 1.00 83.62 496 ASP A CA 1
ATOM 3937 C C . ASP A 1 496 ? 18.445 27.842 13.991 1.00 83.62 496 ASP A C 1
ATOM 3939 O O . ASP A 1 496 ? 18.214 26.949 13.176 1.00 83.62 496 ASP A O 1
ATOM 3943 N N . ASP A 1 497 ? 18.720 27.582 15.268 1.00 81.50 497 ASP A N 1
ATOM 3944 C CA . ASP A 1 497 ? 18.831 26.226 15.806 1.00 81.50 497 ASP A CA 1
ATOM 3945 C C . ASP A 1 497 ? 17.527 25.432 15.650 1.00 81.50 497 ASP A C 1
ATOM 3947 O O . ASP A 1 497 ? 17.541 24.211 15.477 1.00 81.50 497 ASP A O 1
ATOM 3951 N N . PHE A 1 498 ? 16.376 26.102 15.734 1.00 78.94 498 PHE A N 1
ATOM 3952 C CA . PHE A 1 498 ? 15.084 25.459 15.526 1.00 78.94 498 PHE A CA 1
ATOM 3953 C C . PHE A 1 498 ? 14.832 25.178 14.043 1.00 78.94 498 PHE A C 1
ATOM 3955 O O . PHE A 1 498 ? 14.401 24.074 13.701 1.00 78.94 498 PHE A O 1
ATOM 3962 N N . ALA A 1 499 ? 15.136 26.140 13.169 1.00 83.50 499 ALA A N 1
ATOM 3963 C CA . ALA A 1 499 ? 15.008 25.981 11.726 1.00 83.50 499 ALA A CA 1
ATOM 3964 C C . ALA A 1 499 ? 15.896 24.836 11.201 1.00 83.50 499 ALA A C 1
ATOM 3966 O O . ALA A 1 499 ? 15.431 24.001 10.425 1.00 83.50 499 ALA A O 1
ATOM 3967 N N . GLU A 1 500 ? 17.133 24.737 11.692 1.00 83.31 500 GLU A N 1
ATOM 3968 C CA . GLU A 1 500 ? 18.075 23.662 11.362 1.00 83.31 500 GLU A CA 1
ATOM 3969 C C . GLU A 1 500 ? 17.578 22.286 11.816 1.00 83.31 500 GLU A C 1
ATOM 3971 O O . GLU A 1 500 ? 17.594 21.324 11.044 1.00 83.31 500 GLU A O 1
ATOM 3976 N N . ARG A 1 501 ? 17.052 22.185 13.046 1.00 76.38 501 ARG A N 1
ATOM 3977 C CA . ARG A 1 501 ? 16.440 20.938 13.532 1.00 76.38 501 ARG A CA 1
ATOM 3978 C C . ARG A 1 501 ? 15.230 20.531 12.699 1.00 76.38 501 ARG A C 1
ATOM 3980 O O . ARG A 1 501 ? 15.107 19.355 12.367 1.00 76.38 501 ARG A O 1
ATOM 3987 N N . CYS A 1 502 ? 14.361 21.480 12.342 1.00 77.19 502 CYS A N 1
ATOM 3988 C CA . CYS A 1 502 ? 13.214 21.197 11.482 1.00 77.19 502 CYS A CA 1
ATOM 3989 C C . CYS A 1 502 ? 13.675 20.673 10.125 1.00 77.19 502 CYS A C 1
ATOM 3991 O O . CYS A 1 502 ? 13.164 19.656 9.669 1.00 77.19 502 CYS A O 1
ATOM 3993 N N . PHE A 1 503 ? 14.669 21.312 9.504 1.00 81.25 503 PHE A N 1
ATOM 3994 C CA . PHE A 1 503 ? 15.175 20.866 8.210 1.00 81.25 503 PHE A CA 1
ATOM 3995 C C . PHE A 1 503 ? 15.814 19.474 8.282 1.00 81.25 503 PHE A C 1
ATOM 3997 O O . PHE A 1 503 ? 15.499 18.619 7.461 1.00 81.25 503 PHE A O 1
ATOM 4004 N N . SER A 1 504 ? 16.623 19.195 9.306 1.00 76.50 504 SER A N 1
ATOM 4005 C CA . SER A 1 504 ? 17.199 17.859 9.510 1.00 76.50 504 SER A CA 1
ATOM 4006 C C . SER A 1 504 ? 16.120 16.784 9.717 1.00 76.50 504 SER A C 1
ATOM 4008 O O . SER A 1 504 ? 16.217 15.674 9.190 1.00 76.50 504 SER A O 1
ATOM 4010 N N . GLN A 1 505 ? 15.034 17.117 10.421 1.00 71.62 505 GLN A N 1
ATOM 4011 C CA . GLN A 1 505 ? 13.875 16.232 10.546 1.00 71.62 505 GLN A CA 1
ATOM 4012 C C . GLN A 1 505 ? 13.187 16.010 9.191 1.00 71.62 505 GLN A C 1
ATOM 4014 O O . GLN A 1 505 ? 12.871 14.865 8.865 1.00 71.62 505 GLN A O 1
ATOM 4019 N N . LEU A 1 506 ? 13.012 17.060 8.375 1.00 74.50 506 LEU A N 1
ATOM 4020 C CA . LEU A 1 506 ? 12.497 16.963 7.000 1.00 74.50 506 LEU A CA 1
ATOM 4021 C C . LEU A 1 506 ? 13.367 16.044 6.126 1.00 74.50 506 LEU A C 1
ATOM 4023 O O . LEU A 1 506 ? 12.833 15.202 5.404 1.00 74.50 506 LEU A O 1
ATOM 4027 N N . GLU A 1 507 ? 14.693 16.135 6.236 1.00 74.38 507 GLU A N 1
ATOM 4028 C CA . GLU A 1 507 ? 15.627 15.223 5.561 1.00 74.38 507 GLU A CA 1
ATOM 4029 C C . GLU A 1 507 ? 15.462 13.770 6.034 1.00 74.38 507 GLU A C 1
ATOM 4031 O O . GLU A 1 507 ? 15.501 12.843 5.226 1.00 74.38 507 GLU A O 1
ATOM 4036 N N . GLY A 1 508 ? 15.185 13.539 7.320 1.00 66.19 508 GLY A N 1
ATOM 4037 C CA . GLY A 1 508 ? 14.813 12.212 7.824 1.00 66.19 508 GLY A CA 1
ATOM 4038 C C . GLY A 1 508 ? 13.508 11.676 7.210 1.00 66.19 508 GLY A C 1
ATOM 4039 O O . GLY A 1 508 ? 13.401 10.486 6.891 1.00 66.19 508 GLY A O 1
ATOM 4040 N N . PHE A 1 509 ? 12.526 12.557 6.977 1.00 65.44 509 PHE A N 1
ATOM 4041 C CA . PHE A 1 509 ? 11.242 12.232 6.334 1.00 65.44 509 PHE A CA 1
ATOM 4042 C C . PHE A 1 509 ? 11.358 11.911 4.846 1.00 65.44 509 PHE A C 1
ATOM 4044 O O . PHE A 1 509 ? 10.555 11.137 4.321 1.00 65.44 509 PHE A O 1
ATOM 4051 N N . ALA A 1 510 ? 12.364 12.461 4.180 1.00 60.88 510 ALA A N 1
ATOM 4052 C CA . ALA A 1 510 ? 12.676 12.227 2.780 1.00 60.88 510 ALA A CA 1
ATOM 4053 C C . ALA A 1 510 ? 12.707 10.745 2.392 1.00 60.88 510 ALA A C 1
ATOM 4055 O O . ALA A 1 510 ? 12.157 10.329 1.376 1.00 60.88 510 ALA A O 1
ATOM 4056 N N . SER A 1 511 ? 13.372 9.952 3.234 1.00 55.03 511 SER A N 1
ATOM 4057 C CA . SER A 1 511 ? 13.701 8.561 2.936 1.00 55.03 511 SER A CA 1
ATOM 4058 C C . SER A 1 511 ? 12.650 7.578 3.459 1.00 55.03 511 SER A C 1
ATOM 4060 O O . SER A 1 511 ? 12.578 6.448 2.987 1.00 55.03 511 SER A O 1
ATOM 4062 N N . TYR A 1 512 ? 11.849 7.981 4.453 1.00 60.25 512 TYR A N 1
ATOM 4063 C CA . TYR A 1 512 ? 11.042 7.049 5.254 1.00 60.25 512 TYR A CA 1
ATOM 4064 C C . TYR A 1 512 ? 9.769 7.653 5.855 1.00 60.25 512 TYR A C 1
ATOM 4066 O O . TYR A 1 512 ? 9.111 7.013 6.682 1.00 60.25 512 TYR A O 1
ATOM 4074 N N . GLY A 1 513 ? 9.440 8.891 5.499 1.00 64.19 513 GLY A N 1
ATOM 4075 C CA . GLY A 1 513 ? 8.250 9.553 5.991 1.00 64.19 513 GLY A CA 1
ATOM 4076 C C . GLY A 1 513 ? 6.992 8.805 5.600 1.00 64.19 513 GLY A C 1
ATOM 4077 O O . GLY A 1 513 ? 6.901 8.241 4.510 1.00 64.19 513 GLY A O 1
ATOM 4078 N N . PHE A 1 514 ? 6.022 8.795 6.506 1.00 76.75 514 PHE A N 1
ATOM 4079 C CA . PHE A 1 514 ? 4.771 8.093 6.288 1.00 76.75 514 PHE A CA 1
ATOM 4080 C C . PHE A 1 514 ? 3.613 9.092 6.148 1.00 76.75 514 PHE A C 1
ATOM 4082 O O . PHE A 1 514 ? 3.564 10.048 6.926 1.00 76.75 514 PHE A O 1
ATOM 4089 N N . PRO A 1 515 ? 2.712 8.914 5.161 1.00 83.19 515 PRO A N 1
ATOM 4090 C CA . PRO A 1 515 ? 1.518 9.745 5.030 1.00 83.19 515 PRO A CA 1
ATOM 4091 C C . PRO A 1 515 ? 0.607 9.583 6.249 1.00 83.19 515 PRO A C 1
ATOM 4093 O O . PRO A 1 515 ? 0.282 8.450 6.617 1.00 83.19 515 PRO A O 1
ATOM 4096 N N . GLU A 1 516 ? 0.144 10.688 6.831 1.00 87.06 516 GLU A N 1
ATOM 4097 C CA . GLU A 1 516 ? -0.849 10.673 7.914 1.00 87.06 516 GLU A CA 1
ATOM 4098 C C . GLU A 1 516 ? -2.154 10.016 7.452 1.00 87.06 516 GLU A C 1
ATOM 4100 O O . GLU A 1 516 ? -2.697 9.147 8.130 1.00 87.06 516 GLU A O 1
ATOM 4105 N N . SER A 1 517 ? -2.629 10.369 6.259 1.00 83.25 517 SER A N 1
ATOM 4106 C CA . SER A 1 517 ? -3.886 9.868 5.694 1.00 83.25 517 SER A CA 1
ATOM 4107 C C . SER A 1 517 ? -3.855 8.357 5.430 1.00 83.25 517 SER A C 1
ATOM 4109 O O . SER A 1 517 ? -4.785 7.621 5.772 1.00 83.25 517 SER A O 1
ATOM 4111 N N . HIS A 1 518 ? -2.736 7.852 4.911 1.00 86.69 518 HIS A N 1
ATOM 4112 C CA . HIS A 1 518 ? -2.509 6.421 4.745 1.00 86.69 518 HIS A CA 1
ATOM 4113 C C . HIS A 1 518 ? -2.394 5.708 6.104 1.00 86.69 518 HIS A C 1
ATOM 4115 O O . HIS A 1 518 ? -3.000 4.652 6.289 1.00 86.69 518 HIS A O 1
ATOM 4121 N N . ALA A 1 519 ? -1.719 6.301 7.095 1.00 90.44 519 ALA A N 1
ATOM 4122 C CA . ALA A 1 519 ? -1.705 5.774 8.461 1.00 90.44 519 ALA A CA 1
ATOM 4123 C C . ALA A 1 519 ? -3.106 5.707 9.077 1.00 90.44 519 ALA A C 1
ATOM 4125 O O . ALA A 1 519 ? -3.453 4.702 9.696 1.00 90.44 519 ALA A O 1
ATOM 4126 N N . ALA A 1 520 ? -3.929 6.731 8.850 1.00 90.44 520 ALA A N 1
ATOM 4127 C CA . ALA A 1 520 ? -5.301 6.782 9.327 1.00 90.44 520 ALA A CA 1
ATOM 4128 C C . ALA A 1 520 ? -6.168 5.692 8.690 1.00 90.44 520 ALA A C 1
ATOM 4130 O O . ALA A 1 520 ? -6.940 5.045 9.397 1.00 90.44 520 ALA A O 1
ATOM 4131 N N . SER A 1 521 ? -5.993 5.418 7.391 1.00 90.19 521 SER A N 1
ATOM 4132 C CA . SER A 1 521 ? -6.718 4.334 6.711 1.00 90.19 521 SER A CA 1
ATOM 4133 C C . SER A 1 521 ? -6.443 2.970 7.358 1.00 90.19 521 SER A C 1
ATOM 4135 O O . SER A 1 521 ? -7.376 2.243 7.701 1.00 90.19 521 SER A O 1
ATOM 4137 N N . PHE A 1 522 ? -5.176 2.671 7.658 1.00 93.44 522 PHE A N 1
ATOM 4138 C CA . PHE A 1 522 ? -4.780 1.431 8.326 1.00 93.44 522 PHE A CA 1
ATOM 4139 C C . PHE A 1 522 ? -5.160 1.390 9.805 1.00 93.44 522 PHE A C 1
ATOM 4141 O O . PHE A 1 522 ? -5.547 0.328 10.292 1.00 93.44 522 PHE A O 1
ATOM 4148 N N . ALA A 1 523 ? -5.114 2.519 10.515 1.00 94.19 523 ALA A N 1
ATOM 4149 C CA . ALA A 1 523 ? -5.520 2.603 11.916 1.00 94.19 523 ALA A CA 1
ATOM 4150 C C . A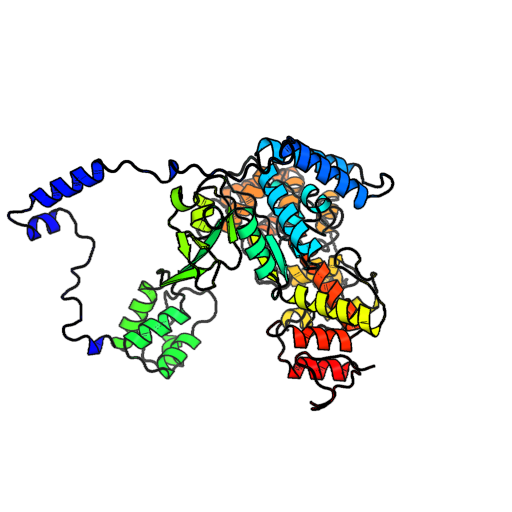LA A 1 523 ? -6.985 2.180 12.136 1.00 94.19 523 ALA A C 1
ATOM 4152 O O . ALA A 1 523 ? -7.308 1.625 13.184 1.00 94.19 523 ALA A O 1
ATOM 4153 N N . ILE A 1 524 ? -7.863 2.347 11.137 1.00 93.25 524 ILE A N 1
ATOM 4154 C CA . ILE A 1 524 ? -9.236 1.811 11.172 1.00 93.25 524 ILE A CA 1
ATOM 4155 C C . ILE A 1 524 ? -9.216 0.284 11.309 1.00 93.25 524 ILE A C 1
ATOM 4157 O O . ILE A 1 524 ? -9.910 -0.272 12.158 1.00 93.25 524 ILE A O 1
ATOM 4161 N N . LEU A 1 525 ? -8.392 -0.401 10.516 1.00 95.56 525 LEU A N 1
ATOM 4162 C CA . LEU A 1 525 ? -8.276 -1.860 10.558 1.00 95.56 525 LEU A CA 1
ATOM 4163 C C . LEU A 1 525 ? -7.552 -2.342 11.824 1.00 95.56 525 LEU A C 1
ATOM 4165 O O . LEU A 1 525 ? -7.916 -3.384 12.374 1.00 95.56 525 LEU A O 1
ATOM 4169 N N . VAL A 1 526 ? -6.580 -1.569 12.331 1.00 96.81 526 VAL A N 1
ATOM 4170 C CA . VAL A 1 526 ? -5.976 -1.793 13.660 1.00 96.81 526 VAL A CA 1
ATOM 4171 C C . VAL A 1 526 ? -7.074 -1.789 14.719 1.00 96.81 526 VAL A C 1
ATOM 4173 O O . VAL A 1 526 ? -7.199 -2.747 15.476 1.00 96.81 526 VAL A O 1
ATOM 4176 N N . TYR A 1 527 ? -7.904 -0.744 14.737 1.00 97.00 527 TYR A N 1
ATOM 4177 C CA . TYR A 1 527 ? -8.967 -0.596 15.721 1.00 97.00 527 TYR A CA 1
ATOM 4178 C C . TYR A 1 527 ? -9.984 -1.737 15.644 1.00 97.00 527 TYR A C 1
ATOM 4180 O O . TYR A 1 527 ? -10.284 -2.360 16.657 1.00 97.00 527 TYR A O 1
ATOM 4188 N N . ILE A 1 528 ? -10.480 -2.053 14.443 1.00 97.25 528 ILE A N 1
ATOM 4189 C CA . ILE A 1 528 ? -11.475 -3.116 14.248 1.00 97.25 528 ILE A CA 1
ATOM 4190 C C . ILE A 1 528 ? -10.914 -4.473 14.687 1.00 97.25 528 ILE A C 1
ATOM 4192 O O . ILE A 1 528 ? -11.565 -5.187 15.446 1.00 97.25 528 ILE A O 1
ATOM 4196 N N . SER A 1 529 ? -9.699 -4.826 14.258 1.00 97.56 529 SER A N 1
ATOM 4197 C CA . SER A 1 529 ? -9.078 -6.100 14.644 1.00 97.56 529 SER A CA 1
ATOM 4198 C C . SER A 1 529 ? -8.812 -6.185 16.152 1.00 97.56 529 SER A C 1
ATOM 4200 O O . SER A 1 529 ? -9.108 -7.210 16.766 1.00 97.56 529 SER A O 1
ATOM 4202 N N . ALA A 1 530 ? -8.355 -5.094 16.776 1.00 98.12 530 ALA A N 1
ATOM 4203 C CA . ALA A 1 530 ? -8.169 -5.014 18.222 1.00 98.12 530 ALA A CA 1
ATOM 4204 C C . ALA A 1 530 ? -9.500 -5.113 18.984 1.00 98.12 530 ALA A C 1
ATOM 4206 O O . ALA A 1 530 ? -9.568 -5.779 20.014 1.00 98.12 530 ALA A O 1
ATOM 4207 N N . TRP A 1 531 ? -10.567 -4.492 18.477 1.00 98.19 531 TRP A N 1
ATOM 4208 C CA . TRP A 1 531 ? -11.897 -4.564 19.078 1.00 98.19 531 TRP A CA 1
ATOM 4209 C C . TRP A 1 531 ? -12.436 -5.997 19.062 1.00 98.19 531 TRP A C 1
ATOM 4211 O O . TRP A 1 531 ? -12.859 -6.501 20.103 1.00 98.19 531 TRP A O 1
ATOM 4221 N N . ILE A 1 532 ? -12.345 -6.690 17.919 1.00 98.00 532 ILE A N 1
ATOM 4222 C CA . ILE A 1 532 ? -12.791 -8.088 17.808 1.00 98.00 532 ILE A CA 1
ATOM 4223 C C . ILE A 1 532 ? -11.979 -8.963 18.766 1.00 98.00 532 ILE A C 1
ATOM 4225 O O . ILE A 1 532 ? -12.571 -9.750 19.497 1.00 98.00 532 ILE A O 1
ATOM 4229 N N . LYS A 1 533 ? -10.650 -8.801 18.826 1.00 98.00 533 LYS A N 1
ATOM 4230 C CA . LYS A 1 533 ? -9.810 -9.544 19.775 1.00 98.00 533 LYS A CA 1
ATOM 4231 C C . LYS A 1 533 ? -10.209 -9.284 21.233 1.00 98.00 533 LYS A C 1
ATOM 4233 O O . LYS A 1 533 ? -10.342 -10.230 22.001 1.00 98.00 533 LYS A O 1
ATOM 4238 N N . CYS A 1 534 ? -10.425 -8.021 21.597 1.00 98.00 534 CYS A N 1
ATOM 4239 C CA . CYS A 1 534 ? -10.716 -7.608 22.969 1.00 98.00 534 CYS A CA 1
ATOM 4240 C C . CYS A 1 534 ? -12.052 -8.161 23.483 1.00 98.00 534 CYS A C 1
ATOM 4242 O O . CYS A 1 534 ? -12.132 -8.631 24.616 1.00 98.00 534 CYS A O 1
ATOM 4244 N N . PHE A 1 535 ? -13.100 -8.108 22.658 1.00 97.31 535 PHE A N 1
ATOM 4245 C CA . PHE A 1 535 ? -14.453 -8.495 23.069 1.00 97.31 535 PHE A CA 1
ATOM 4246 C C . PHE A 1 535 ? -14.836 -9.923 22.669 1.00 97.31 535 PHE A C 1
ATOM 4248 O O . PHE A 1 535 ? -15.664 -10.544 23.333 1.00 97.31 535 PHE A O 1
ATOM 4255 N N . HIS A 1 536 ? -14.235 -10.457 21.606 1.00 97.31 536 HIS A N 1
ATOM 4256 C CA . HIS A 1 536 ? -14.582 -11.748 21.012 1.00 97.31 536 HIS A CA 1
ATOM 4257 C C . HIS A 1 536 ? -13.324 -12.539 20.592 1.00 97.31 536 HIS A C 1
ATOM 4259 O O . HIS A 1 536 ? -13.167 -12.879 19.414 1.00 97.31 536 HIS A O 1
ATOM 4265 N N . PRO A 1 537 ? -12.428 -12.890 21.537 1.00 97.31 537 PRO A N 1
ATOM 4266 C CA . PRO A 1 537 ? -11.143 -13.525 21.229 1.00 97.31 537 PRO A CA 1
ATOM 4267 C C . PRO A 1 537 ? -11.289 -14.858 20.478 1.00 97.31 537 PRO A C 1
ATOM 4269 O O . PRO A 1 537 ? -10.495 -15.148 19.585 1.00 97.31 537 PRO A O 1
ATOM 4272 N N . GLY A 1 538 ? -12.333 -15.645 20.772 1.00 97.19 538 GLY A N 1
ATOM 4273 C CA . GLY A 1 538 ? -12.617 -16.893 20.052 1.00 97.19 538 GLY A CA 1
ATOM 4274 C C . GLY A 1 538 ? -12.983 -16.657 18.586 1.00 97.19 538 GLY A C 1
ATOM 4275 O O . GLY A 1 538 ? -12.434 -17.311 17.700 1.00 97.19 538 GLY A O 1
ATOM 4276 N N . ILE A 1 539 ? -13.834 -15.659 18.323 1.00 97.81 539 ILE A N 1
ATOM 4277 C CA . ILE A 1 539 ? -14.198 -15.249 16.960 1.00 97.81 539 ILE A CA 1
ATOM 4278 C C . ILE A 1 539 ? -12.959 -14.756 16.211 1.00 97.81 539 ILE A C 1
ATOM 4280 O O . ILE A 1 539 ? -12.732 -15.160 15.071 1.00 97.81 539 ILE A O 1
ATOM 4284 N N . PHE A 1 540 ? -12.143 -13.919 16.859 1.00 97.81 540 PHE A N 1
ATOM 4285 C CA . PHE A 1 540 ? -10.923 -13.386 16.265 1.00 97.81 540 PHE A CA 1
ATOM 4286 C C . PHE A 1 540 ? -9.944 -14.496 15.879 1.00 97.81 540 PHE A C 1
ATOM 4288 O O . PHE A 1 540 ? -9.494 -14.551 14.737 1.00 97.81 540 PHE A O 1
ATOM 4295 N N . ALA A 1 541 ? -9.658 -15.417 16.801 1.00 97.44 541 ALA A N 1
ATOM 4296 C CA . ALA A 1 541 ? -8.754 -16.532 16.553 1.00 97.44 541 ALA A CA 1
ATOM 4297 C C . ALA A 1 541 ? -9.277 -17.463 15.451 1.00 97.44 541 ALA A C 1
ATOM 4299 O O . ALA A 1 541 ? -8.513 -17.851 14.570 1.00 97.44 541 ALA A O 1
ATOM 4300 N N . CYS A 1 542 ? -10.577 -17.773 15.453 1.00 97.38 542 CYS A N 1
ATOM 4301 C CA . CYS A 1 542 ? -11.214 -18.580 14.414 1.00 97.38 542 CYS A CA 1
ATOM 4302 C C . CYS A 1 542 ? -11.081 -17.926 13.027 1.00 97.38 542 CYS A C 1
ATOM 4304 O O . CYS A 1 542 ? -10.602 -18.553 12.078 1.00 97.38 542 CYS A O 1
ATOM 4306 N N . ALA A 1 543 ? -11.416 -16.638 12.917 1.00 97.31 543 ALA A N 1
ATOM 4307 C CA . ALA A 1 543 ? -11.293 -15.882 11.674 1.00 97.31 543 ALA A CA 1
ATOM 4308 C C . ALA A 1 543 ? -9.835 -15.763 11.194 1.00 97.31 543 ALA A C 1
ATOM 4310 O O . ALA A 1 543 ? -9.564 -15.909 9.998 1.00 97.31 543 ALA A O 1
ATOM 4311 N N . LEU A 1 544 ? -8.893 -15.555 12.118 1.00 96.75 544 LEU A N 1
ATOM 4312 C CA . LEU A 1 544 ? -7.468 -15.430 11.822 1.00 96.75 544 LEU A CA 1
ATOM 4313 C C . LEU A 1 544 ? -6.858 -16.753 11.346 1.00 96.75 544 LEU A C 1
ATOM 4315 O O . LEU A 1 544 ? -6.107 -16.753 10.372 1.00 96.75 544 LEU A O 1
ATOM 4319 N N . LEU A 1 545 ? -7.207 -17.877 11.982 1.00 96.31 545 LEU A N 1
ATOM 4320 C CA . LEU A 1 545 ? -6.803 -19.221 11.550 1.00 96.31 545 LEU A CA 1
ATOM 4321 C C . LEU A 1 545 ? -7.346 -19.542 10.157 1.00 96.31 545 LEU A C 1
ATOM 4323 O O . LEU A 1 545 ? -6.611 -20.042 9.310 1.00 96.31 545 LEU A O 1
ATOM 4327 N N . ASN A 1 546 ? -8.605 -19.188 9.901 1.00 96.12 546 ASN A N 1
ATOM 4328 C CA . ASN A 1 546 ? -9.239 -19.386 8.601 1.00 96.12 546 ASN A CA 1
ATOM 4329 C C . ASN A 1 546 ? -8.673 -18.487 7.499 1.00 96.12 546 ASN A C 1
ATOM 4331 O O . ASN A 1 546 ? -8.986 -18.725 6.340 1.00 96.12 546 ASN A O 1
ATOM 4335 N N . SER A 1 547 ? -7.895 -17.453 7.828 1.00 95.44 547 SER A N 1
ATOM 4336 C CA . SER A 1 547 ? -7.326 -16.496 6.863 1.00 95.44 547 SER A CA 1
ATOM 4337 C C . SER A 1 547 ? -5.825 -16.694 6.627 1.00 95.44 547 SER A C 1
ATOM 4339 O O . SER A 1 547 ? -5.181 -15.852 6.006 1.00 95.44 547 SER A O 1
ATOM 4341 N N . GLN A 1 548 ? -5.247 -17.783 7.141 1.00 93.25 548 GLN A N 1
ATOM 4342 C CA . GLN A 1 548 ? -3.840 -18.116 6.926 1.00 93.25 548 GLN A CA 1
ATOM 4343 C C . GLN A 1 548 ? -3.564 -18.534 5.468 1.00 93.25 548 GLN A C 1
ATOM 4345 O O . GLN A 1 548 ? -4.412 -19.179 4.854 1.00 93.25 548 GLN A O 1
ATOM 4350 N N . PRO A 1 549 ? -2.363 -18.247 4.926 1.00 89.62 549 PRO A N 1
ATOM 4351 C CA . PRO A 1 549 ? -1.208 -17.640 5.596 1.00 89.62 549 PRO A CA 1
ATOM 4352 C C . PRO A 1 549 ? -1.296 -16.105 5.686 1.00 89.62 549 PRO A C 1
ATOM 4354 O O . PRO A 1 549 ? -1.351 -15.421 4.667 1.00 89.62 549 PRO A O 1
ATOM 4357 N N . MET A 1 550 ? -1.245 -15.545 6.900 1.00 88.00 550 MET A N 1
ATOM 4358 C CA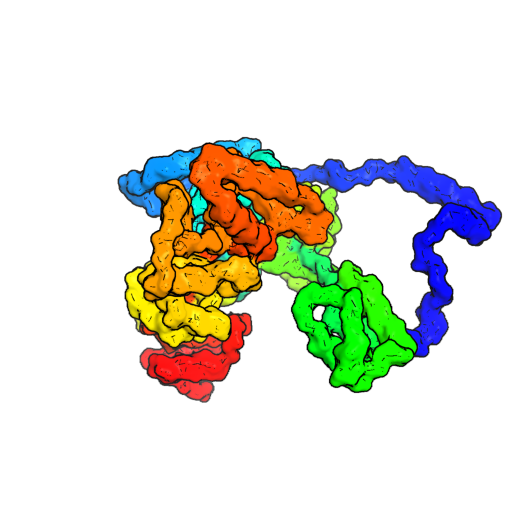 . MET A 1 550 ? -1.139 -14.095 7.124 1.00 88.00 550 MET A CA 1
ATOM 4359 C C . MET A 1 550 ? -0.603 -13.762 8.525 1.00 88.00 550 MET A C 1
ATOM 4361 O O . MET A 1 550 ? -0.710 -14.565 9.449 1.00 88.00 550 MET A O 1
ATOM 4365 N N . GLY A 1 551 ? -0.083 -12.547 8.706 1.00 84.62 551 GLY A N 1
ATOM 4366 C CA . GLY A 1 551 ? 0.473 -12.096 9.987 1.00 84.62 551 GLY A CA 1
ATOM 4367 C C . GLY A 1 551 ? 1.832 -12.724 10.320 1.00 84.62 551 GLY A C 1
ATOM 4368 O O . GLY A 1 551 ? 2.464 -13.365 9.479 1.00 84.62 551 GLY A O 1
ATOM 4369 N N . PHE A 1 552 ? 2.315 -12.505 11.547 1.00 87.62 552 PHE A N 1
ATOM 4370 C CA . PHE A 1 552 ? 3.658 -12.938 11.981 1.00 87.62 552 PHE A CA 1
ATOM 4371 C C . PHE A 1 552 ? 3.682 -14.279 12.725 1.00 87.62 552 PHE A C 1
ATOM 4373 O O . PHE A 1 552 ? 4.760 -14.840 12.943 1.00 87.62 552 PHE A O 1
ATOM 4380 N N . TYR A 1 553 ? 2.522 -14.768 13.158 1.00 93.12 553 TYR A N 1
ATOM 4381 C CA . TYR A 1 553 ? 2.417 -15.860 14.121 1.00 93.12 553 TYR A CA 1
ATOM 4382 C C . TYR A 1 553 ? 1.830 -17.115 13.489 1.00 93.12 553 TYR A C 1
ATOM 4384 O O . TYR A 1 553 ? 0.837 -17.070 12.769 1.00 93.12 553 TYR A O 1
ATOM 4392 N N . ALA A 1 554 ? 2.442 -18.257 13.795 1.00 95.00 554 ALA A N 1
ATOM 4393 C CA . ALA A 1 554 ? 1.976 -19.547 13.309 1.00 95.00 554 ALA A CA 1
ATOM 4394 C C . ALA A 1 554 ? 0.655 -19.960 13.995 1.00 95.00 554 ALA A C 1
ATOM 4396 O O . ALA A 1 554 ? 0.409 -19.556 15.138 1.00 95.00 554 ALA A O 1
ATOM 4397 N N . PRO A 1 555 ? -0.148 -20.854 13.381 1.00 95.50 555 PRO A N 1
ATOM 4398 C CA . PRO A 1 555 ? -1.408 -21.340 13.954 1.00 95.50 555 PRO A CA 1
ATOM 4399 C C . PRO A 1 555 ? -1.322 -21.790 15.420 1.00 95.50 555 PRO A C 1
ATOM 4401 O O . PRO A 1 555 ? -2.192 -21.467 16.222 1.00 95.50 555 PRO A O 1
ATOM 4404 N N . ALA A 1 556 ? -0.237 -22.466 15.814 1.00 95.81 556 ALA A N 1
ATOM 4405 C CA . ALA A 1 556 ? -0.038 -22.915 17.195 1.00 95.81 556 ALA A CA 1
ATOM 4406 C C . ALA A 1 556 ? 0.048 -21.758 18.211 1.00 95.81 556 ALA A C 1
ATOM 4408 O O . ALA A 1 556 ? -0.406 -21.897 19.346 1.00 95.81 556 ALA A O 1
ATOM 4409 N N . GLN A 1 557 ? 0.617 -20.616 17.814 1.00 96.56 557 GLN A N 1
ATOM 4410 C CA . GLN A 1 557 ? 0.712 -19.428 18.665 1.00 96.56 557 GLN A CA 1
ATOM 4411 C C . GLN A 1 557 ? -0.643 -18.725 18.777 1.00 96.56 557 GLN A C 1
ATOM 4413 O O . GLN A 1 557 ? -1.006 -18.312 19.871 1.00 96.56 557 GLN A O 1
ATOM 4418 N N . ILE A 1 558 ? -1.412 -18.674 17.684 1.00 96.94 558 ILE A N 1
ATOM 4419 C CA . ILE A 1 558 ? -2.781 -18.135 17.673 1.00 96.94 558 ILE A CA 1
ATOM 4420 C C . ILE A 1 558 ? -3.691 -18.960 18.596 1.00 96.94 558 ILE A C 1
ATOM 4422 O O . ILE A 1 558 ? -4.405 -18.407 19.425 1.00 96.94 558 ILE A O 1
ATOM 4426 N N . ILE A 1 559 ? -3.623 -20.294 18.511 1.00 96.88 559 ILE A N 1
ATOM 4427 C CA . ILE A 1 559 ? -4.386 -21.202 19.385 1.00 96.88 559 ILE A CA 1
ATOM 4428 C C . ILE A 1 559 ? -4.014 -20.997 20.857 1.00 96.88 559 ILE A C 1
ATOM 4430 O O . ILE A 1 559 ? -4.882 -21.004 21.730 1.00 96.88 559 ILE A O 1
ATOM 4434 N N . ARG A 1 560 ? -2.719 -20.839 21.146 1.00 97.56 560 ARG A N 1
ATOM 4435 C CA . ARG A 1 560 ? -2.246 -20.582 22.505 1.00 97.56 560 ARG A CA 1
ATOM 4436 C C . ARG A 1 560 ? -2.777 -19.249 23.040 1.00 97.56 560 ARG A C 1
ATOM 4438 O O . ARG A 1 560 ? -3.291 -19.238 24.151 1.00 97.56 560 ARG A O 1
ATOM 4445 N N . ASP A 1 561 ? -2.687 -18.180 22.252 1.00 97.44 561 ASP A N 1
ATOM 4446 C CA . ASP A 1 561 ? -3.205 -16.852 22.603 1.00 97.44 561 ASP A CA 1
ATOM 4447 C C . ASP A 1 561 ? -4.708 -16.911 22.907 1.00 97.44 561 ASP A C 1
ATOM 4449 O O . ASP A 1 561 ? -5.140 -16.471 23.968 1.00 97.44 561 ASP A O 1
ATOM 4453 N N . ALA A 1 562 ? -5.494 -17.581 22.059 1.00 97.25 562 ALA A N 1
ATOM 4454 C CA . ALA A 1 562 ? -6.916 -17.826 22.308 1.00 97.25 562 ALA A CA 1
ATOM 4455 C C . ALA A 1 562 ? -7.178 -18.530 23.653 1.00 97.25 562 ALA A C 1
ATOM 4457 O O . ALA A 1 562 ? -8.044 -18.102 24.416 1.00 97.25 562 ALA A O 1
ATOM 4458 N N . ARG A 1 563 ? -6.416 -19.580 23.986 1.00 97.56 563 ARG A N 1
ATOM 4459 C CA . ARG A 1 563 ? -6.546 -20.280 25.279 1.00 97.56 563 ARG A CA 1
ATOM 4460 C C . ARG A 1 563 ? -6.199 -19.387 26.467 1.00 97.56 563 ARG A C 1
ATOM 4462 O O . ARG A 1 563 ? -6.876 -19.453 27.488 1.00 97.56 563 ARG A O 1
ATOM 4469 N N . GLU A 1 564 ? -5.174 -18.547 26.336 1.00 97.06 564 GLU A N 1
ATOM 4470 C CA . GLU A 1 564 ? -4.795 -17.558 27.357 1.00 97.06 564 GLU A CA 1
ATOM 4471 C C . GLU A 1 564 ? -5.895 -16.492 27.554 1.00 97.06 564 GLU A C 1
ATOM 4473 O O . GLU A 1 564 ? -6.055 -15.975 28.658 1.00 97.06 564 GLU A O 1
ATOM 4478 N N . HIS A 1 565 ? -6.730 -16.263 26.535 1.00 97.19 565 HIS A N 1
ATOM 4479 C CA . HIS A 1 565 ? -7.948 -15.445 26.591 1.00 97.19 565 HIS A CA 1
ATOM 4480 C C . HIS A 1 565 ? -9.211 -16.217 27.019 1.00 97.19 565 HIS A C 1
ATOM 4482 O O . HIS A 1 565 ? -10.326 -15.708 26.892 1.00 97.19 565 HIS A O 1
ATOM 4488 N N . GLY A 1 566 ? -9.067 -17.445 27.525 1.00 96.31 566 GLY A N 1
ATOM 4489 C CA . GLY A 1 566 ? -10.182 -18.249 28.034 1.00 96.31 566 GLY A CA 1
ATOM 4490 C C . GLY A 1 566 ? -11.022 -18.946 26.960 1.00 96.31 566 GLY A C 1
ATOM 4491 O O . GLY A 1 566 ? -12.108 -19.430 27.268 1.00 96.31 566 GLY A O 1
ATOM 4492 N N . VAL A 1 567 ? -10.546 -19.021 25.715 1.00 96.88 567 VAL A N 1
ATOM 4493 C CA . VAL A 1 567 ? -11.229 -19.756 24.641 1.00 96.88 567 VAL A CA 1
ATOM 4494 C C . VAL A 1 567 ? -10.931 -21.252 24.763 1.00 96.88 567 VAL A C 1
ATOM 4496 O O . VAL A 1 567 ? -9.771 -21.676 24.731 1.00 96.88 567 VAL A O 1
ATOM 4499 N N . GLU A 1 568 ? -11.975 -22.076 24.853 1.00 96.38 568 GLU A N 1
ATOM 4500 C CA . GLU A 1 568 ? -11.847 -23.530 24.737 1.00 96.38 568 GLU A CA 1
ATOM 4501 C C . GLU A 1 568 ? -11.541 -23.903 23.280 1.00 96.38 568 GLU A C 1
ATOM 4503 O O . GLU A 1 568 ? -12.325 -23.628 22.375 1.00 96.38 568 GLU A O 1
ATOM 4508 N N . VAL A 1 569 ? -10.396 -24.548 23.044 1.00 95.38 569 VAL A N 1
ATOM 4509 C CA . VAL A 1 569 ? -10.013 -25.034 21.709 1.00 95.38 569 VAL A CA 1
ATOM 4510 C C . VAL A 1 569 ? -10.050 -26.554 21.699 1.00 95.38 569 VAL A C 1
ATOM 4512 O O . VAL A 1 569 ? -9.192 -27.197 22.317 1.00 95.38 569 VAL A O 1
ATOM 4515 N N . ARG A 1 570 ? -11.030 -27.102 20.977 1.00 94.31 570 ARG A N 1
ATOM 4516 C CA . ARG A 1 570 ? -11.277 -28.542 20.838 1.00 94.31 570 ARG A CA 1
ATOM 4517 C C . ARG A 1 570 ? -10.360 -29.194 19.794 1.00 94.31 570 ARG A C 1
ATOM 4519 O O . ARG A 1 570 ? -9.904 -28.514 18.873 1.00 94.31 570 ARG A O 1
ATOM 4526 N N . PRO A 1 571 ? -10.037 -30.492 19.948 1.00 91.94 571 PRO A N 1
ATOM 4527 C CA . PRO A 1 571 ? -9.320 -31.245 18.926 1.00 91.94 571 PRO A CA 1
ATOM 4528 C C . PRO A 1 571 ? -10.197 -31.465 17.686 1.00 91.94 571 PRO A C 1
ATOM 4530 O O . PRO A 1 571 ? -11.404 -31.241 17.717 1.00 91.94 571 PRO A O 1
ATOM 4533 N N . LEU A 1 572 ? -9.576 -31.945 16.607 1.00 92.50 572 LEU A N 1
ATOM 4534 C CA . LEU A 1 572 ? -10.303 -32.397 15.424 1.00 92.50 572 LEU A CA 1
ATOM 4535 C C . LEU A 1 572 ? -11.249 -33.547 15.791 1.00 92.50 572 LEU A C 1
ATOM 4537 O O . LEU A 1 572 ? -10.849 -34.503 16.456 1.00 92.50 572 LEU A O 1
ATOM 4541 N N . ASP A 1 573 ? -12.475 -33.455 15.298 1.00 94.62 573 ASP A N 1
ATOM 4542 C CA . ASP A 1 573 ? -13.536 -34.448 15.454 1.00 94.62 573 ASP A CA 1
ATOM 4543 C C . ASP A 1 573 ? -14.171 -34.724 14.088 1.00 94.62 573 ASP A C 1
ATOM 4545 O O . ASP A 1 573 ? -14.534 -33.793 13.369 1.00 94.62 573 ASP A O 1
ATOM 4549 N N . ILE A 1 574 ? -14.297 -36.001 13.727 1.00 94.94 574 ILE A N 1
ATOM 4550 C CA . ILE A 1 574 ? -14.797 -36.430 12.414 1.00 94.94 574 ILE A CA 1
ATOM 4551 C C . ILE A 1 574 ? -16.271 -36.071 12.166 1.00 94.94 574 ILE A C 1
ATOM 4553 O O . ILE A 1 574 ? -16.674 -35.961 11.012 1.00 94.94 574 ILE A O 1
ATOM 4557 N N . ASN A 1 575 ? -17.066 -35.902 13.224 1.00 94.19 575 ASN A N 1
ATOM 4558 C CA . ASN A 1 575 ? -18.493 -35.597 13.141 1.00 94.19 575 ASN A CA 1
ATOM 4559 C C . ASN A 1 575 ? -18.770 -34.092 13.208 1.00 94.19 575 ASN A C 1
ATOM 4561 O O . ASN A 1 575 ? -19.753 -33.633 12.635 1.00 94.19 575 ASN A O 1
ATOM 4565 N N . GLU A 1 576 ? -17.919 -33.335 13.905 1.00 91.12 576 GLU A N 1
ATOM 4566 C CA . GLU A 1 576 ? -18.160 -31.912 14.190 1.00 91.12 576 GLU A CA 1
ATOM 4567 C C . GLU A 1 576 ? -17.285 -30.956 13.364 1.00 91.12 576 GLU A C 1
ATOM 4569 O O . GLU A 1 576 ? -17.651 -29.799 13.161 1.00 91.12 576 GLU A O 1
ATOM 4574 N N . SER A 1 577 ? -16.107 -31.393 12.904 1.00 92.88 577 SER A N 1
ATOM 4575 C CA . SER A 1 577 ? -15.171 -30.504 12.199 1.00 92.88 577 SER A CA 1
ATOM 4576 C C . SER A 1 577 ? -15.591 -30.268 10.749 1.00 92.88 577 SER A C 1
ATOM 4578 O O . SER A 1 577 ? -16.047 -31.177 10.059 1.00 92.88 577 SER A O 1
ATOM 4580 N N . ALA A 1 578 ? -15.359 -29.050 10.260 1.00 91.88 578 ALA A N 1
ATOM 4581 C CA . ALA A 1 578 ? -15.541 -28.673 8.861 1.00 91.88 578 ALA A CA 1
ATOM 4582 C C . ALA A 1 578 ? -14.193 -28.345 8.198 1.00 91.88 578 ALA A C 1
ATOM 4584 O O . ALA A 1 578 ? -13.140 -28.393 8.833 1.00 91.88 578 ALA A O 1
ATOM 4585 N N . TRP A 1 579 ? -14.228 -27.990 6.908 1.00 92.19 579 TRP A N 1
ATOM 4586 C CA . TRP A 1 579 ? -13.041 -27.521 6.182 1.00 92.19 579 TRP A CA 1
ATOM 4587 C C . TRP A 1 579 ? -12.388 -26.307 6.859 1.00 92.19 579 TRP A C 1
ATOM 4589 O O . TRP A 1 579 ? -11.175 -26.273 7.051 1.00 92.19 579 TRP A O 1
ATOM 4599 N N . ASN A 1 580 ? -13.208 -25.324 7.239 1.00 93.50 580 ASN A N 1
ATOM 4600 C CA . ASN A 1 580 ? -12.781 -24.170 8.023 1.00 93.50 580 ASN A CA 1
ATOM 4601 C C . ASN A 1 580 ? -12.966 -24.444 9.520 1.00 93.50 580 ASN A C 1
ATOM 4603 O O . ASN A 1 580 ? -13.858 -25.193 9.919 1.00 93.50 580 ASN A O 1
ATOM 4607 N N . ASN A 1 581 ? -12.174 -23.762 10.348 1.00 94.31 581 ASN A N 1
ATOM 4608 C CA . ASN A 1 581 ? -12.419 -23.672 11.784 1.00 94.31 581 ASN A CA 1
ATOM 4609 C C . ASN A 1 581 ? -13.802 -23.047 12.015 1.00 94.31 581 ASN A C 1
ATOM 4611 O O . ASN A 1 581 ? -14.174 -22.086 11.335 1.00 94.31 581 ASN A O 1
ATOM 4615 N N . ILE A 1 582 ? -14.544 -23.581 12.980 1.00 93.50 582 ILE A N 1
ATOM 4616 C CA . ILE A 1 582 ? -15.889 -23.123 13.333 1.00 93.50 582 ILE A CA 1
ATOM 4617 C C . ILE A 1 582 ? -15.945 -22.747 14.811 1.00 93.50 582 ILE A C 1
ATOM 4619 O O . ILE A 1 582 ? -15.188 -23.274 15.625 1.00 93.50 582 ILE A O 1
ATOM 4623 N N . MET A 1 583 ? -16.859 -21.845 15.158 1.00 93.56 583 MET A N 1
ATOM 4624 C CA . MET A 1 583 ? -17.229 -21.610 16.551 1.00 93.56 583 MET A CA 1
ATOM 4625 C C . MET A 1 583 ? -18.361 -22.559 16.934 1.00 93.56 583 MET A C 1
ATOM 4627 O O . MET A 1 583 ? -19.333 -22.697 16.191 1.00 93.56 583 MET A O 1
ATOM 4631 N N . GLN A 1 584 ? -18.239 -23.204 18.092 1.00 85.69 584 GLN A N 1
ATOM 4632 C CA . GLN A 1 584 ? -19.325 -23.986 18.683 1.00 85.69 584 GLN A CA 1
ATOM 4633 C C . GLN A 1 584 ? -20.075 -23.134 19.727 1.00 85.69 584 GLN A C 1
ATOM 4635 O O . GLN A 1 584 ? -19.450 -22.237 20.302 1.00 85.69 584 GLN A O 1
ATOM 4640 N N . PRO A 1 585 ? -21.395 -23.352 19.908 1.00 71.31 585 PRO A N 1
ATOM 4641 C CA . PRO A 1 585 ? -22.218 -22.621 20.876 1.00 71.31 585 PRO A CA 1
ATOM 4642 C C . PRO A 1 585 ? -21.723 -22.686 22.321 1.00 71.31 585 PRO A C 1
ATOM 4644 O O . PRO A 1 585 ? -21.180 -23.747 22.714 1.00 71.31 585 PRO A O 1
#